Protein AF-0000000085122183 (afdb_homodimer)

pLDDT: mean 93.47, std 5.94, range [64.12, 98.75]

Organism: Arcobacter nitrofigilis (strain ATCC 33309 / DSM 7299 / CCUG 15893 / LMG 7604 / NCTC 12251 / CI) (NCBI:txid572480)

Solvent-accessible surface area (backbone atoms only — not comparable to full-atom values): 36104 Å² total; per-residue (Å²): 130,66,34,35,35,34,42,25,71,49,52,66,21,37,55,36,48,58,55,50,47,66,77,45,63,92,46,50,72,45,42,36,32,40,65,88,56,84,77,90,62,87,74,56,42,70,40,89,50,67,67,61,52,51,61,52,41,57,75,72,29,48,30,39,38,32,33,47,30,46,41,57,51,54,64,67,45,42,85,69,68,80,42,65,85,71,36,39,10,28,31,36,28,33,58,85,55,44,34,36,31,34,43,26,22,40,65,87,31,35,14,45,59,53,37,49,53,50,29,71,70,35,87,82,22,44,65,50,74,35,47,61,52,72,70,70,69,49,76,52,69,66,57,54,26,58,78,62,63,25,50,73,41,51,66,85,44,45,61,61,55,48,50,34,49,73,61,70,34,77,34,42,31,38,51,51,69,55,58,57,67,66,50,85,70,52,91,48,52,39,83,47,58,84,90,66,65,57,90,66,24,35,35,44,40,67,75,67,82,72,91,36,30,30,34,27,51,45,30,14,29,2,38,34,64,48,89,85,45,50,39,69,58,51,51,51,44,49,54,50,50,28,58,75,62,70,50,58,76,85,41,50,61,36,38,17,20,42,42,93,49,74,76,39,61,22,61,53,50,45,28,57,74,72,66,33,61,71,44,62,40,47,72,67,62,48,58,67,52,82,80,88,66,64,91,38,73,41,30,79,78,69,68,32,62,32,39,16,49,48,24,3,22,70,70,18,86,46,56,37,77,75,37,71,67,40,76,38,91,87,42,34,31,42,12,30,7,38,131,69,32,34,35,36,42,24,72,49,54,65,22,36,54,35,46,58,55,50,47,65,77,43,63,93,46,52,72,45,43,36,33,40,66,88,55,83,77,89,63,87,74,58,42,69,41,89,52,70,67,60,51,51,60,52,42,58,77,73,28,47,30,39,38,31,34,48,29,44,40,56,51,54,64,68,43,41,86,68,67,80,43,63,85,72,37,40,10,28,33,37,28,34,57,84,56,45,33,37,33,35,44,26,21,40,66,88,32,36,15,45,60,52,39,48,53,50,28,70,70,34,88,82,22,43,63,50,77,34,47,60,52,73,70,70,70,48,76,52,68,66,59,52,26,58,77,62,64,25,48,74,42,51,67,84,45,46,61,62,54,49,50,34,48,74,61,70,33,78,34,40,31,37,52,52,68,54,58,57,66,65,50,85,71,52,93,48,53,40,83,46,56,82,90,66,64,56,91,66,25,36,35,44,39,66,75,66,83,72,90,36,31,30,33,28,49,42,32,14,29,2,39,37,64,49,90,85,43,51,39,67,58,52,51,52,44,50,54,50,50,28,58,73,62,70,48,59,75,85,41,50,62,36,37,18,21,42,43,94,49,74,77,38,60,22,59,54,52,46,27,58,74,74,66,34,61,71,46,63,41,48,70,66,62,47,58,66,51,83,80,88,64,64,90,40,72,42,30,79,76,69,67,32,64,33,39,15,48,48,24,3,23,69,72,17,87,45,55,38,76,77,36,72,68,40,78,37,92,88,40,34,30,42,12,31,6,38

Radius of gyration: 36.19 Å; Cα contacts (8 Å, |Δi|>4): 1408; chains: 2; bounding box: 58×122×67 Å

InterPro domains:
  IPR002750 CobE/GbiG C-terminal domain [PF01890] (219-335)
  IPR021744 Cobalamin synthesis G, N-terminal [PF11760] (53-134)
  IPR021745 Cobalamin biosynthesis central region [PF11761] (140-177)
  IPR036518 CobE/GbiG C-terminal domain superfamily [G3DSA:3.30.420.180] (210-338)
  IPR036518 CobE/GbiG C-terminal domain superfamily [SSF159664] (217-337)
  IPR038029 GbiG N-terminal domain superfamily [SSF159672] (2-226)
  IPR052553 Cobalt-precorrin-5A hydrolase [PTHR37477] (3-335)

Nearest PDB structures (foldseek):
  3eeq-assembly1_A  TM=4.127E-01  e=6.513E-22  Saccharolobus solfataricus
  2w6l-assembly1_A  TM=8.931E-01  e=6.558E-07  Pseudomonas aeruginosa
  2w6k-assembly1_A  TM=8.664E-01  e=3.615E-07  Pseudomonas aeruginosa
  4ldp-assembly1_B  TM=3.738E-01  e=9.211E-02  Saccharopolyspora spinosa
  3m2p-assembly2_C  TM=3.216E-01  e=1.671E-01  Bacillus cereus ATCC 14579

Secondary structure (DSSP, 8-state):
--EEEEE--SHHHHHHHHHHHHHTTTSEEEEEEETT-----TTEEEES-HHHHHHHHHHH-SEEEE-S-HHHHHHHHGGG---TTTSPEEEEE-TTSSEEEEEE--STT-HHHHHHHHHHHSTTPEE----HHHHHT---HHHHHHHTT-EEE-GGGHHHHHHHHHTT--EEEEE-HHHHHT-S--TTEEE--GGG--TT-EEE-SS---SSEEEE--EEEEEEE-TT--HHHHHHHHHHHHHHTT--GGGEEEEEEEGGGTT-HHHHHHHHHTT--EEEE-HHHHHH--S-----HHHHHH--S-SHHHHHHHHSSS--EEEEEEEETTTEEEEEE-/--EEEEE--SHHHHHHHHHHHHHTTTSEEEEEEETT-----TTEEEES-HHHHHHHHHHH-SEEEE-S-HHHHHHHHGGG---TTTSPEEEEE-TTSSEEEEEE--STT-HHHHHHHHHHHSTTPEE----HHHHHT---HHHHHHHTT-EEE-GGGHHHHHHHHHTT--EEEEE-HHHHHT-S--TTEEE--GGG--TTEEEE-SS---SSEEEE--EEEEEEE-TT--HHHHHHHHHHHHHHTT--GGGEEEEEEEGGGTT-HHHHHHHHHTTPPEEEE-HHHHHH--S-----HHHHHH--S-SHHHHHHHHSSS--EEEEEEEETTTEEEEEE-

Structure (mmCIF, N/CA/C/O backbone):
data_AF-0000000085122183-model_v1
#
loop_
_entity.id
_entity.type
_entity.pdbx_description
1 polymer 'Cobalamin (Vitamin B12) biosynthesis CbiG protein'
#
loop_
_atom_site.group_PDB
_atom_site.id
_atom_site.type_symbol
_atom_site.label_atom_id
_atom_site.label_alt_id
_atom_site.label_comp_id
_atom_site.label_asym_id
_atom_site.label_entity_id
_atom_site.label_seq_id
_atom_site.pdbx_PDB_ins_code
_atom_site.Cartn_x
_atom_site.Cartn_y
_atom_site.Cartn_z
_atom_site.occupancy
_atom_site.B_iso_or_equiv
_atom_site.auth_seq_id
_atom_site.auth_comp_id
_atom_site.auth_asym_id
_atom_site.auth_atom_id
_atom_site.pdbx_PDB_model_num
ATOM 1 N N . MET A 1 1 ? 16.391 21.219 2.115 1 71.62 1 MET A N 1
ATOM 2 C CA . MET A 1 1 ? 15.875 20.672 0.863 1 71.62 1 MET A CA 1
ATOM 3 C C . MET A 1 1 ? 15.422 19.234 1.046 1 71.62 1 MET A C 1
ATOM 5 O O . MET A 1 1 ? 15.969 18.5 1.875 1 71.62 1 MET A O 1
ATOM 9 N N . LEU A 1 2 ? 14.258 18.859 0.324 1 87.88 2 LEU A N 1
ATOM 10 C CA . LEU A 1 2 ? 13.711 17.516 0.415 1 87.88 2 LEU A CA 1
ATOM 11 C C . LEU A 1 2 ? 14.688 16.484 -0.142 1 87.88 2 LEU A C 1
ATOM 13 O O . LEU A 1 2 ? 15.227 16.672 -1.237 1 87.88 2 LEU A O 1
ATOM 17 N N . LYS A 1 3 ? 15.172 15.523 0.623 1 96.44 3 LYS A N 1
ATOM 18 C CA . LYS A 1 3 ? 16.031 14.43 0.182 1 96.44 3 LYS A CA 1
ATOM 19 C C . LYS A 1 3 ? 15.195 13.219 -0.233 1 96.44 3 LYS A C 1
ATOM 21 O O . LYS A 1 3 ? 14.391 12.711 0.551 1 96.44 3 LYS A O 1
ATOM 26 N N . ILE A 1 4 ? 15.438 12.773 -1.53 1 98.06 4 ILE A N 1
ATOM 27 C CA . ILE A 1 4 ? 14.594 11.734 -2.102 1 98.06 4 ILE A CA 1
ATOM 28 C C . ILE A 1 4 ? 15.445 10.516 -2.467 1 98.06 4 ILE A C 1
ATOM 30 O O . ILE A 1 4 ? 16.531 10.664 -3.027 1 98.06 4 ILE A O 1
ATOM 34 N N . ALA A 1 5 ? 15.062 9.328 -2.115 1 98.44 5 ALA A N 1
ATOM 35 C CA . ALA A 1 5 ? 15.641 8.078 -2.598 1 98.44 5 ALA A CA 1
ATOM 36 C C . ALA A 1 5 ? 14.734 7.426 -3.641 1 98.44 5 ALA A C 1
ATOM 38 O O . ALA A 1 5 ? 13.531 7.293 -3.432 1 98.44 5 ALA A O 1
ATOM 39 N N . ILE A 1 6 ? 15.281 7.047 -4.785 1 98.5 6 ILE A N 1
ATOM 40 C CA . ILE A 1 6 ? 14.586 6.238 -5.777 1 98.5 6 ILE A CA 1
ATOM 41 C C . ILE A 1 6 ? 15.125 4.812 -5.766 1 98.5 6 ILE A C 1
ATOM 43 O O . ILE A 1 6 ? 16.328 4.602 -5.938 1 98.5 6 ILE A O 1
ATOM 47 N N . ILE A 1 7 ? 14.266 3.822 -5.59 1 98.19 7 ILE A N 1
ATOM 48 C CA . ILE A 1 7 ? 14.703 2.441 -5.434 1 98.19 7 ILE A CA 1
ATOM 49 C C . ILE A 1 7 ? 14.227 1.609 -6.621 1 98.19 7 ILE A C 1
ATOM 51 O O . ILE A 1 7 ? 13.039 1.623 -6.961 1 98.19 7 ILE A O 1
ATOM 55 N N . SER A 1 8 ? 15.102 0.875 -7.266 1 96.5 8 SER A N 1
ATOM 56 C CA . SER A 1 8 ? 14.828 -0.036 -8.375 1 96.5 8 SER A CA 1
ATOM 57 C C . SER A 1 8 ? 15.32 -1.446 -8.062 1 96.5 8 SER A C 1
ATOM 59 O O . SER A 1 8 ? 16.109 -1.645 -7.137 1 96.5 8 SER A O 1
ATOM 61 N N . ILE A 1 9 ? 14.852 -2.51 -8.828 1 93.81 9 ILE A N 1
ATOM 62 C CA . ILE A 1 9 ? 15.203 -3.873 -8.445 1 93.81 9 ILE A CA 1
ATOM 63 C C . ILE A 1 9 ? 15.602 -4.676 -9.68 1 93.81 9 ILE A C 1
ATOM 65 O O . ILE A 1 9 ? 16.188 -5.754 -9.562 1 93.81 9 ILE A O 1
ATOM 69 N N . ASN A 1 10 ? 15.305 -4.242 -10.859 1 92.5 10 ASN A N 1
ATOM 70 C CA . ASN A 1 10 ? 15.656 -4.891 -12.117 1 92.5 10 ASN A CA 1
ATOM 71 C C . ASN A 1 10 ? 16.047 -3.873 -13.188 1 92.5 10 ASN A C 1
ATOM 73 O O . ASN A 1 10 ? 15.992 -2.664 -12.945 1 92.5 10 ASN A O 1
ATOM 77 N N . GLN A 1 11 ? 16.406 -4.316 -14.328 1 92.88 11 GLN A N 1
ATOM 78 C CA . GLN A 1 11 ? 16.953 -3.443 -15.359 1 92.88 11 GLN A CA 1
ATOM 79 C C . GLN A 1 11 ? 15.914 -2.426 -15.828 1 92.88 11 GLN A C 1
ATOM 81 O O . GLN A 1 11 ? 16.203 -1.226 -15.883 1 92.88 11 GLN A O 1
ATOM 86 N N . PRO A 1 12 ? 14.664 -2.848 -16.109 1 92.56 12 PRO A N 1
ATOM 87 C CA . PRO A 1 12 ? 13.672 -1.858 -16.547 1 92.56 12 PRO A CA 1
ATOM 88 C C . PRO A 1 12 ? 13.391 -0.801 -15.484 1 92.56 12 PRO A C 1
ATOM 90 O O . PRO A 1 12 ? 13.258 0.383 -15.805 1 92.56 12 PRO A O 1
ATOM 93 N N . SER A 1 13 ? 13.305 -1.197 -14.266 1 94.69 13 SER A N 1
ATOM 94 C CA . SER A 1 13 ? 13.023 -0.244 -13.195 1 94.69 13 SER A CA 1
ATOM 95 C C . SER A 1 13 ? 14.188 0.713 -12.984 1 94.69 13 SER A C 1
ATOM 97 O O . SER A 1 13 ? 13.992 1.881 -12.641 1 94.69 13 SER A O 1
ATOM 99 N N . LEU A 1 14 ? 15.43 0.228 -13.148 1 95.56 14 LEU A N 1
ATOM 100 C CA . LEU A 1 14 ? 16.594 1.102 -13.039 1 95.56 14 LEU A CA 1
ATOM 101 C C . LEU A 1 14 ? 16.594 2.146 -14.156 1 95.56 14 LEU A C 1
ATOM 103 O O . LEU A 1 14 ? 16.875 3.32 -13.906 1 95.56 14 LEU A O 1
ATOM 107 N N . ASN A 1 15 ? 16.297 1.7 -15.352 1 95.62 15 ASN A N 1
ATOM 108 C CA . ASN A 1 15 ? 16.172 2.643 -16.453 1 95.62 15 ASN A CA 1
ATOM 109 C C . ASN A 1 15 ? 15.156 3.74 -16.156 1 95.62 15 ASN A C 1
ATOM 111 O O . ASN A 1 15 ? 15.414 4.918 -16.406 1 95.62 15 ASN A O 1
ATOM 115 N N . SER A 1 16 ? 14.094 3.365 -15.602 1 96.5 16 SER A N 1
ATOM 116 C CA . SER A 1 16 ? 13.031 4.305 -15.25 1 96.5 16 SER A CA 1
ATOM 117 C C . SER A 1 16 ? 13.469 5.234 -14.125 1 96.5 16 SER A C 1
ATOM 119 O O . SER A 1 16 ? 13.125 6.418 -14.117 1 96.5 16 SER A O 1
ATOM 121 N N . ALA A 1 17 ? 14.203 4.695 -13.156 1 97.5 17 ALA A N 1
ATOM 122 C CA . ALA A 1 17 ? 14.695 5.492 -12.031 1 97.5 17 ALA A CA 1
ATOM 123 C C . ALA A 1 17 ? 15.602 6.621 -12.516 1 97.5 17 ALA A C 1
ATOM 125 O O . ALA A 1 17 ? 15.484 7.762 -12.055 1 97.5 17 ALA A O 1
ATOM 126 N N . ILE A 1 18 ? 16.438 6.309 -13.453 1 96.38 18 ILE A N 1
ATOM 127 C CA . ILE A 1 18 ? 17.359 7.289 -14.008 1 96.38 18 ILE A CA 1
ATOM 128 C C . ILE A 1 18 ? 16.594 8.359 -14.773 1 96.38 18 ILE A C 1
ATOM 130 O O . ILE A 1 18 ? 16.859 9.555 -14.633 1 96.38 18 ILE A O 1
ATOM 134 N N . LYS A 1 19 ? 15.617 7.918 -15.5 1 96.44 19 LYS A N 1
ATOM 135 C CA . LYS A 1 19 ? 14.766 8.852 -16.219 1 96.44 19 LYS A CA 1
ATOM 136 C C . LYS A 1 19 ? 14.008 9.766 -15.266 1 96.44 19 LYS A C 1
ATOM 138 O O . LYS A 1 19 ? 13.93 10.977 -15.484 1 96.44 19 LYS A O 1
ATOM 143 N N . LEU A 1 20 ? 13.43 9.219 -14.211 1 97.75 20 LEU A N 1
ATOM 144 C CA . LEU A 1 20 ? 12.68 9.977 -13.219 1 97.75 20 LEU A CA 1
ATOM 145 C C . LEU A 1 20 ? 13.562 11.047 -12.578 1 97.75 20 LEU A C 1
ATOM 147 O O . LEU A 1 20 ? 13.086 12.148 -12.273 1 97.75 20 LEU A O 1
ATOM 151 N N . ASN A 1 21 ? 14.773 10.727 -12.32 1 96.06 21 ASN A N 1
ATOM 152 C CA . ASN A 1 21 ? 15.727 11.656 -11.727 1 96.06 21 ASN A CA 1
ATOM 153 C C . ASN A 1 21 ? 15.844 12.938 -12.547 1 96.06 21 ASN A C 1
ATOM 155 O O . ASN A 1 21 ? 16.047 14.023 -11.984 1 96.06 21 ASN A O 1
ATOM 159 N N . GLU A 1 22 ? 15.711 12.859 -13.805 1 95.44 22 GLU A N 1
ATOM 160 C CA . GLU A 1 22 ? 15.773 14.031 -14.672 1 95.44 22 GLU A CA 1
ATOM 161 C C . GLU A 1 22 ? 14.609 14.984 -14.398 1 95.44 22 GLU A C 1
ATOM 163 O O . GLU A 1 22 ? 14.766 16.203 -14.461 1 95.44 22 GLU A O 1
ATOM 168 N N . TYR A 1 23 ? 13.492 14.453 -14.07 1 95.94 23 TYR A N 1
ATOM 169 C CA . TYR A 1 23 ? 12.305 15.25 -13.781 1 95.94 23 TYR A CA 1
ATOM 170 C C . TYR A 1 23 ? 12.391 15.883 -12.398 1 95.94 23 TYR A C 1
ATOM 172 O O . TYR A 1 23 ? 11.68 16.844 -12.094 1 95.94 23 TYR A O 1
ATOM 180 N N . LEU A 1 24 ? 13.266 15.32 -11.562 1 96.12 24 LEU A N 1
ATOM 181 C CA . LEU A 1 24 ? 13.359 15.773 -10.18 1 96.12 24 LEU A CA 1
ATOM 182 C C . LEU A 1 24 ? 14.688 16.469 -9.914 1 96.12 24 LEU A C 1
ATOM 184 O O . LEU A 1 24 ? 15.25 16.344 -8.828 1 96.12 24 LEU A O 1
ATOM 188 N N . SER A 1 25 ? 15.195 17.156 -10.82 1 92.44 25 SER A N 1
ATOM 189 C CA . SER A 1 25 ? 16.531 17.734 -10.781 1 92.44 25 SER A CA 1
ATOM 190 C C . SER A 1 25 ? 16.641 18.828 -9.727 1 92.44 25 SER A C 1
ATOM 192 O O . SER A 1 25 ? 17.734 19.156 -9.266 1 92.44 25 SER A O 1
ATOM 194 N N . GLU A 1 26 ? 15.578 19.406 -9.305 1 92.56 26 GLU A N 1
ATOM 195 C CA . GLU A 1 26 ? 15.594 20.484 -8.32 1 92.56 26 GLU A CA 1
ATOM 196 C C . GLU A 1 26 ? 15.711 19.938 -6.898 1 92.56 26 GLU A C 1
ATOM 198 O O . GLU A 1 26 ? 15.914 20.688 -5.949 1 92.56 26 GLU A O 1
ATOM 203 N N . TYR A 1 27 ? 15.625 18.609 -6.754 1 94.31 27 TYR A N 1
ATOM 204 C CA . TYR A 1 27 ? 15.719 17.969 -5.449 1 94.31 27 TYR A CA 1
ATOM 205 C C . TYR A 1 27 ? 17.047 17.234 -5.305 1 94.31 27 TYR A C 1
ATOM 207 O O . TYR A 1 27 ? 17.766 17.047 -6.285 1 94.31 27 TYR A O 1
ATOM 215 N N . GLU A 1 28 ? 17.406 16.938 -4.066 1 96 28 GLU A N 1
ATOM 216 C CA . GLU A 1 28 ? 18.484 15.984 -3.805 1 96 28 GLU A CA 1
ATOM 217 C C . GLU A 1 28 ? 18 14.547 -3.926 1 96 28 GLU A C 1
ATOM 219 O O . GLU A 1 28 ? 17.203 14.086 -3.107 1 96 28 GLU A O 1
ATOM 224 N N . VAL A 1 29 ? 18.562 13.852 -4.988 1 96.94 29 VAL A N 1
ATOM 225 C CA . VAL A 1 29 ? 18.031 12.531 -5.277 1 96.94 29 VAL A CA 1
ATOM 226 C C . VAL A 1 29 ? 19.156 11.5 -5.301 1 96.94 29 VAL A C 1
ATOM 228 O O . VAL A 1 29 ? 20.203 11.727 -5.93 1 96.94 29 VAL A O 1
ATOM 231 N N . ASP A 1 30 ? 19 10.414 -4.574 1 97.62 30 ASP A N 1
ATOM 232 C CA . ASP A 1 30 ? 19.859 9.234 -4.668 1 97.62 30 ASP A CA 1
ATOM 233 C C . ASP A 1 30 ? 19.125 8.078 -5.344 1 97.62 30 ASP A C 1
ATOM 235 O O . ASP A 1 30 ? 17.953 7.812 -5.035 1 97.62 30 ASP A O 1
ATOM 239 N N . ILE A 1 31 ? 19.828 7.406 -6.262 1 97.88 31 ILE A N 1
ATOM 240 C CA . ILE A 1 31 ? 19.234 6.281 -6.973 1 97.88 31 ILE A CA 1
ATOM 241 C C . ILE A 1 31 ? 19.875 4.977 -6.504 1 97.88 31 ILE A C 1
ATOM 243 O O . ILE A 1 31 ? 21.094 4.844 -6.512 1 97.88 31 ILE A O 1
ATOM 247 N N . TYR A 1 32 ? 19.047 4.066 -6.07 1 97.88 32 TYR A N 1
ATOM 248 C CA . TYR A 1 32 ? 19.5 2.744 -5.645 1 97.88 32 TYR A CA 1
ATOM 249 C C . TYR A 1 32 ? 19.188 1.693 -6.703 1 97.88 32 TYR A C 1
ATOM 251 O O . TYR A 1 32 ? 18.062 1.623 -7.207 1 97.88 32 TYR A O 1
ATOM 259 N N . GLY A 1 33 ? 20.125 0.877 -7.082 1 96.12 33 GLY A N 1
ATOM 260 C CA . GLY A 1 33 ? 19.984 -0.238 -8.008 1 96.12 33 GLY A CA 1
ATOM 261 C C . GLY A 1 33 ? 20.688 -1.498 -7.523 1 96.12 33 GLY A C 1
ATOM 262 O O . GLY A 1 33 ? 21.719 -1.427 -6.855 1 96.12 33 GLY A O 1
ATOM 263 N N . LYS A 1 34 ? 20.031 -2.643 -7.793 1 92.31 34 LYS A N 1
ATOM 264 C CA . LYS A 1 34 ? 20.625 -3.918 -7.414 1 92.31 34 LYS A CA 1
ATOM 265 C C . LYS A 1 34 ? 22 -4.098 -8.07 1 92.31 34 LYS A C 1
ATOM 267 O O . LYS A 1 34 ? 22.203 -3.645 -9.195 1 92.31 34 LYS A O 1
ATOM 272 N N . LYS A 1 35 ? 22.734 -4.918 -7.344 1 88.62 35 LYS A N 1
ATOM 273 C CA . LYS A 1 35 ? 24.062 -5.207 -7.871 1 88.62 35 LYS A CA 1
ATOM 274 C C . LYS A 1 35 ? 23.984 -5.957 -9.195 1 88.62 35 LYS A C 1
ATOM 276 O O . LYS A 1 35 ? 23.047 -6.727 -9.422 1 88.62 35 LYS A O 1
ATOM 281 N N . ASP A 1 36 ? 24.75 -5.715 -10.164 1 83.06 36 ASP A N 1
ATOM 282 C CA . ASP A 1 36 ? 24.953 -6.457 -11.398 1 83.06 36 ASP A CA 1
ATOM 283 C C . ASP A 1 36 ? 24.031 -5.93 -12.508 1 83.06 36 ASP A C 1
ATOM 285 O O . ASP A 1 36 ? 24.062 -6.438 -13.633 1 83.06 36 ASP A O 1
ATOM 289 N N . LEU A 1 37 ? 23.25 -4.98 -12.133 1 87.75 37 LEU A N 1
ATOM 290 C CA . LEU A 1 37 ? 22.469 -4.363 -13.195 1 87.75 37 LEU A CA 1
ATOM 291 C C . LEU A 1 37 ? 23.344 -3.461 -14.055 1 87.75 37 LEU A C 1
ATOM 293 O O . LEU A 1 37 ? 24.328 -2.879 -13.57 1 87.75 37 LEU A O 1
ATOM 297 N N . GLU A 1 38 ? 23 -3.41 -15.281 1 84.44 38 GLU A N 1
ATOM 298 C CA . GLU A 1 38 ? 23.766 -2.574 -16.203 1 84.44 38 GLU A CA 1
ATOM 299 C C . GLU A 1 38 ? 23.344 -1.109 -16.094 1 84.44 38 GLU A C 1
ATOM 301 O O . GLU A 1 38 ? 22.156 -0.796 -16.078 1 84.44 38 GLU A O 1
ATOM 306 N N . HIS A 1 39 ? 24.328 -0.294 -15.977 1 82.25 39 HIS A N 1
ATOM 307 C CA . HIS A 1 39 ? 24 1.125 -15.93 1 82.25 39 HIS A CA 1
ATOM 308 C C . HIS A 1 39 ? 25.203 1.986 -16.312 1 82.25 39 HIS A C 1
ATOM 310 O O . HIS A 1 39 ? 26.344 1.543 -16.188 1 82.25 39 HIS A O 1
ATOM 316 N N . ASP A 1 40 ? 24.875 3.254 -16.797 1 81.94 40 ASP A N 1
ATOM 317 C CA . ASP A 1 40 ? 25.906 4.258 -17.062 1 81.94 40 ASP A CA 1
ATOM 318 C C . ASP A 1 40 ? 25.781 5.449 -16.125 1 81.94 40 ASP A C 1
ATOM 320 O O . ASP A 1 40 ? 26.344 6.512 -16.375 1 81.94 40 ASP A O 1
ATOM 324 N N . PHE A 1 41 ? 25.047 5.176 -15.156 1 85.06 41 PHE A N 1
ATOM 325 C CA . PHE A 1 41 ? 24.812 6.262 -14.211 1 85.06 41 PHE A CA 1
ATOM 326 C C . PHE A 1 41 ? 25.875 6.27 -13.117 1 85.06 41 PHE A C 1
ATOM 328 O O . PHE A 1 41 ? 25.969 5.32 -12.336 1 85.06 41 PHE A O 1
ATOM 335 N N . ASP A 1 42 ? 26.672 7.332 -12.953 1 84.25 42 ASP A N 1
ATOM 336 C CA . ASP A 1 42 ? 27.859 7.414 -12.094 1 84.25 42 ASP A CA 1
ATOM 337 C C . ASP A 1 42 ? 27.453 7.465 -10.625 1 84.25 42 ASP A C 1
ATOM 339 O O . ASP A 1 42 ? 28.203 6.992 -9.758 1 84.25 42 ASP A O 1
ATOM 343 N N . LYS A 1 43 ? 26.359 7.965 -10.328 1 90.5 43 LYS A N 1
ATOM 344 C CA . LYS A 1 43 ? 26 8.195 -8.93 1 90.5 43 LYS A CA 1
ATOM 345 C C . LYS A 1 43 ? 25.047 7.121 -8.414 1 90.5 43 LYS A C 1
ATOM 347 O O . LYS A 1 43 ? 24.359 7.32 -7.414 1 90.5 43 LYS A O 1
ATOM 352 N N . LEU A 1 44 ? 25.078 6.023 -9.055 1 93.75 44 LEU A N 1
ATOM 353 C CA . LEU A 1 44 ? 24.203 4.934 -8.641 1 93.75 44 LEU A CA 1
ATOM 354 C C . LEU A 1 44 ? 24.719 4.297 -7.352 1 93.75 44 LEU A C 1
ATOM 356 O O . LEU A 1 44 ? 25.906 4.023 -7.211 1 93.75 44 LEU A O 1
ATOM 360 N N . ILE A 1 45 ? 23.891 4.164 -6.402 1 96.19 45 ILE A N 1
ATOM 361 C CA . ILE A 1 45 ? 24.203 3.432 -5.18 1 96.19 45 ILE A CA 1
ATOM 362 C C . ILE A 1 45 ? 23.766 1.976 -5.32 1 96.19 45 ILE A C 1
ATOM 364 O O . ILE A 1 45 ? 22.562 1.681 -5.34 1 96.19 45 ILE A O 1
ATOM 368 N N . CYS A 1 46 ? 24.656 1.075 -5.344 1 95.12 46 CYS A N 1
ATOM 369 C CA . CYS A 1 46 ? 24.375 -0.343 -5.527 1 95.12 46 CYS A CA 1
ATOM 370 C C . CYS A 1 46 ? 24.047 -1.011 -4.195 1 95.12 46 CYS A C 1
ATOM 372 O O . CYS A 1 46 ? 24.625 -0.669 -3.168 1 95.12 46 CYS A O 1
ATOM 374 N N . TYR A 1 47 ? 23.094 -1.931 -4.312 1 95 47 TYR A N 1
ATOM 375 C CA . TYR A 1 47 ? 22.75 -2.65 -3.094 1 95 47 TYR A CA 1
ATOM 376 C C . TYR A 1 47 ? 22.562 -4.137 -3.375 1 95 47 TYR A C 1
ATOM 378 O O . TYR A 1 47 ? 22.5 -4.555 -4.535 1 95 47 TYR A O 1
ATOM 386 N N . GLU A 1 48 ? 22.438 -4.957 -2.281 1 92.12 48 GLU A N 1
ATOM 387 C CA . GLU A 1 48 ? 22.25 -6.398 -2.398 1 92.12 48 GLU A CA 1
ATOM 388 C C . GLU A 1 48 ? 20.875 -6.812 -1.884 1 92.12 48 GLU A C 1
ATOM 390 O O . GLU A 1 48 ? 20.156 -7.562 -2.551 1 92.12 48 GLU A O 1
ATOM 395 N N . LYS A 1 49 ? 20.531 -6.258 -0.724 1 93.38 49 LYS A N 1
ATOM 396 C CA . LYS A 1 49 ? 19.266 -6.605 -0.101 1 93.38 49 LYS A CA 1
ATOM 397 C C . LYS A 1 49 ? 18.359 -5.383 0.035 1 93.38 49 LYS A C 1
ATOM 399 O O . LYS A 1 49 ? 18.766 -4.379 0.638 1 93.38 49 LYS A O 1
ATOM 404 N N . ILE A 1 50 ? 17.234 -5.496 -0.444 1 94.62 50 ILE A N 1
ATOM 405 C CA . ILE A 1 50 ? 16.297 -4.367 -0.462 1 94.62 50 ILE A CA 1
ATOM 406 C C . ILE A 1 50 ? 15.938 -3.979 0.969 1 94.62 50 ILE A C 1
ATOM 408 O O . ILE A 1 50 ? 15.734 -2.799 1.265 1 94.62 50 ILE A O 1
ATOM 412 N N . ASP A 1 51 ? 15.914 -4.957 1.86 1 96 51 ASP A N 1
ATOM 413 C CA . ASP A 1 51 ? 15.586 -4.695 3.26 1 96 51 ASP A CA 1
ATOM 414 C C . ASP A 1 51 ? 16.578 -3.709 3.877 1 96 51 ASP A C 1
ATOM 416 O O . ASP A 1 51 ? 16.172 -2.789 4.59 1 96 51 ASP A O 1
ATOM 420 N N . THR A 1 52 ? 17.812 -3.9 3.553 1 96.06 52 THR A N 1
ATOM 421 C CA . THR A 1 52 ? 18.859 -3.033 4.082 1 96.06 52 THR A CA 1
ATOM 422 C C . THR A 1 52 ? 18.703 -1.613 3.541 1 96.06 52 THR A C 1
ATOM 424 O O . THR A 1 52 ? 18.859 -0.641 4.285 1 96.06 52 THR A O 1
ATOM 427 N N . VAL A 1 53 ? 18.375 -1.498 2.342 1 97 53 VAL A N 1
ATOM 428 C CA . VAL A 1 53 ? 18.219 -0.2 1.692 1 97 53 VAL A CA 1
ATOM 429 C C . VAL A 1 53 ? 17.047 0.556 2.32 1 97 53 VAL A C 1
ATOM 431 O O . VAL A 1 53 ? 17.188 1.724 2.693 1 97 53 VAL A O 1
ATOM 434 N N . LEU A 1 54 ? 15.953 -0.088 2.48 1 97.5 54 LEU A N 1
ATOM 435 C CA . LEU A 1 54 ? 14.75 0.566 2.98 1 97.5 54 LEU A CA 1
ATOM 436 C C . LEU A 1 54 ? 14.906 0.951 4.449 1 97.5 54 LEU A C 1
ATOM 438 O O . LEU A 1 54 ? 14.445 2.014 4.871 1 97.5 54 LEU A O 1
ATOM 442 N N . THR A 1 55 ? 15.57 0.083 5.219 1 97.31 55 THR A N 1
ATOM 443 C CA . THR A 1 55 ? 15.82 0.391 6.625 1 97.31 55 THR A CA 1
ATOM 444 C C . THR A 1 55 ? 16.641 1.664 6.762 1 97.31 55 THR A C 1
ATOM 446 O O . THR A 1 55 ? 16.312 2.543 7.562 1 97.31 55 THR A O 1
ATOM 449 N N . ASN A 1 56 ? 17.656 1.754 5.957 1 97.25 56 ASN A N 1
ATOM 450 C CA . ASN A 1 56 ? 18.5 2.938 5.973 1 97.25 56 ASN A CA 1
ATOM 451 C C . ASN A 1 56 ? 17.781 4.16 5.418 1 97.25 56 ASN A C 1
ATOM 453 O O . ASN A 1 56 ? 17.891 5.254 5.973 1 97.25 56 ASN A O 1
ATOM 457 N N . ALA A 1 57 ? 17.109 3.984 4.395 1 97.19 57 ALA A N 1
ATOM 458 C CA . ALA A 1 57 ? 16.406 5.078 3.738 1 97.19 57 ALA A CA 1
ATOM 459 C C . ALA A 1 57 ? 15.32 5.656 4.652 1 97.19 57 ALA A C 1
ATOM 461 O O . ALA A 1 57 ? 15.055 6.859 4.621 1 97.19 57 ALA A O 1
ATOM 462 N N . TRP A 1 58 ? 14.727 4.793 5.457 1 97.38 58 TRP A N 1
ATOM 463 C CA . TRP A 1 58 ? 13.641 5.191 6.344 1 97.38 58 TRP A CA 1
ATOM 464 C C . TRP A 1 58 ? 14.086 6.305 7.285 1 97.38 58 TRP A C 1
ATOM 466 O O . TRP A 1 58 ? 13.281 7.168 7.66 1 97.38 58 TRP 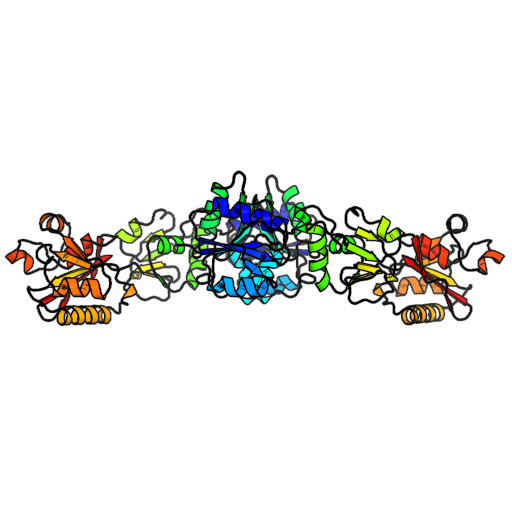A O 1
ATOM 476 N N . LYS A 1 59 ? 15.328 6.383 7.617 1 95.12 59 LYS A N 1
ATOM 477 C CA . LYS A 1 59 ? 15.883 7.336 8.578 1 95.12 59 LYS A CA 1
ATOM 478 C C . LYS A 1 59 ? 16.531 8.523 7.863 1 95.12 59 LYS A C 1
ATOM 480 O O . LYS A 1 59 ? 16.609 9.617 8.422 1 95.12 59 LYS A O 1
ATOM 485 N N . LYS A 1 60 ? 16.922 8.289 6.703 1 96.25 60 LYS A N 1
ATOM 486 C CA . LYS A 1 60 ? 17.812 9.234 6.035 1 96.25 60 LYS A CA 1
ATOM 487 C C . LYS A 1 60 ? 17.047 10.156 5.098 1 96.25 60 LYS A C 1
ATOM 489 O O . LYS A 1 60 ? 17.469 11.289 4.844 1 96.25 60 LYS A O 1
ATOM 494 N N . TYR A 1 61 ? 15.977 9.695 4.57 1 97.62 61 TYR A N 1
ATOM 495 C CA . TYR A 1 61 ? 15.336 10.438 3.492 1 97.62 61 TYR A CA 1
ATOM 496 C C . TYR A 1 61 ? 13.969 10.953 3.922 1 97.62 61 TYR A C 1
ATOM 498 O O . TYR A 1 61 ? 13.32 10.359 4.785 1 97.62 61 TYR A O 1
ATOM 506 N N . ASP A 1 62 ? 13.555 12.039 3.299 1 96.44 62 ASP A N 1
ATOM 507 C CA . ASP A 1 62 ? 12.227 12.594 3.504 1 96.44 62 ASP A CA 1
ATOM 508 C C . ASP A 1 62 ? 11.18 11.828 2.688 1 96.44 62 ASP A C 1
ATOM 510 O O . ASP A 1 62 ? 10.016 11.758 3.076 1 96.44 62 ASP A O 1
ATOM 514 N N . ALA A 1 63 ? 11.656 11.367 1.509 1 98.06 63 ALA A N 1
ATOM 515 C CA . ALA A 1 63 ? 10.758 10.641 0.614 1 98.06 63 ALA A CA 1
ATOM 516 C C . ALA A 1 63 ? 11.469 9.461 -0.037 1 98.06 63 ALA A C 1
ATOM 518 O O . ALA A 1 63 ? 12.664 9.539 -0.357 1 98.06 63 ALA A O 1
ATOM 519 N N . ILE A 1 64 ? 10.789 8.391 -0.194 1 98.69 64 ILE A N 1
ATOM 520 C CA . ILE A 1 64 ? 11.266 7.18 -0.858 1 98.69 64 ILE A CA 1
ATOM 521 C C . ILE A 1 64 ? 10.328 6.824 -2.014 1 98.69 64 ILE A C 1
ATOM 523 O O . ILE A 1 64 ? 9.133 6.598 -1.809 1 98.69 64 ILE A O 1
ATOM 527 N N . ILE A 1 65 ? 10.828 6.82 -3.211 1 98.69 65 ILE A N 1
ATOM 528 C CA . ILE A 1 65 ? 10.062 6.434 -4.395 1 98.69 65 ILE A CA 1
ATOM 529 C C . ILE A 1 65 ? 10.492 5.035 -4.844 1 98.69 65 ILE A C 1
ATOM 531 O O . ILE A 1 65 ? 11.656 4.812 -5.184 1 98.69 65 ILE A O 1
ATOM 535 N N . CYS A 1 66 ? 9.562 4.125 -4.867 1 98.5 66 CYS A N 1
ATOM 536 C CA . CYS A 1 66 ? 9.844 2.744 -5.246 1 98.5 66 CYS A CA 1
ATOM 537 C C . CYS A 1 66 ? 9.281 2.436 -6.633 1 98.5 66 CYS A C 1
ATOM 539 O O . CYS A 1 66 ? 8.086 2.58 -6.871 1 98.5 66 CYS A O 1
ATOM 541 N N . ILE A 1 67 ? 10.125 2.053 -7.516 1 97.5 67 ILE A N 1
ATOM 542 C CA . ILE A 1 67 ? 9.688 1.501 -8.797 1 97.5 67 ILE A CA 1
ATOM 543 C C . ILE A 1 67 ? 9.703 -0.025 -8.734 1 97.5 67 ILE A C 1
ATOM 545 O O . ILE A 1 67 ? 10.539 -0.669 -9.367 1 97.5 67 ILE A O 1
ATOM 549 N N . LEU A 1 68 ? 8.82 -0.572 -7.891 1 94.88 68 LEU A N 1
ATOM 550 C CA . LEU A 1 68 ? 8.641 -1.968 -7.508 1 94.88 68 LEU A CA 1
ATOM 551 C C . LEU A 1 68 ? 7.164 -2.334 -7.465 1 94.88 68 LEU A C 1
ATOM 553 O O . LEU A 1 68 ? 6.301 -1.454 -7.488 1 94.88 68 LEU A O 1
ATOM 557 N N . ALA A 1 69 ? 6.922 -3.605 -7.391 1 93.88 69 ALA A N 1
ATOM 558 C CA . ALA A 1 69 ? 5.555 -4.059 -7.141 1 93.88 69 ALA A CA 1
ATOM 559 C C . ALA A 1 69 ? 5.051 -3.568 -5.789 1 93.88 69 ALA A C 1
ATOM 561 O O . ALA A 1 69 ? 5.773 -3.637 -4.789 1 93.88 69 ALA A O 1
ATOM 562 N N . MET A 1 70 ? 3.805 -3.1 -5.727 1 94.56 70 MET A N 1
ATOM 563 C CA . MET A 1 70 ? 3.178 -2.553 -4.523 1 94.56 70 MET A CA 1
ATOM 564 C C . MET A 1 70 ? 3.258 -3.545 -3.369 1 94.56 70 MET A C 1
ATOM 566 O O . MET A 1 70 ? 3.627 -3.176 -2.252 1 94.56 70 MET A O 1
ATOM 570 N N . GLY A 1 71 ? 2.936 -4.809 -3.668 1 94.56 71 GLY A N 1
ATOM 571 C CA . GLY A 1 71 ? 2.941 -5.824 -2.625 1 94.56 71 GLY A CA 1
ATOM 572 C C . GLY A 1 71 ? 4.297 -5.992 -1.964 1 94.56 71 GLY A C 1
ATOM 573 O O . GLY A 1 71 ? 4.383 -6.203 -0.752 1 94.56 71 GLY A O 1
ATOM 574 N N . ILE A 1 72 ? 5.332 -5.895 -2.758 1 94 72 ILE A N 1
ATOM 575 C CA . ILE A 1 72 ? 6.691 -5.984 -2.232 1 94 72 ILE A CA 1
ATOM 576 C C . ILE A 1 72 ? 6.961 -4.809 -1.296 1 94 72 ILE A C 1
ATOM 578 O O . ILE A 1 72 ? 7.473 -4.996 -0.188 1 94 72 ILE A O 1
ATOM 582 N N . VAL A 1 73 ? 6.621 -3.637 -1.711 1 97.06 73 VAL A N 1
ATOM 583 C CA . VAL A 1 73 ? 6.871 -2.43 -0.928 1 97.06 73 VAL A CA 1
ATOM 584 C C . VAL A 1 73 ? 6.129 -2.516 0.403 1 97.06 73 VAL A C 1
ATOM 586 O O . VAL A 1 73 ? 6.723 -2.322 1.467 1 97.06 73 VAL A O 1
ATOM 589 N N . VAL A 1 74 ? 4.875 -2.859 0.373 1 97.56 74 VAL A N 1
ATOM 590 C CA . VAL A 1 74 ? 4.043 -2.936 1.568 1 97.56 74 VAL A CA 1
ATOM 591 C C . VAL A 1 74 ? 4.664 -3.906 2.57 1 97.56 74 VAL A C 1
ATOM 593 O O . VAL A 1 74 ? 4.809 -3.582 3.752 1 97.56 74 VAL A O 1
ATOM 596 N N . ARG A 1 75 ? 5.09 -5.078 2.104 1 96.44 75 ARG A N 1
ATOM 597 C CA . ARG A 1 75 ? 5.637 -6.098 2.994 1 96.44 75 ARG A CA 1
ATOM 598 C C . ARG A 1 75 ? 6.973 -5.656 3.578 1 96.44 75 ARG A C 1
ATOM 600 O O . ARG A 1 75 ? 7.273 -5.941 4.738 1 96.44 75 ARG A O 1
ATOM 607 N N . LYS A 1 76 ? 7.766 -4.984 2.764 1 96.62 76 LYS A N 1
ATOM 608 C CA . LYS A 1 76 ? 9.109 -4.605 3.199 1 96.62 76 LYS A CA 1
ATOM 609 C C . LYS A 1 76 ? 9.062 -3.434 4.176 1 96.62 76 LYS A C 1
ATOM 611 O O . LYS A 1 76 ? 9.898 -3.332 5.074 1 96.62 76 LYS A O 1
ATOM 616 N N . ILE A 1 77 ? 8.062 -2.566 4.047 1 97.56 77 ILE A N 1
ATOM 617 C CA . ILE A 1 77 ? 8.055 -1.389 4.906 1 97.56 77 ILE A CA 1
ATOM 618 C C . ILE A 1 77 ? 7.242 -1.673 6.164 1 97.56 77 ILE A C 1
ATOM 620 O O . ILE A 1 77 ? 7.293 -0.907 7.129 1 97.56 77 ILE A O 1
ATOM 624 N N . ALA A 1 78 ? 6.449 -2.738 6.191 1 97.38 78 ALA A N 1
ATOM 625 C CA . ALA A 1 78 ? 5.555 -3.066 7.301 1 97.38 78 ALA A CA 1
ATOM 626 C C . ALA A 1 78 ? 6.305 -3.055 8.633 1 97.38 78 ALA A C 1
ATOM 628 O O . ALA A 1 78 ? 5.852 -2.438 9.594 1 97.38 78 ALA A O 1
ATOM 629 N N . PRO A 1 79 ? 7.531 -3.646 8.719 1 96.94 79 PRO A N 1
ATOM 630 C CA . PRO A 1 79 ? 8.242 -3.656 10 1 96.94 79 PRO A CA 1
ATOM 631 C C . PRO A 1 79 ? 8.812 -2.289 10.367 1 96.94 79 PRO A C 1
ATOM 633 O O . PRO A 1 79 ? 9.25 -2.082 11.5 1 96.94 79 PRO A O 1
ATOM 636 N N . LEU A 1 80 ? 8.836 -1.33 9.438 1 97.75 80 LEU A N 1
ATOM 637 C CA . LEU A 1 80 ? 9.5 -0.047 9.641 1 97.75 80 LEU A CA 1
ATOM 638 C C . LEU A 1 80 ? 8.5 1.018 10.086 1 97.75 80 LEU A C 1
ATOM 640 O O . LEU A 1 80 ? 8.898 2.1 10.523 1 97.75 80 LEU A O 1
ATOM 644 N N . LEU A 1 81 ? 7.215 0.745 9.984 1 97.06 81 LEU A N 1
ATOM 645 C CA . LEU A 1 81 ? 6.168 1.726 10.25 1 97.06 81 LEU A CA 1
ATOM 646 C C . LEU A 1 81 ? 6.215 2.201 11.695 1 97.06 81 LEU A C 1
ATOM 648 O O . LEU A 1 81 ? 6.348 1.39 12.617 1 97.06 81 LEU A O 1
ATOM 652 N N . GLU A 1 82 ? 6.125 3.488 11.906 1 93.88 82 GLU A N 1
ATOM 653 C CA . GLU A 1 82 ? 6.078 4.078 13.242 1 93.88 82 GLU A CA 1
ATOM 654 C C . GLU A 1 82 ? 4.82 4.926 13.422 1 93.88 82 GLU A C 1
ATOM 656 O O . GLU A 1 82 ? 3.92 4.551 14.172 1 93.88 82 GLU A O 1
ATOM 661 N N . SER A 1 83 ? 4.773 6.09 12.719 1 89.06 83 SER A N 1
ATOM 662 C CA . SER A 1 83 ? 3.582 6.93 12.789 1 89.06 83 SER A CA 1
ATOM 663 C C . SER A 1 83 ? 3.406 7.746 11.516 1 89.06 83 SER A C 1
ATOM 665 O O . SER A 1 83 ? 4.375 8.016 10.805 1 89.06 83 SER A O 1
ATOM 667 N N . LYS A 1 84 ? 2.209 8.078 11.305 1 84.38 84 LYS A N 1
ATOM 668 C CA . LYS A 1 84 ? 1.914 8.883 10.117 1 84.38 84 LYS A CA 1
ATOM 669 C C . LYS A 1 84 ? 2.58 10.25 10.211 1 84.38 84 LYS A C 1
ATOM 671 O O . LYS A 1 84 ? 2.744 10.938 9.195 1 84.38 84 LYS A O 1
ATOM 676 N N . ALA A 1 85 ? 2.943 10.648 11.375 1 80.94 85 ALA A N 1
ATOM 677 C CA . ALA A 1 85 ? 3.525 11.977 11.586 1 80.94 85 ALA A CA 1
ATOM 678 C C . ALA A 1 85 ? 5.035 11.953 11.352 1 80.94 85 ALA A C 1
ATOM 680 O O . ALA A 1 85 ? 5.637 12.984 11.055 1 80.94 85 ALA A O 1
ATOM 681 N N . THR A 1 86 ? 5.652 10.797 11.484 1 88.75 86 THR A N 1
ATOM 682 C CA . THR A 1 86 ? 7.109 10.773 11.492 1 88.75 86 THR A CA 1
ATOM 683 C C . THR A 1 86 ? 7.645 9.953 10.32 1 88.75 86 THR A C 1
ATOM 685 O O . THR A 1 86 ? 8.781 10.148 9.891 1 88.75 86 THR A O 1
ATOM 688 N N . ASP A 1 87 ? 6.891 9.062 9.836 1 95.69 87 ASP A N 1
ATOM 689 C CA . ASP A 1 87 ? 7.352 8.203 8.75 1 95.69 87 ASP A CA 1
ATOM 690 C C . ASP A 1 87 ? 7.586 9.016 7.473 1 95.69 87 ASP A C 1
ATOM 692 O O . ASP A 1 87 ? 6.855 9.969 7.199 1 95.69 87 ASP A O 1
ATOM 696 N N . PRO A 1 88 ? 8.586 8.68 6.695 1 97.12 88 PRO A N 1
ATOM 697 C CA . PRO A 1 88 ? 8.805 9.375 5.422 1 97.12 88 PRO A CA 1
ATOM 698 C C . PRO A 1 88 ? 7.668 9.156 4.426 1 97.12 88 PRO A C 1
ATOM 700 O O . PRO A 1 88 ? 6.867 8.234 4.59 1 97.12 88 PRO A O 1
ATOM 703 N N . ALA A 1 89 ? 7.645 10.047 3.457 1 97.06 89 ALA A N 1
ATOM 704 C CA . ALA A 1 89 ? 6.75 9.828 2.324 1 97.06 89 ALA A CA 1
ATOM 705 C C . ALA A 1 89 ? 7.184 8.609 1.512 1 97.06 89 ALA A C 1
ATOM 707 O O . ALA A 1 89 ? 8.36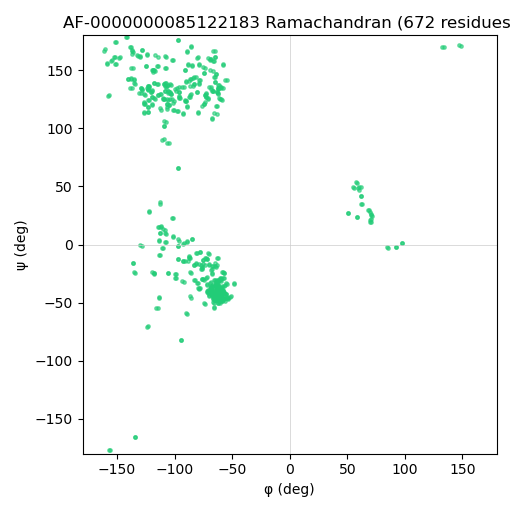7 8.438 1.227 1 97.06 89 ALA A O 1
ATOM 708 N N . VAL A 1 90 ? 6.305 7.773 1.197 1 98.38 90 VAL A N 1
ATOM 709 C CA . VAL A 1 90 ? 6.594 6.625 0.345 1 98.38 90 VAL A CA 1
ATOM 710 C C . VAL A 1 90 ? 5.68 6.645 -0.879 1 98.38 90 VAL A C 1
ATOM 712 O O . VAL A 1 90 ? 4.457 6.762 -0.75 1 98.38 90 VAL A O 1
ATOM 715 N N . LEU A 1 91 ? 6.242 6.613 -2.02 1 98.44 91 LEU A N 1
ATOM 716 C CA . LEU A 1 91 ? 5.527 6.555 -3.291 1 98.44 91 LEU A CA 1
ATOM 717 C C . LEU A 1 91 ? 5.898 5.293 -4.066 1 98.44 91 LEU A C 1
ATOM 719 O O . LEU A 1 91 ? 7.008 4.777 -3.924 1 98.44 91 LEU A O 1
ATOM 723 N N . VAL A 1 92 ? 4.984 4.797 -4.852 1 98.25 92 VAL A N 1
ATOM 724 C CA . VAL A 1 92 ? 5.238 3.705 -5.785 1 98.25 92 VAL A CA 1
ATOM 725 C C . VAL A 1 92 ? 4.875 4.141 -7.203 1 98.25 92 VAL A C 1
ATOM 727 O O . VAL A 1 92 ? 3.844 4.785 -7.418 1 98.25 92 VAL A O 1
ATOM 730 N N . MET A 1 93 ? 5.723 3.811 -8.109 1 97.69 93 MET A N 1
ATOM 731 C CA . MET A 1 93 ? 5.449 4.148 -9.508 1 97.69 93 MET A CA 1
ATOM 732 C C . MET A 1 93 ? 5.512 2.908 -10.391 1 97.69 93 MET A C 1
ATOM 734 O O . MET A 1 93 ? 6.188 1.934 -10.055 1 97.69 93 MET A O 1
ATOM 738 N N . SER A 1 94 ? 4.754 3.02 -11.492 1 95.69 94 SER A N 1
ATOM 739 C CA . SER A 1 94 ? 4.859 1.978 -12.508 1 95.69 94 SER A CA 1
ATOM 740 C C . SER A 1 94 ? 6.211 2.018 -13.211 1 95.69 94 SER A C 1
ATOM 742 O O . SER A 1 94 ? 6.887 3.049 -13.203 1 95.69 94 SER A O 1
ATOM 744 N N . MET A 1 95 ? 6.574 0.959 -13.789 1 93.31 95 MET A N 1
ATOM 745 C CA . MET A 1 95 ? 7.875 0.829 -14.438 1 93.31 95 MET A CA 1
ATOM 746 C C . MET A 1 95 ? 8.008 1.817 -15.594 1 93.31 95 MET A C 1
ATOM 748 O O . MET A 1 95 ? 9.102 2.318 -15.867 1 93.31 95 MET A O 1
ATOM 752 N N . ASP A 1 96 ? 6.973 2.15 -16.234 1 93.25 96 ASP A N 1
ATOM 753 C CA . ASP A 1 96 ? 7.012 3.07 -17.359 1 93.25 96 ASP A CA 1
ATOM 754 C C . ASP A 1 96 ? 6.777 4.508 -16.906 1 93.25 96 ASP A C 1
ATOM 756 O O . ASP A 1 96 ? 6.629 5.41 -17.734 1 93.25 96 ASP A O 1
ATOM 760 N N . LEU A 1 97 ? 6.602 4.75 -15.641 1 96.38 97 LEU A N 1
ATOM 761 C CA . LEU A 1 97 ? 6.449 6.047 -14.992 1 96.38 97 LEU A CA 1
ATOM 762 C C . LEU A 1 97 ? 5.109 6.684 -15.352 1 96.38 97 LEU A C 1
ATOM 764 O O . LEU A 1 97 ? 4.914 7.883 -15.148 1 96.38 97 LEU A O 1
ATOM 768 N N . SER A 1 98 ? 4.152 5.875 -15.828 1 95.69 98 SER A N 1
ATOM 769 C CA . SER A 1 98 ? 2.875 6.426 -16.266 1 95.69 98 SER A CA 1
ATOM 770 C C . SER A 1 98 ? 1.898 6.547 -15.102 1 95.69 98 SER A C 1
ATOM 772 O O . SER A 1 98 ? 0.849 7.184 -15.227 1 95.69 98 SER A O 1
ATOM 774 N N . LYS A 1 99 ? 2.209 5.969 -13.992 1 96.69 99 LYS A N 1
ATOM 775 C CA . LYS A 1 99 ? 1.337 6.008 -12.828 1 96.69 99 LYS A CA 1
ATOM 776 C C . LYS A 1 99 ? 2.139 6.23 -11.547 1 96.69 99 LYS A C 1
ATOM 778 O O . LYS A 1 99 ? 3.211 5.645 -11.367 1 96.69 99 LYS A O 1
ATOM 783 N N . VAL A 1 100 ? 1.715 7.066 -10.711 1 97.88 100 VAL A N 1
ATOM 784 C CA . VAL A 1 100 ? 2.35 7.336 -9.422 1 97.88 100 VAL A CA 1
ATOM 785 C C . VAL A 1 100 ? 1.316 7.23 -8.305 1 97.88 100 VAL A C 1
ATOM 787 O O . VAL A 1 100 ? 0.204 7.75 -8.422 1 97.88 100 VAL A O 1
ATOM 790 N N . ILE A 1 101 ? 1.661 6.527 -7.219 1 97.75 101 ILE A N 1
ATOM 791 C CA . ILE A 1 101 ? 0.756 6.281 -6.102 1 97.75 101 ILE A CA 1
ATOM 792 C C . ILE A 1 101 ? 1.414 6.727 -4.797 1 97.75 101 ILE A C 1
ATOM 794 O O . ILE A 1 101 ? 2.422 6.152 -4.375 1 97.75 101 ILE A O 1
ATOM 798 N N . PRO A 1 102 ? 0.879 7.75 -4.148 1 97.62 102 PRO A N 1
ATOM 799 C CA . PRO A 1 102 ? 1.295 7.977 -2.764 1 97.62 102 PRO A CA 1
ATOM 800 C C . PRO A 1 102 ? 0.819 6.879 -1.817 1 97.62 102 PRO A C 1
ATOM 802 O O . PRO A 1 102 ? -0.369 6.809 -1.491 1 97.62 102 PRO A O 1
ATOM 805 N N . LEU A 1 103 ? 1.732 6.074 -1.361 1 97.31 103 LEU A N 1
ATOM 806 C CA . LEU A 1 103 ? 1.424 4.883 -0.578 1 97.31 103 LEU A CA 1
ATOM 807 C C . LEU A 1 103 ? 1.298 5.223 0.903 1 97.31 103 LEU A C 1
ATOM 809 O O . LEU A 1 103 ? 0.374 4.758 1.575 1 97.31 103 LEU A O 1
ATOM 813 N N . LEU A 1 104 ? 2.248 6.039 1.427 1 96.38 104 LEU A N 1
ATOM 814 C CA . LEU A 1 104 ? 2.295 6.367 2.848 1 96.38 104 LEU A CA 1
ATOM 815 C C . LEU A 1 104 ? 2.592 7.848 3.055 1 96.38 104 LEU A C 1
ATOM 817 O O . LEU A 1 104 ? 3.291 8.461 2.246 1 96.38 104 LEU A O 1
ATOM 821 N N . SER A 1 105 ? 2.088 8.367 4.203 1 93.94 105 SER A N 1
ATOM 822 C CA . SER A 1 105 ? 2.357 9.734 4.633 1 93.94 105 SER A CA 1
ATOM 823 C C . SER A 1 105 ? 1.907 10.742 3.582 1 93.94 105 SER A C 1
ATOM 825 O O . SER A 1 105 ? 2.678 11.617 3.182 1 93.94 105 SER A O 1
ATOM 827 N N . GLY A 1 106 ? 0.707 10.633 3.191 1 91.38 106 GLY A N 1
ATOM 828 C CA . GLY A 1 106 ? 0.133 11.391 2.092 1 91.38 106 GLY A CA 1
ATOM 829 C C . GLY A 1 106 ? -0.023 12.867 2.404 1 91.38 106 GLY A C 1
ATOM 830 O O . GLY A 1 106 ? 0.31 13.719 1.579 1 91.38 106 GLY A O 1
ATOM 831 N N . HIS A 1 107 ? -0.436 13.172 3.609 1 88.69 107 HIS A N 1
ATOM 832 C CA . HIS A 1 107 ? -0.721 14.555 3.965 1 88.69 107 HIS A CA 1
ATOM 833 C C . HIS A 1 107 ? 0.487 15.219 4.621 1 88.69 107 HIS A C 1
ATOM 835 O O . HIS A 1 107 ? 1.397 15.68 3.93 1 88.69 107 HIS A O 1
ATOM 841 N N . ILE A 1 108 ? 0.637 14.984 5.906 1 84.25 108 ILE A N 1
ATOM 842 C CA . ILE A 1 108 ? 1.681 15.656 6.672 1 84.25 108 ILE A CA 1
ATOM 843 C C . ILE A 1 108 ? 3.053 15.273 6.125 1 84.25 108 ILE A C 1
ATOM 845 O O . ILE A 1 108 ? 3.953 16.109 6.043 1 84.25 108 ILE A O 1
ATOM 849 N N . GLY A 1 109 ? 3.182 14.125 5.633 1 88.44 109 GLY A N 1
ATOM 850 C CA . GLY A 1 109 ? 4.469 13.617 5.18 1 88.44 109 GLY A CA 1
ATOM 851 C C . GLY A 1 109 ? 4.816 14.062 3.771 1 88.44 109 GLY A C 1
ATOM 852 O O . GLY A 1 109 ? 5.969 13.938 3.344 1 88.44 109 GLY A O 1
ATOM 853 N N . GLY A 1 110 ? 3.82 14.516 2.996 1 92.25 110 GLY A N 1
ATOM 854 C CA . GLY A 1 110 ? 4.121 15.18 1.734 1 92.25 110 GLY A CA 1
ATOM 855 C C . GLY A 1 110 ? 4.016 14.25 0.537 1 92.25 110 GLY A C 1
ATOM 856 O O . GLY A 1 110 ? 4.277 14.656 -0.596 1 92.25 110 GLY A O 1
ATOM 857 N N . ALA A 1 111 ? 3.666 13.039 0.707 1 95.75 111 ALA A N 1
ATOM 858 C CA . ALA A 1 111 ? 3.602 12.094 -0.406 1 95.75 111 ALA A CA 1
ATOM 859 C C . ALA A 1 111 ? 2.629 12.578 -1.479 1 95.75 111 ALA A C 1
ATOM 861 O O . ALA A 1 111 ? 2.904 12.461 -2.676 1 95.75 111 ALA A O 1
ATOM 862 N N . ASN A 1 112 ? 1.464 13.125 -1.079 1 94.56 112 ASN A N 1
ATOM 863 C CA . ASN A 1 112 ? 0.488 13.617 -2.045 1 94.56 112 ASN A CA 1
ATOM 864 C C . ASN A 1 112 ? 1.035 14.797 -2.844 1 94.56 112 ASN A C 1
ATOM 866 O O . ASN A 1 112 ? 0.889 14.844 -4.066 1 94.56 112 ASN A O 1
ATOM 870 N N . GLU A 1 113 ? 1.695 15.711 -2.199 1 93.81 113 GLU A N 1
ATOM 871 C CA . GLU A 1 113 ? 2.285 16.859 -2.875 1 93.81 113 GLU A CA 1
ATOM 872 C C . GLU A 1 113 ? 3.357 16.438 -3.869 1 93.81 113 GLU A C 1
ATOM 874 O O . GLU A 1 113 ? 3.383 16.906 -5.008 1 93.81 113 GLU A O 1
ATOM 879 N N . LEU A 1 114 ? 4.242 15.562 -3.432 1 96.19 114 LEU A N 1
ATOM 880 C CA . LEU A 1 114 ? 5.316 15.086 -4.297 1 96.19 114 LEU A CA 1
ATOM 881 C C . LEU A 1 114 ? 4.75 14.336 -5.5 1 96.19 114 LEU A C 1
ATOM 883 O O . LEU A 1 114 ? 5.242 14.492 -6.621 1 96.19 114 LEU A O 1
ATOM 887 N N . SER A 1 115 ? 3.742 13.516 -5.285 1 97.5 115 SER A N 1
ATOM 888 C CA . SER A 1 115 ? 3.137 12.773 -6.391 1 97.5 115 SER A CA 1
ATOM 889 C C . SER A 1 115 ? 2.506 13.719 -7.406 1 97.5 115 SER A C 1
ATOM 891 O O . SER A 1 115 ? 2.537 13.461 -8.609 1 97.5 115 SER A O 1
ATOM 893 N N . ASP A 1 116 ? 1.922 14.789 -6.949 1 95.69 116 ASP A N 1
ATOM 894 C CA . ASP A 1 116 ? 1.368 15.805 -7.84 1 95.69 116 ASP A CA 1
ATOM 895 C C . ASP A 1 116 ? 2.459 16.438 -8.703 1 95.69 116 ASP A C 1
ATOM 897 O O . ASP A 1 116 ? 2.271 16.641 -9.898 1 95.69 116 ASP A O 1
ATOM 901 N N . VAL A 1 117 ? 3.535 16.781 -8.055 1 96.12 117 VAL A N 1
ATOM 902 C CA . VAL A 1 117 ? 4.672 17.359 -8.766 1 96.12 117 VAL A CA 1
ATOM 903 C C . VAL A 1 117 ? 5.133 16.406 -9.859 1 96.12 117 VAL A C 1
ATOM 905 O O . VAL A 1 117 ? 5.32 16.812 -11.008 1 96.12 117 VAL A O 1
ATOM 908 N N . ILE A 1 118 ? 5.27 15.18 -9.562 1 97.69 118 ILE A N 1
ATOM 909 C CA . ILE A 1 118 ? 5.742 14.164 -10.5 1 97.69 118 ILE A CA 1
ATOM 910 C C . ILE A 1 118 ? 4.758 14.039 -11.664 1 97.69 118 ILE A C 1
ATOM 912 O O . ILE A 1 118 ? 5.156 14.055 -12.828 1 97.69 118 ILE A O 1
ATOM 916 N N . ALA A 1 119 ? 3.488 13.945 -11.359 1 97.25 119 ALA A N 1
ATOM 917 C CA . ALA A 1 119 ? 2.455 13.773 -12.383 1 97.25 119 ALA A CA 1
ATOM 918 C C . ALA A 1 119 ? 2.418 14.969 -13.328 1 97.25 119 ALA A C 1
ATOM 920 O O . ALA A 1 119 ? 2.121 14.82 -14.516 1 97.25 119 ALA A O 1
ATOM 921 N N . LYS A 1 120 ? 2.68 16.125 -12.836 1 96.5 120 LYS A N 1
ATOM 922 C CA . LYS A 1 120 ? 2.686 17.344 -13.656 1 96.5 120 LYS A CA 1
ATOM 923 C C . LYS A 1 120 ? 3.9 17.375 -14.578 1 96.5 120 LYS A C 1
ATOM 925 O O . LYS A 1 120 ? 3.826 17.891 -15.695 1 96.5 120 LYS A O 1
ATOM 930 N N . LYS A 1 121 ? 4.969 16.875 -14.133 1 96.81 121 LYS A N 1
ATOM 931 C CA . LYS A 1 121 ? 6.223 16.938 -14.875 1 96.81 121 LYS A CA 1
ATOM 932 C C . LYS A 1 121 ? 6.301 15.844 -15.93 1 96.81 121 LYS A C 1
ATOM 934 O O . LYS A 1 121 ? 7.023 15.977 -16.922 1 96.81 121 LYS A O 1
ATOM 939 N N . ILE A 1 122 ? 5.676 14.758 -15.664 1 97.44 122 ILE A N 1
ATOM 940 C CA . ILE A 1 122 ? 5.715 13.633 -16.594 1 97.44 122 ILE A CA 1
ATOM 941 C C . ILE A 1 122 ? 4.414 13.578 -17.391 1 97.44 122 ILE A C 1
ATOM 943 O O . ILE A 1 122 ? 3.357 13.258 -16.828 1 97.44 122 ILE A O 1
ATOM 947 N N . ASP A 1 123 ? 4.512 13.773 -18.641 1 95.5 123 ASP A N 1
ATOM 948 C CA . ASP A 1 123 ? 3.334 13.797 -19.516 1 95.5 123 ASP A CA 1
ATOM 949 C C . ASP A 1 123 ? 2.596 12.461 -19.469 1 95.5 123 ASP A C 1
ATOM 951 O O . ASP A 1 123 ? 3.205 11.398 -19.656 1 95.5 123 ASP A O 1
ATOM 955 N N . GLY A 1 124 ? 1.311 12.57 -19.156 1 94.56 124 GLY A N 1
ATOM 956 C CA . GLY A 1 124 ? 0.46 11.391 -19.172 1 94.56 124 GLY A CA 1
ATOM 957 C C . GLY A 1 124 ? 0.508 10.594 -17.891 1 94.56 124 GLY A C 1
ATOM 958 O O . GLY A 1 124 ? -0.181 9.578 -17.75 1 94.56 124 GLY A O 1
ATOM 959 N N . CYS A 1 125 ? 1.299 10.984 -16.953 1 96.75 125 CYS A N 1
ATOM 960 C CA . CYS A 1 125 ? 1.407 10.266 -15.688 1 96.75 125 CYS A CA 1
ATOM 961 C C . CYS A 1 125 ? 0.144 10.445 -14.852 1 96.75 125 CYS A C 1
ATOM 963 O O . CYS A 1 125 ? -0.271 11.57 -14.578 1 96.75 125 CYS A O 1
ATOM 965 N N . ILE A 1 126 ? -0.438 9.352 -14.445 1 95.88 126 ILE A N 1
ATOM 966 C CA . ILE A 1 126 ? -1.674 9.375 -13.672 1 95.88 126 ILE A CA 1
ATOM 967 C C . ILE A 1 126 ? -1.351 9.273 -12.18 1 95.88 126 ILE A C 1
ATOM 969 O O . ILE A 1 126 ? -0.617 8.375 -11.758 1 95.88 126 ILE A O 1
ATOM 973 N N . ASN A 1 127 ? -1.872 10.188 -11.406 1 96.19 127 ASN A N 1
ATOM 974 C CA . ASN A 1 127 ? -1.689 10.242 -9.961 1 96.19 127 ASN A CA 1
ATOM 975 C C . ASN A 1 127 ? -2.859 9.594 -9.219 1 96.19 127 ASN A C 1
ATOM 977 O O . ASN A 1 127 ? -4.016 9.969 -9.43 1 96.19 127 ASN A O 1
ATOM 981 N N . PHE A 1 128 ? -2.57 8.648 -8.352 1 94.5 128 PHE A N 1
ATOM 982 C CA . PHE A 1 128 ? -3.609 7.996 -7.566 1 94.5 128 PHE A CA 1
ATOM 983 C C . PHE A 1 128 ? -3.588 8.492 -6.125 1 94.5 128 PHE A C 1
ATOM 985 O O . PHE A 1 128 ? -3.006 7.844 -5.25 1 94.5 128 PHE A O 1
ATOM 992 N N . ILE A 1 129 ? -4.266 9.547 -5.879 1 93 129 ILE A N 1
ATOM 993 C CA . ILE A 1 129 ? -4.441 10.047 -4.52 1 93 129 ILE A CA 1
ATOM 994 C C . ILE A 1 129 ? -5.648 9.367 -3.871 1 93 129 ILE A C 1
ATOM 996 O O . ILE A 1 129 ? -6.75 9.383 -4.422 1 93 129 ILE A O 1
ATOM 1000 N N . SER A 1 130 ? -5.418 8.773 -2.674 1 90.69 130 SER A N 1
ATOM 1001 C CA . SER A 1 130 ? -6.492 7.992 -2.072 1 90.69 130 SER A CA 1
ATOM 1002 C C . SER A 1 130 ? -7.004 8.641 -0.794 1 90.69 130 SER A C 1
ATOM 1004 O O . SER A 1 130 ? -7.992 8.188 -0.21 1 90.69 130 SER A O 1
ATOM 1006 N N . THR A 1 131 ? -6.379 9.664 -0.264 1 88.12 131 THR A N 1
ATOM 1007 C CA . THR A 1 131 ? -6.871 10.336 0.934 1 88.12 131 THR A CA 1
ATOM 1008 C C . THR A 1 131 ? -8.234 10.961 0.679 1 88.12 131 THR A C 1
ATOM 1010 O O . THR A 1 131 ? -8.445 11.625 -0.339 1 88.12 131 THR A O 1
ATOM 1013 N N . ALA A 1 132 ? -9.109 10.711 1.556 1 83.44 132 ALA A N 1
ATOM 1014 C CA . ALA A 1 132 ? -10.492 11.133 1.384 1 83.44 132 ALA A CA 1
ATOM 1015 C C . ALA A 1 132 ? -10.602 12.656 1.311 1 83.44 132 ALA A C 1
ATOM 1017 O O . ALA A 1 132 ? -11.32 13.195 0.467 1 83.44 132 ALA A O 1
ATOM 1018 N N . THR A 1 133 ? -9.891 13.359 2.189 1 82.25 133 THR A N 1
ATOM 1019 C CA . THR A 1 133 ? -9.953 14.812 2.223 1 82.25 133 THR A CA 1
ATOM 1020 C C . THR A 1 133 ? -9.531 15.406 0.881 1 82.25 133 THR A C 1
ATOM 1022 O O . THR A 1 133 ? -10.133 16.375 0.402 1 82.25 133 THR A O 1
ATOM 1025 N N . ASP A 1 134 ? -8.594 14.812 0.251 1 82.44 134 ASP A N 1
ATOM 1026 C CA . ASP A 1 134 ? -8.117 15.281 -1.045 1 82.44 134 ASP A CA 1
ATOM 1027 C C . ASP A 1 134 ? -9.109 14.945 -2.154 1 82.44 134 ASP A C 1
ATOM 1029 O O . ASP A 1 134 ? -9.273 15.711 -3.104 1 82.44 134 ASP A O 1
ATOM 1033 N N . GLN A 1 135 ? -9.773 13.906 -1.97 1 85.44 135 GLN A N 1
ATOM 1034 C CA . GLN A 1 135 ? -10.688 13.461 -3.016 1 85.44 135 GLN A CA 1
ATOM 1035 C C . GLN A 1 135 ? -11.984 14.273 -3 1 85.44 135 GLN A C 1
ATOM 1037 O O . GLN A 1 135 ? -12.555 14.555 -4.055 1 85.44 135 GLN A O 1
ATOM 1042 N N . VAL A 1 136 ? -12.414 14.578 -1.795 1 83.56 136 VAL A N 1
ATOM 1043 C CA . VAL A 1 136 ? -13.68 15.305 -1.702 1 83.56 136 VAL A CA 1
ATOM 1044 C C . VAL A 1 136 ? -13.406 16.797 -1.562 1 83.56 136 VAL A C 1
ATOM 1046 O O . VAL A 1 136 ? -14.336 17.609 -1.46 1 83.56 136 VAL A O 1
ATOM 1049 N N . LYS A 1 137 ? -12.195 17.328 -1.515 1 84.19 137 LYS A N 1
ATOM 1050 C CA . LYS A 1 137 ? -11.781 18.719 -1.46 1 84.19 137 LYS A CA 1
ATOM 1051 C C . LYS A 1 137 ? -12.344 19.422 -0.222 1 84.19 137 LYS A C 1
ATOM 1053 O O . LYS A 1 137 ? -12.953 20.484 -0.325 1 84.19 137 LYS A O 1
ATOM 1058 N N . VAL A 1 138 ? -12.203 18.812 0.893 1 87.5 138 VAL A N 1
ATOM 1059 C CA . VAL A 1 138 ? -12.625 19.406 2.16 1 87.5 138 VAL A CA 1
ATOM 1060 C C . VAL A 1 138 ? -11.414 19.953 2.912 1 87.5 138 VAL A C 1
ATOM 1062 O O . VAL A 1 138 ? -10.281 19.531 2.66 1 87.5 138 VAL A O 1
ATOM 1065 N N . PHE A 1 139 ? -11.719 20.859 3.809 1 92.06 139 PHE A N 1
ATOM 1066 C CA . PHE A 1 139 ? -10.68 21.484 4.617 1 92.06 139 PHE A CA 1
ATOM 1067 C C . PHE A 1 139 ? -9.961 20.453 5.477 1 92.06 139 PHE A C 1
ATOM 1069 O O . PHE A 1 139 ? -10.602 19.547 6.031 1 92.06 139 PHE A O 1
ATOM 1076 N N . ALA A 1 140 ? -8.633 20.531 5.508 1 91.75 140 ALA A N 1
ATOM 1077 C CA . ALA A 1 140 ? -7.801 19.656 6.32 1 91.75 140 ALA A CA 1
ATOM 1078 C C . ALA A 1 140 ? -6.984 20.453 7.336 1 91.75 140 ALA A C 1
ATOM 1080 O O . ALA A 1 140 ? -6.086 21.203 6.965 1 91.75 140 ALA A O 1
ATOM 1081 N N . PHE A 1 141 ? -7.172 20.172 8.609 1 94.62 141 PHE A N 1
ATOM 1082 C CA . PHE A 1 141 ? -6.516 20.922 9.672 1 94.62 141 PHE A CA 1
ATOM 1083 C C . PHE A 1 141 ? -5.012 20.672 9.664 1 94.62 141 PHE A C 1
ATOM 1085 O O . PHE A 1 141 ? -4.227 21.578 9.945 1 94.62 141 PHE A O 1
ATOM 1092 N N . ASP A 1 142 ? -4.652 19.438 9.359 1 92.38 142 ASP A N 1
ATOM 1093 C CA . ASP A 1 142 ? -3.23 19.109 9.367 1 92.38 142 ASP A CA 1
ATOM 1094 C C . ASP A 1 142 ? -2.488 19.844 8.258 1 92.38 142 ASP A C 1
ATOM 1096 O O . ASP A 1 142 ? -1.373 20.328 8.469 1 92.38 142 ASP A O 1
ATOM 1100 N N . MET A 1 143 ? -3.088 20.031 7.168 1 90.44 143 MET A N 1
ATOM 1101 C CA . MET A 1 143 ? -2.477 20.781 6.074 1 90.44 143 MET A CA 1
ATOM 1102 C C . MET A 1 143 ? -2.416 22.266 6.395 1 90.44 143 MET A C 1
ATOM 1104 O O . MET A 1 143 ? -1.435 22.938 6.066 1 90.44 143 MET A O 1
ATOM 1108 N N . PHE A 1 144 ? -3.467 22.797 7.012 1 94.5 144 PHE A N 1
ATOM 1109 C CA . PHE A 1 144 ? -3.486 24.172 7.461 1 94.5 144 PHE A CA 1
ATOM 1110 C C . PHE A 1 144 ? -2.355 24.438 8.445 1 94.5 144 PHE A C 1
ATOM 1112 O O . PHE A 1 144 ? -1.652 25.453 8.336 1 94.5 144 PHE A O 1
ATOM 1119 N N . ALA A 1 145 ? -2.213 23.562 9.375 1 94.5 145 ALA A N 1
ATOM 1120 C CA . ALA A 1 145 ? -1.155 23.688 10.375 1 94.5 145 ALA A CA 1
ATOM 1121 C C . ALA A 1 145 ? 0.222 23.672 9.719 1 94.5 145 ALA A C 1
ATOM 1123 O O . ALA A 1 145 ? 1.064 24.531 10.031 1 94.5 145 ALA A O 1
ATOM 1124 N N . LYS A 1 146 ? 0.413 22.75 8.852 1 91.19 146 LYS A N 1
ATOM 1125 C CA . LYS A 1 146 ? 1.692 22.641 8.156 1 91.19 146 LYS A CA 1
ATOM 1126 C C . LYS A 1 146 ? 2.002 23.906 7.355 1 91.19 146 LYS A C 1
ATOM 1128 O O . LYS A 1 146 ? 3.096 24.453 7.469 1 91.19 146 LYS A O 1
ATOM 1133 N N . LYS A 1 147 ? 1.105 24.375 6.609 1 91.62 147 LYS A N 1
ATOM 1134 C CA . LYS A 1 147 ? 1.263 25.562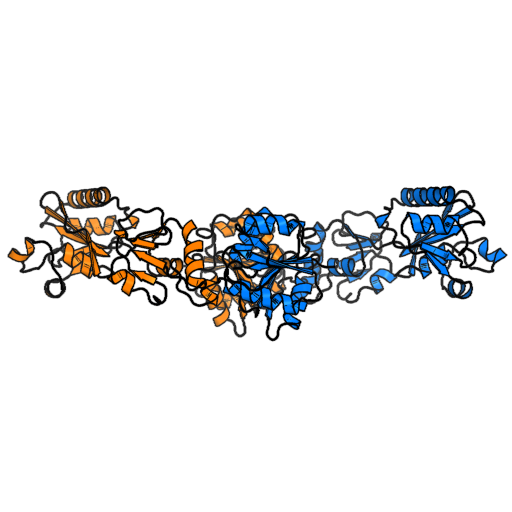 5.773 1 91.62 147 LYS A CA 1
ATOM 1135 C C . LYS A 1 147 ? 1.587 26.781 6.617 1 91.62 147 LYS A C 1
ATOM 1137 O O . LYS A 1 147 ? 2.33 27.672 6.18 1 91.62 147 LYS A O 1
ATOM 1142 N N . ASN A 1 148 ? 1.054 26.766 7.812 1 94.44 148 ASN A N 1
ATOM 1143 C CA . ASN A 1 148 ? 1.174 27.953 8.641 1 94.44 148 ASN A CA 1
ATOM 1144 C C . ASN A 1 148 ? 2.17 27.75 9.781 1 94.44 148 ASN A C 1
ATOM 1146 O O . ASN A 1 148 ? 2.232 28.562 10.711 1 94.44 148 ASN A O 1
ATOM 1150 N N . GLY A 1 149 ? 2.877 26.672 9.734 1 92.94 149 GLY A N 1
ATOM 1151 C CA . GLY A 1 149 ? 3.932 26.422 10.695 1 92.94 149 GLY A CA 1
ATOM 1152 C C . GLY A 1 149 ? 3.408 26.172 12.102 1 92.94 149 GLY A C 1
ATOM 1153 O O . GLY A 1 149 ? 4.051 26.547 13.086 1 92.94 149 GLY A O 1
ATOM 1154 N N . MET A 1 150 ? 2.262 25.641 12.219 1 95.31 150 MET A N 1
ATOM 1155 C CA . MET A 1 150 ? 1.674 25.359 13.523 1 95.31 150 MET A CA 1
ATOM 1156 C C . MET A 1 150 ? 2.049 23.969 14.008 1 95.31 150 MET A C 1
ATOM 1158 O O . MET A 1 150 ? 2.094 23.016 13.219 1 95.31 150 MET A O 1
ATOM 1162 N N . LYS A 1 151 ? 2.324 23.891 15.273 1 94.19 151 LYS A N 1
ATOM 1163 C CA . LYS A 1 151 ? 2.508 22.578 15.883 1 94.19 151 LYS A CA 1
ATOM 1164 C C . LYS A 1 151 ? 1.166 21.906 16.156 1 94.19 151 LYS A C 1
ATOM 1166 O O . LYS A 1 151 ? 0.21 22.562 16.578 1 94.19 151 LYS A O 1
ATOM 1171 N N . ILE A 1 152 ? 1.109 20.625 15.883 1 94 152 ILE A N 1
ATOM 1172 C CA . ILE A 1 152 ? -0.117 19.875 16.141 1 94 152 ILE A CA 1
ATOM 1173 C C . ILE A 1 152 ? 0.054 19 17.375 1 94 152 ILE A C 1
ATOM 1175 O O . ILE A 1 152 ? 1.069 18.312 17.531 1 94 152 ILE A O 1
ATOM 1179 N N . GLU A 1 153 ? -0.879 19.078 18.266 1 94.06 153 GLU A N 1
ATOM 1180 C CA . GLU A 1 153 ? -0.936 18.188 19.422 1 94.06 153 GLU A CA 1
ATOM 1181 C C . GLU A 1 153 ? -2.203 17.328 19.406 1 94.06 153 GLU A C 1
ATOM 1183 O O . GLU A 1 153 ? -3.232 17.75 18.875 1 94.06 153 GLU A O 1
ATOM 1188 N N . ASN A 1 154 ? -2.129 16.109 19.969 1 93.81 154 ASN A N 1
ATOM 1189 C CA . ASN A 1 154 ? -3.227 15.141 20 1 93.81 154 ASN A CA 1
ATOM 1190 C C . ASN A 1 154 ? -3.674 14.75 18.594 1 93.81 154 ASN A C 1
ATOM 1192 O O . ASN A 1 154 ? -4.863 14.812 18.281 1 93.81 154 ASN A O 1
ATOM 1196 N N . LEU A 1 155 ? -2.691 14.414 17.828 1 90.69 155 LEU A N 1
ATOM 1197 C CA . LEU A 1 155 ? -2.875 14.078 16.422 1 90.69 155 LEU A CA 1
ATOM 1198 C C . LEU A 1 155 ? -3.859 12.922 16.266 1 90.69 155 LEU A C 1
ATOM 1200 O O . LEU A 1 155 ? -4.539 12.812 15.234 1 90.69 155 LEU A O 1
ATOM 1204 N N . ASN A 1 156 ? -4.02 12.109 17.234 1 88.19 156 ASN A N 1
ATOM 1205 C CA . ASN A 1 156 ? -4.902 10.945 17.203 1 88.19 156 ASN A CA 1
ATOM 1206 C C . ASN A 1 156 ? -6.363 11.359 17.031 1 88.19 156 ASN A C 1
ATOM 1208 O O . ASN A 1 156 ? -7.199 10.539 16.641 1 88.19 156 ASN A O 1
ATOM 1212 N N . LYS A 1 157 ? -6.656 12.648 17.297 1 93 157 LYS A N 1
ATOM 1213 C CA . LYS A 1 157 ? -8.023 13.148 17.188 1 93 157 LYS A CA 1
ATOM 1214 C C . LYS A 1 157 ? -8.32 13.609 15.758 1 93 157 LYS A C 1
ATOM 1216 O O . LYS A 1 157 ? -9.477 13.82 15.391 1 93 157 LYS A O 1
ATOM 1221 N N . LEU A 1 158 ? -7.316 13.688 14.977 1 92 158 LEU A N 1
ATOM 1222 C CA . LEU A 1 158 ? -7.445 14.266 13.648 1 92 158 LEU A CA 1
ATOM 1223 C C . LEU A 1 158 ? -8.391 13.438 12.781 1 92 158 LEU A C 1
ATOM 1225 O O . LEU A 1 158 ? -9.195 13.984 12.031 1 92 158 LEU A O 1
ATOM 1229 N N . ALA A 1 159 ? -8.258 12.164 12.898 1 87.06 159 ALA A N 1
ATOM 1230 C CA . ALA A 1 159 ? -9.047 11.281 12.047 1 87.06 159 ALA A CA 1
ATOM 1231 C C . ALA A 1 159 ? -10.539 11.523 12.234 1 87.06 159 ALA A C 1
ATOM 1233 O O . ALA A 1 159 ? -11.289 11.641 11.266 1 87.06 159 ALA A O 1
ATOM 1234 N N . ASN A 1 160 ? -10.961 11.562 13.438 1 89.69 160 ASN A N 1
ATOM 1235 C CA . ASN A 1 160 ? -12.367 11.789 13.75 1 89.69 160 ASN A CA 1
ATOM 1236 C C . ASN A 1 160 ? -12.844 13.141 13.227 1 89.69 160 ASN A C 1
ATOM 1238 O O . ASN A 1 160 ? -13.93 13.242 12.656 1 89.69 160 ASN A O 1
ATOM 1242 N N . ILE A 1 161 ? -12.055 14.133 13.43 1 93.88 161 ILE A N 1
ATOM 1243 C CA . ILE A 1 161 ? -12.383 15.484 12.984 1 93.88 161 ILE A CA 1
ATOM 1244 C C . ILE A 1 161 ? -12.5 15.508 11.461 1 93.88 161 ILE A C 1
ATOM 1246 O O . ILE A 1 161 ? -13.461 16.062 10.914 1 93.88 161 ILE A O 1
ATOM 1250 N N . SER A 1 162 ? -11.562 14.891 10.773 1 91.25 162 SER A N 1
ATOM 1251 C CA . SER A 1 162 ? -11.562 14.836 9.32 1 91.25 162 SER A CA 1
ATOM 1252 C C . SER A 1 162 ? -12.797 14.109 8.797 1 91.25 162 SER A C 1
ATOM 1254 O O . SER A 1 162 ? -13.398 14.531 7.805 1 91.25 162 SER A O 1
ATOM 1256 N N . ASN A 1 163 ? -13.148 13.039 9.43 1 89.44 163 ASN A N 1
ATOM 1257 C CA . ASN A 1 163 ? -14.32 12.273 9.008 1 89.44 163 ASN A CA 1
ATOM 1258 C C . ASN A 1 163 ? -15.602 13.086 9.141 1 89.44 163 ASN A C 1
ATOM 1260 O O . ASN A 1 163 ? -16.516 12.961 8.32 1 89.44 163 ASN A O 1
ATOM 1264 N N . ARG A 1 164 ? -15.664 13.859 10.18 1 91.44 164 ARG A N 1
ATOM 1265 C CA . ARG A 1 164 ? -16.828 14.727 10.344 1 91.44 164 ARG A CA 1
ATOM 1266 C C . ARG A 1 164 ? -16.953 15.703 9.188 1 91.44 164 ARG A C 1
ATOM 1268 O O . ARG A 1 164 ? -18.031 15.883 8.633 1 91.44 164 ARG A O 1
ATOM 1275 N N . LEU A 1 165 ? -15.898 16.25 8.836 1 92 165 LEU A N 1
ATOM 1276 C CA . LEU A 1 165 ? -15.906 17.188 7.73 1 92 165 LEU A CA 1
ATOM 1277 C C . LEU A 1 165 ? -16.266 16.5 6.422 1 92 165 LEU A C 1
ATOM 1279 O O . LEU A 1 165 ? -17.031 17.031 5.617 1 92 165 LEU A O 1
ATOM 1283 N N . ILE A 1 166 ? -15.719 15.305 6.215 1 89.94 166 ILE A N 1
ATOM 1284 C CA . ILE A 1 166 ? -15.984 14.523 5.012 1 89.94 166 ILE A CA 1
ATOM 1285 C C . ILE A 1 166 ? -17.469 14.188 4.941 1 89.94 166 ILE A C 1
ATOM 1287 O O . ILE A 1 166 ? -18.062 14.18 3.857 1 89.94 166 ILE A O 1
ATOM 1291 N N . ASN A 1 167 ? -18.125 13.93 6.117 1 90.44 167 ASN A N 1
ATOM 1292 C CA . ASN A 1 167 ? -19.531 13.609 6.211 1 90.44 167 ASN A CA 1
ATOM 1293 C C . ASN A 1 167 ? -20.391 14.875 6.246 1 90.44 167 ASN A C 1
ATOM 1295 O O . ASN A 1 167 ? -21.578 14.82 6.586 1 90.44 167 ASN A O 1
ATOM 1299 N N . LYS A 1 168 ? -19.75 16.031 6.09 1 90.19 168 LYS A N 1
ATOM 1300 C CA . LYS A 1 168 ? -20.422 17.328 5.996 1 90.19 168 LYS A CA 1
ATOM 1301 C C . LYS A 1 168 ? -21.031 17.719 7.34 1 90.19 168 LYS A C 1
ATOM 1303 O O . LYS A 1 168 ? -22.062 18.375 7.391 1 90.19 168 LYS A O 1
ATOM 1308 N N . GLN A 1 169 ? -20.422 17.219 8.352 1 91.81 169 GLN A N 1
ATOM 1309 C CA . GLN A 1 169 ? -20.828 17.625 9.695 1 91.81 169 GLN A CA 1
ATOM 1310 C C . GLN A 1 169 ? -20.047 18.875 10.141 1 91.81 169 GLN A C 1
ATOM 1312 O O . GLN A 1 169 ? -18.922 19.094 9.703 1 91.81 169 GLN A O 1
ATOM 1317 N N . LYS A 1 170 ? -20.641 19.594 11.023 1 94.25 170 LYS A N 1
ATOM 1318 C CA . LYS A 1 170 ? -20.016 20.812 11.523 1 94.25 170 LYS A CA 1
ATOM 1319 C C . LYS A 1 170 ? -18.922 20.484 12.555 1 94.25 170 LYS A C 1
ATOM 1321 O O . LYS A 1 170 ? -19.094 19.578 13.367 1 94.25 170 LYS A O 1
ATOM 1326 N N . VAL A 1 171 ? -17.891 21.234 12.477 1 96.69 171 VAL A N 1
ATOM 1327 C CA . VAL A 1 171 ? -16.812 21.156 13.453 1 96.69 171 VAL A CA 1
ATOM 1328 C C . VAL A 1 171 ? -16.641 22.5 14.148 1 96.69 171 VAL A C 1
ATOM 1330 O O . VAL A 1 171 ? -16.562 23.531 13.492 1 96.69 171 VAL A O 1
ATOM 1333 N N . LYS A 1 172 ? -16.578 22.438 15.438 1 97.44 172 LYS A N 1
ATOM 1334 C CA . LYS A 1 172 ? -16.359 23.625 16.234 1 97.44 172 LYS A CA 1
ATOM 1335 C C . LYS A 1 172 ? -14.867 23.969 16.328 1 97.44 172 LYS A C 1
ATOM 1337 O O . LYS A 1 172 ? -14.031 23.062 16.469 1 97.44 172 LYS A O 1
ATOM 1342 N N . VAL A 1 173 ? -14.602 25.25 16.219 1 97.81 173 VAL A N 1
ATOM 1343 C CA . VAL A 1 173 ? -13.227 25.719 16.312 1 97.81 173 VAL A CA 1
ATOM 1344 C C . VAL A 1 173 ? -13.117 26.812 17.375 1 97.81 173 VAL A C 1
ATOM 1346 O O . VAL A 1 173 ? -13.852 27.797 17.344 1 97.81 173 VAL A O 1
ATOM 1349 N N . PHE A 1 174 ? -12.32 26.562 18.312 1 97.19 174 PHE A N 1
ATOM 1350 C CA . PHE A 1 174 ? -11.961 27.609 19.25 1 97.19 174 PHE A CA 1
ATOM 1351 C C . PHE A 1 174 ? -10.641 28.266 18.859 1 97.19 174 PHE A C 1
ATOM 1353 O O . PHE A 1 174 ? -9.586 27.625 18.906 1 97.19 174 PHE A O 1
ATOM 1360 N N . SER A 1 175 ? -10.711 29.5 18.516 1 96.5 175 SER A N 1
ATOM 1361 C CA . SER A 1 175 ? -9.531 30.203 18.016 1 96.5 175 SER A CA 1
ATOM 1362 C C . SER A 1 175 ? -9.711 31.719 18.109 1 96.5 175 SER A C 1
ATOM 1364 O O . SER A 1 175 ? -10.805 32.188 18.422 1 96.5 175 SER A O 1
ATOM 1366 N N . TYR A 1 176 ? -8.617 32.375 17.953 1 94.5 176 TYR A N 1
ATOM 1367 C CA . TYR A 1 176 ? -8.719 33.812 17.75 1 94.5 176 TYR A CA 1
ATOM 1368 C C . TYR A 1 176 ? -9.391 34.156 16.422 1 94.5 176 TYR A C 1
ATOM 1370 O O . TYR A 1 176 ? -9.273 33.406 15.461 1 94.5 176 TYR A O 1
ATOM 1378 N N . LYS A 1 177 ? -10.039 35.219 16.422 1 93.81 177 LYS A N 1
ATOM 1379 C CA . LYS A 1 177 ? -10.859 35.625 15.273 1 93.81 177 LYS A CA 1
ATOM 1380 C C . LYS A 1 177 ? -10.023 35.688 14 1 93.81 177 LYS A C 1
ATOM 1382 O O . LYS A 1 177 ? -10.406 35.156 12.969 1 93.81 177 LYS A O 1
ATOM 1387 N N . ASN A 1 178 ? -8.875 36.344 14.062 1 94.94 178 ASN A N 1
ATOM 1388 C CA . ASN A 1 178 ? -8.07 36.562 12.859 1 94.94 178 ASN A CA 1
ATOM 1389 C C . ASN A 1 178 ? -7.484 35.25 12.336 1 94.94 178 ASN A C 1
ATOM 1391 O O . ASN A 1 178 ? -7.293 35.094 11.125 1 94.94 178 ASN A O 1
ATOM 1395 N N . ILE A 1 179 ? -7.191 34.344 13.227 1 95.5 179 ILE A N 1
ATOM 1396 C CA . ILE A 1 179 ? -6.699 33.031 12.797 1 95.5 179 ILE A CA 1
ATOM 1397 C C . ILE A 1 179 ? -7.805 32.312 12.055 1 95.5 179 ILE A C 1
ATOM 1399 O O . ILE A 1 179 ? -7.566 31.734 10.984 1 95.5 179 ILE A O 1
ATOM 1403 N N . PHE A 1 180 ? -8.961 32.312 12.594 1 96.12 180 PHE A N 1
ATOM 1404 C CA . PHE A 1 180 ? -10.102 31.641 11.969 1 96.12 180 PHE A CA 1
ATOM 1405 C C . PHE A 1 180 ? -10.391 32.25 10.594 1 96.12 180 PHE A C 1
ATOM 1407 O O . PHE A 1 180 ? -10.703 31.516 9.648 1 96.12 180 PHE A O 1
ATOM 1414 N N . GLU A 1 181 ? -10.242 33.562 10.469 1 95.06 181 GLU A N 1
ATOM 1415 C CA . GLU A 1 181 ? -10.508 34.25 9.211 1 95.06 181 GLU A CA 1
ATOM 1416 C C . GLU A 1 181 ? -9.484 33.844 8.148 1 95.06 181 GLU A C 1
ATOM 1418 O O . GLU A 1 181 ? -9.773 33.906 6.949 1 95.06 181 GLU A O 1
ATOM 1423 N N . ALA A 1 182 ? -8.359 33.438 8.602 1 94.75 182 ALA A N 1
ATOM 1424 C CA . ALA A 1 182 ? -7.297 33.062 7.676 1 94.75 182 ALA A CA 1
ATOM 1425 C C . ALA A 1 182 ? -7.586 31.688 7.051 1 94.75 182 ALA A C 1
ATOM 1427 O O . ALA A 1 182 ? -6.957 31.312 6.059 1 94.75 182 ALA A O 1
ATOM 1428 N N . ILE A 1 183 ? -8.523 30.984 7.602 1 94.5 183 ILE A N 1
ATOM 1429 C CA . ILE A 1 183 ? -8.914 29.703 7.031 1 94.5 183 ILE A CA 1
ATOM 1430 C C . ILE A 1 183 ? -9.695 29.922 5.738 1 94.5 183 ILE A C 1
ATOM 1432 O O . ILE A 1 183 ? -10.641 30.703 5.703 1 94.5 183 ILE A O 1
ATOM 1436 N N . ASP A 1 184 ? -9.242 29.266 4.684 1 88.56 184 ASP A N 1
ATOM 1437 C CA . ASP A 1 184 ? -9.797 29.516 3.355 1 88.56 184 ASP A CA 1
ATOM 1438 C C . ASP A 1 184 ? -11.188 28.891 3.215 1 88.56 184 ASP A C 1
ATOM 1440 O O . ASP A 1 184 ? -12.109 29.531 2.725 1 88.56 184 ASP A O 1
ATOM 1444 N N . ASP A 1 185 ? -11.391 27.672 3.533 1 88.81 185 ASP A N 1
ATOM 1445 C CA . ASP A 1 185 ? -12.664 26.969 3.416 1 88.81 185 ASP A CA 1
ATOM 1446 C C . ASP A 1 185 ? -13.273 26.703 4.793 1 88.81 185 ASP A C 1
ATOM 1448 O O . ASP A 1 185 ? -12.898 25.734 5.469 1 88.81 185 ASP A O 1
ATOM 1452 N N . LYS A 1 186 ? -14.398 27.531 5.121 1 90.38 186 LYS A N 1
ATOM 1453 C CA . LYS A 1 186 ? -14.992 27.453 6.453 1 90.38 186 LYS A CA 1
ATOM 1454 C C . LYS A 1 186 ? -16.406 26.859 6.395 1 90.38 186 LYS A C 1
ATOM 1456 O O . LYS A 1 186 ? -17.172 27 7.344 1 90.38 186 LYS A O 1
ATOM 1461 N N . ASN A 1 187 ? -16.812 26.344 5.293 1 88.12 187 ASN A N 1
ATOM 1462 C CA . ASN A 1 187 ? -18.188 25.906 5.066 1 88.12 187 ASN A CA 1
ATOM 1463 C C . ASN A 1 187 ? -18.688 25.031 6.211 1 88.12 187 ASN A C 1
ATOM 1465 O O . ASN A 1 187 ? -19.844 25.141 6.625 1 88.12 187 ASN A O 1
ATOM 1469 N N . ASN A 1 188 ? -17.953 24.203 6.918 1 92.81 188 ASN A N 1
ATOM 1470 C CA . ASN A 1 188 ? -18.375 23.328 7.996 1 92.81 188 ASN A CA 1
ATOM 1471 C C . ASN A 1 188 ? -17.609 23.594 9.289 1 92.81 188 ASN A C 1
ATOM 1473 O O . ASN A 1 188 ? -17.5 22.719 10.148 1 92.81 188 ASN A O 1
ATOM 1477 N N . LEU A 1 189 ? -17.203 24.828 9.359 1 96.19 189 LEU A N 1
ATOM 1478 C CA . LEU A 1 189 ? -16.5 25.219 10.57 1 96.19 189 LEU A CA 1
ATOM 1479 C C . LEU A 1 189 ? -17.266 26.328 11.305 1 96.19 189 LEU A C 1
ATOM 1481 O O . LEU A 1 189 ? -17.828 27.219 10.672 1 96.19 189 LEU A O 1
ATOM 1485 N N . GLN A 1 190 ? -17.297 26.203 12.609 1 96.31 190 GLN A N 1
ATOM 1486 C CA . GLN A 1 190 ? -17.953 27.219 13.43 1 96.31 190 GLN A CA 1
ATOM 1487 C C . GLN A 1 190 ? -17.016 27.734 14.523 1 96.31 190 GLN A C 1
ATOM 1489 O O . GLN A 1 190 ? -16.531 26.953 15.344 1 96.31 190 GLN A O 1
ATOM 1494 N N . LEU A 1 191 ? -16.812 29.016 14.484 1 96.69 191 LEU A N 1
ATOM 1495 C CA . LEU A 1 191 ? -16.047 29.641 15.57 1 96.69 191 LEU A CA 1
ATOM 1496 C C . LEU A 1 191 ? -16.875 29.688 16.844 1 96.69 191 LEU A C 1
ATOM 1498 O O . LEU A 1 191 ? -18.031 30.125 16.828 1 96.69 191 LEU A O 1
ATOM 1502 N N . ILE A 1 192 ? -16.281 29.234 17.875 1 96.19 192 ILE A N 1
ATOM 1503 C CA . ILE A 1 192 ? -17.078 29.156 19.094 1 96.19 192 ILE A CA 1
ATOM 1504 C C . ILE A 1 192 ? -16.328 29.844 20.234 1 96.19 192 ILE A C 1
ATOM 1506 O O . ILE A 1 192 ? -15.141 30.156 20.109 1 96.19 192 ILE A O 1
ATOM 1510 N N . SER A 1 193 ? -17.094 30.078 21.359 1 94 193 SER A N 1
ATOM 1511 C CA . SER A 1 193 ? -16.5 30.578 22.594 1 94 193 SER A CA 1
ATOM 1512 C C . SER A 1 193 ? -16.031 29.438 23.484 1 94 193 SER A C 1
ATOM 1514 O O . SER A 1 193 ? -16.344 28.266 23.234 1 94 193 SER A O 1
ATOM 1516 N N . VAL A 1 194 ? -15.258 29.797 24.422 1 92.12 194 VAL A N 1
ATOM 1517 C CA . VAL A 1 194 ? -14.586 28.812 25.281 1 92.12 194 VAL A CA 1
ATOM 1518 C C . VAL A 1 194 ? -15.625 27.953 25.984 1 92.12 194 VAL A C 1
ATOM 1520 O O . VAL A 1 194 ? -15.383 26.766 26.25 1 92.12 194 VAL A O 1
ATOM 1523 N N . ASP A 1 195 ? -16.781 28.469 26.25 1 92.62 195 ASP A N 1
ATOM 1524 C CA . ASP A 1 195 ? -17.812 27.781 27.016 1 92.62 195 ASP A CA 1
ATOM 1525 C C . ASP A 1 195 ? -18.531 26.75 26.156 1 92.62 195 ASP A C 1
ATOM 1527 O O . ASP A 1 195 ? -19.25 25.891 26.688 1 92.62 195 ASP A O 1
ATOM 1531 N N . GLU A 1 196 ? -18.234 26.719 24.906 1 94.75 196 GLU A N 1
ATOM 1532 C CA . GLU A 1 196 ? -18.953 25.844 23.969 1 94.75 196 GLU A CA 1
ATOM 1533 C C . GLU A 1 196 ? -18.062 24.672 23.531 1 94.75 196 GLU A C 1
ATOM 1535 O O . GLU A 1 196 ? -18.484 23.844 22.719 1 94.75 196 GLU A O 1
ATOM 1540 N N . ILE A 1 197 ? -16.891 24.625 24.062 1 94.31 197 ILE A N 1
ATOM 1541 C CA . ILE A 1 197 ? -15.938 23.594 23.688 1 94.31 197 ILE A CA 1
ATOM 1542 C C . ILE A 1 197 ? -16.5 22.219 24.062 1 94.31 197 ILE A C 1
ATOM 1544 O O . ILE A 1 197 ? -16.969 22.016 25.172 1 94.31 197 ILE A O 1
ATOM 1548 N N . ASP A 1 198 ? -16.453 21.297 23.094 1 94.06 198 ASP A N 1
ATOM 1549 C CA . ASP A 1 198 ? -16.875 19.922 23.344 1 94.06 198 ASP A CA 1
ATOM 1550 C C . ASP A 1 198 ? -15.875 18.922 22.766 1 94.06 198 ASP A C 1
ATOM 1552 O O . ASP A 1 198 ? -14.734 19.281 22.484 1 94.06 198 ASP A O 1
ATOM 1556 N N . GLU A 1 199 ? -16.219 17.672 22.641 1 90.94 199 GLU A N 1
ATOM 1557 C CA . GLU A 1 199 ? -15.305 16.594 22.281 1 90.94 199 GLU A CA 1
ATOM 1558 C C . GLU A 1 199 ? -14.852 16.703 20.828 1 90.94 199 GLU A C 1
ATOM 1560 O O . GLU A 1 199 ? -13.789 16.219 20.469 1 90.94 199 GLU A O 1
ATOM 1565 N N . ASN A 1 200 ? -15.547 17.453 20.031 1 91.19 200 ASN A N 1
ATOM 1566 C CA . ASN A 1 200 ? -15.234 17.531 18.609 1 91.19 200 ASN A CA 1
ATOM 1567 C C . ASN A 1 200 ? -14.703 18.906 18.219 1 91.19 200 ASN A C 1
ATOM 1569 O O . ASN A 1 200 ? -14.672 19.25 17.047 1 91.19 200 ASN A O 1
ATOM 1573 N N . THR A 1 201 ? -14.328 19.656 19.234 1 96.5 201 THR A N 1
ATOM 1574 C CA . THR A 1 201 ? -13.805 21 18.984 1 96.5 201 THR A CA 1
ATOM 1575 C C . THR A 1 201 ? -12.312 20.938 18.656 1 96.5 201 THR A C 1
ATOM 1577 O O . THR A 1 201 ? -11.562 20.188 19.297 1 96.5 201 THR A O 1
ATOM 1580 N N . VAL A 1 202 ? -11.914 21.672 17.672 1 97.94 202 VAL A N 1
ATOM 1581 C CA . VAL A 1 202 ? -10.5 21.891 17.391 1 97.94 202 VAL A CA 1
ATOM 1582 C C . VAL A 1 202 ? -10.055 23.203 18.031 1 97.94 202 VAL A C 1
ATOM 1584 O O . VAL A 1 202 ? -10.727 24.234 17.891 1 97.94 202 VAL A O 1
ATOM 1587 N N . ILE A 1 203 ? -8.969 23.141 18.719 1 97.69 203 ILE A N 1
ATOM 1588 C CA . ILE A 1 203 ? -8.461 24.312 19.422 1 97.69 203 ILE A CA 1
ATOM 1589 C C . ILE A 1 203 ? -7.238 24.859 18.688 1 97.69 203 ILE A C 1
ATOM 1591 O O . ILE A 1 203 ? -6.219 24.188 18.578 1 97.69 203 ILE A O 1
ATOM 1595 N N . ILE A 1 204 ? -7.348 26.062 18.188 1 97.19 204 ILE A N 1
ATOM 1596 C CA . ILE A 1 204 ? -6.211 26.766 17.594 1 97.19 204 ILE A CA 1
ATOM 1597 C C . ILE A 1 204 ? -5.785 27.922 18.5 1 97.19 204 ILE A C 1
ATOM 1599 O O . ILE A 1 204 ? -6.305 29.031 18.375 1 97.19 204 ILE A O 1
ATOM 1603 N N . ASN A 1 205 ? -4.93 27.594 19.328 1 95.5 205 ASN A N 1
ATOM 1604 C CA . ASN A 1 205 ? -4.5 28.5 20.391 1 95.5 205 ASN A CA 1
ATOM 1605 C C . ASN A 1 205 ? -3.115 28.125 20.922 1 95.5 205 ASN A C 1
ATOM 1607 O O . ASN A 1 205 ? -2.867 26.969 21.281 1 95.5 205 ASN A O 1
ATOM 1611 N N . PRO A 1 206 ? -2.244 29.047 20.969 1 95.31 206 PRO A N 1
ATOM 1612 C CA . PRO A 1 206 ? -0.884 28.719 21.391 1 95.31 206 PRO A CA 1
ATOM 1613 C C . PRO A 1 206 ? -0.765 28.547 22.906 1 95.31 206 PRO A C 1
ATOM 1615 O O . PRO A 1 206 ? 0.206 27.953 23.391 1 95.31 206 PRO A O 1
ATOM 1618 N N . LEU A 1 207 ? -1.687 29.016 23.688 1 93.81 207 LEU A N 1
ATOM 1619 C CA . LEU A 1 207 ? -1.533 29.062 25.141 1 93.81 207 LEU A CA 1
ATOM 1620 C C . LEU A 1 207 ? -2.375 27.984 25.828 1 93.81 207 LEU A C 1
ATOM 1622 O O . LEU A 1 207 ? -2.072 27.578 26.938 1 93.81 207 LEU A O 1
ATOM 1626 N N . LYS A 1 208 ? -3.385 27.594 25.141 1 88.62 208 LYS A N 1
ATOM 1627 C CA . LYS A 1 208 ? -4.336 26.688 25.766 1 88.62 208 LYS A CA 1
ATOM 1628 C C . LYS A 1 208 ? -3.887 25.234 25.625 1 88.62 208 LYS A C 1
ATOM 1630 O O . LYS A 1 208 ? -3.482 24.812 24.531 1 88.62 208 LYS A O 1
ATOM 1635 N N . SER A 1 209 ? -3.885 24.578 26.719 1 90.06 209 SER A N 1
ATOM 1636 C CA . SER A 1 209 ? -3.678 23.141 26.703 1 90.06 209 SER A CA 1
ATOM 1637 C C . SER A 1 209 ? -5.004 22.391 26.766 1 90.06 209 SER A C 1
ATOM 1639 O O . SER A 1 209 ? -5.93 22.797 27.469 1 90.06 209 SER A O 1
ATOM 1641 N N . SER A 1 210 ? -5.109 21.422 25.938 1 92.06 210 SER A N 1
ATOM 1642 C CA . SER A 1 210 ? -6.352 20.656 25.859 1 92.06 210 SER A CA 1
ATOM 1643 C C . SER A 1 210 ? -6.09 19.234 25.391 1 92.06 210 SER A C 1
ATOM 1645 O O . SER A 1 210 ? -4.992 18.906 24.938 1 92.06 210 SER A O 1
ATOM 1647 N N . ASP A 1 211 ? -7.082 18.375 25.656 1 94.19 211 ASP A N 1
ATOM 1648 C CA . ASP A 1 211 ? -7.004 17.016 25.172 1 94.19 211 ASP A CA 1
ATOM 1649 C C . ASP A 1 211 ? -7.625 16.891 23.766 1 94.19 211 ASP A C 1
ATOM 1651 O O . ASP A 1 211 ? -7.652 15.812 23.188 1 94.19 211 ASP A O 1
ATOM 1655 N N . LYS A 1 212 ? -8.055 17.984 23.234 1 96 212 LYS A N 1
ATOM 1656 C CA . LYS A 1 212 ? -8.617 18.031 21.891 1 96 212 LYS A CA 1
ATOM 1657 C C . LYS A 1 212 ? -7.523 18.188 20.844 1 96 212 LYS A C 1
ATOM 1659 O O . LYS A 1 212 ? -6.352 18.375 21.172 1 96 212 LYS A O 1
ATOM 1664 N N . LEU A 1 213 ? -7.934 18.047 19.625 1 96.56 213 LEU A N 1
ATOM 1665 C CA . LEU A 1 213 ? -6.98 18.391 18.578 1 96.56 213 LEU A CA 1
ATOM 1666 C C . LEU A 1 213 ? -6.551 19.844 18.703 1 96.56 213 LEU A C 1
ATOM 1668 O O . LEU A 1 213 ? -7.391 20.75 18.734 1 96.56 213 LEU A O 1
ATOM 1672 N N . GLN A 1 214 ? -5.262 20 18.781 1 97.25 214 GLN A N 1
ATOM 1673 C CA . GLN A 1 214 ? -4.762 21.359 19 1 97.25 214 GLN A CA 1
ATOM 1674 C C . GLN A 1 214 ? -3.785 21.766 17.891 1 97.25 214 GLN A C 1
ATOM 1676 O O . GLN A 1 214 ? -2.918 20.969 17.5 1 97.25 214 GLN A O 1
ATOM 1681 N N . LEU A 1 215 ? -3.982 22.922 17.375 1 97.06 215 LEU A N 1
ATOM 1682 C CA . LEU A 1 215 ? -3.002 23.594 16.547 1 97.06 215 LEU A CA 1
ATOM 1683 C C . LEU A 1 215 ? -2.41 24.797 17.281 1 97.06 215 LEU A C 1
ATOM 1685 O O . LEU A 1 215 ? -3.146 25.656 17.781 1 97.06 215 LEU A O 1
ATOM 1689 N N . LYS A 1 216 ? -1.109 24.812 17.359 1 97 216 LYS A N 1
ATOM 1690 C CA . LYS A 1 216 ? -0.43 25.875 18.109 1 97 216 LYS A CA 1
ATOM 1691 C C . LYS A 1 216 ? 0.304 26.828 17.172 1 97 216 LYS A C 1
ATOM 1693 O O . LYS A 1 216 ? 1.432 26.562 16.766 1 97 216 LYS A O 1
ATOM 1698 N N . PRO A 1 217 ? -0.274 27.969 16.922 1 97.38 217 PRO A N 1
ATOM 1699 C CA . PRO A 1 217 ? 0.434 28.953 16.109 1 97.38 217 PRO A CA 1
ATOM 1700 C C . PRO A 1 217 ? 1.692 29.5 16.781 1 97.38 217 PRO A C 1
ATOM 1702 O O . PRO A 1 217 ? 1.8 29.453 18.016 1 97.38 217 PRO A O 1
ATOM 1705 N N . LYS A 1 218 ? 2.568 30 16.047 1 97.81 218 LYS A N 1
ATOM 1706 C CA . LYS A 1 218 ? 3.783 30.609 16.578 1 97.81 218 LYS A CA 1
ATOM 1707 C C . LYS A 1 218 ? 3.482 31.984 17.172 1 97.81 218 LYS A C 1
ATOM 1709 O O . LYS A 1 218 ? 2.557 32.656 16.734 1 97.81 218 LYS A O 1
ATOM 1714 N N . ILE A 1 219 ? 4.293 32.281 18.078 1 98.19 219 ILE A N 1
ATOM 1715 C CA . ILE A 1 219 ? 4.125 33.562 18.781 1 98.19 219 ILE A CA 1
ATOM 1716 C C . ILE A 1 219 ? 5.242 34.531 18.375 1 98.19 219 ILE A C 1
ATOM 1718 O O . ILE A 1 219 ? 6.402 34.125 18.266 1 98.19 219 ILE A O 1
ATOM 1722 N N . TYR A 1 220 ? 4.863 35.719 18.172 1 98.56 220 TYR A N 1
ATOM 1723 C CA . TYR A 1 220 ? 5.785 36.844 17.891 1 98.56 220 TYR A CA 1
ATOM 1724 C C . TYR A 1 220 ? 5.863 37.781 19.078 1 98.56 220 TYR A C 1
ATOM 1726 O O . TYR A 1 220 ? 4.836 38.219 19.609 1 98.56 220 TYR A O 1
ATOM 1734 N N . LEU A 1 221 ? 7.062 38.125 19.453 1 98.69 221 LEU A N 1
ATOM 1735 C CA . LEU A 1 221 ? 7.219 38.938 20.656 1 98.69 221 LEU A CA 1
ATOM 1736 C C . LEU A 1 221 ? 7.59 40.344 20.297 1 98.69 221 LEU A C 1
ATOM 1738 O O . LEU A 1 221 ? 8.367 40.594 19.375 1 98.69 221 LEU A O 1
ATOM 1742 N N . GLY A 1 222 ? 6.973 41.219 20.953 1 98.12 222 GLY A N 1
ATOM 1743 C CA . GLY A 1 222 ? 7.441 42.594 21.031 1 98.12 222 GLY A CA 1
ATOM 1744 C C . GLY A 1 222 ? 8.219 42.906 22.312 1 98.12 222 GLY A C 1
ATOM 1745 O O . GLY A 1 222 ? 7.762 42.562 23.406 1 98.12 222 GLY A O 1
ATOM 1746 N N . MET A 1 223 ? 9.344 43.531 22.156 1 97.06 223 MET A N 1
ATOM 1747 C CA . MET A 1 223 ? 10.211 43.781 23.297 1 97.06 223 MET A CA 1
ATOM 1748 C C . MET A 1 223 ? 10.633 45.25 23.375 1 97.06 223 MET A C 1
ATOM 1750 O O . MET A 1 223 ? 11 45.844 22.359 1 97.06 223 MET A O 1
ATOM 1754 N N . GLY A 1 224 ? 10.469 45.781 24.5 1 94.19 224 GLY A N 1
ATOM 1755 C CA . GLY A 1 224 ? 11.023 47.062 24.844 1 94.19 224 GLY A CA 1
ATOM 1756 C C . GLY A 1 224 ? 12.008 47 26 1 94.19 224 GLY A C 1
ATOM 1757 O O . GLY A 1 224 ? 11.867 46.188 26.891 1 94.19 224 GLY A O 1
ATOM 1758 N N . CYS A 1 225 ? 12.977 47.938 25.953 1 94.19 225 CYS A N 1
ATOM 1759 C CA . CYS A 1 225 ? 13.914 48 27.078 1 94.19 225 CYS A CA 1
ATOM 1760 C C . CYS A 1 225 ? 14.508 49.406 27.203 1 94.19 225 CYS A C 1
ATOM 1762 O O . CYS A 1 225 ? 14.453 50.188 26.25 1 94.19 225 CYS A O 1
ATOM 1764 N N . ASN A 1 226 ? 14.969 49.656 28.391 1 93 226 ASN A N 1
ATOM 1765 C CA . ASN A 1 226 ? 15.688 50.906 28.594 1 93 226 ASN A CA 1
ATOM 1766 C C . ASN A 1 226 ? 17.031 50.906 27.875 1 93 226 ASN A C 1
ATOM 1768 O O . ASN A 1 226 ? 17.562 49.844 27.531 1 93 226 ASN A O 1
ATOM 1772 N N . ARG A 1 227 ? 17.547 52.094 27.656 1 92.75 227 ARG A N 1
ATOM 1773 C CA . ARG A 1 227 ? 18.875 52.219 27.047 1 92.75 227 ARG A CA 1
ATOM 1774 C C . ARG A 1 227 ? 19.938 51.531 27.906 1 92.75 227 ARG A C 1
ATOM 1776 O O . ARG A 1 227 ? 19.906 51.656 29.125 1 92.75 227 ARG A O 1
ATOM 1783 N N . ASN A 1 228 ? 20.781 50.812 27.312 1 94.31 228 ASN A N 1
ATOM 1784 C CA . ASN A 1 228 ? 21.938 50.156 27.922 1 94.31 228 ASN A CA 1
ATOM 1785 C C . ASN A 1 228 ? 21.5 49 28.812 1 94.31 228 ASN A C 1
ATOM 1787 O O . ASN A 1 228 ? 22.141 48.719 29.844 1 94.31 228 ASN A O 1
ATOM 1791 N N . THR A 1 229 ? 20.406 48.469 28.562 1 95.75 229 THR A N 1
ATOM 1792 C CA . THR A 1 229 ? 20.016 47.25 29.25 1 95.75 229 THR A CA 1
ATOM 1793 C C . THR A 1 229 ? 20.906 46.062 28.812 1 95.75 229 THR A C 1
ATOM 1795 O O . THR A 1 229 ? 21.125 45.875 27.625 1 95.75 229 THR A O 1
ATOM 1798 N N . SER A 1 230 ? 21.375 45.25 29.734 1 96.5 230 SER A N 1
ATOM 1799 C CA . SER A 1 230 ? 22.328 44.188 29.422 1 96.5 230 SER A CA 1
ATOM 1800 C C . SER A 1 230 ? 21.625 42.969 28.797 1 96.5 230 SER A C 1
ATOM 1802 O O . SER A 1 230 ? 20.422 42.781 29 1 96.5 230 SER A O 1
ATOM 1804 N N . PHE A 1 231 ? 22.391 42.25 28.047 1 97.12 231 PHE A N 1
ATOM 1805 C CA . PHE A 1 231 ? 21.922 40.969 27.484 1 97.12 231 PHE A CA 1
ATOM 1806 C C . PHE A 1 231 ? 21.391 40.062 28.578 1 97.12 231 PHE A C 1
ATOM 1808 O O . PHE A 1 231 ? 20.328 39.438 28.422 1 97.12 231 PHE A O 1
ATOM 1815 N N . GLU A 1 232 ? 22.141 39.969 29.672 1 97.5 232 GLU A N 1
ATOM 1816 C CA . GLU A 1 232 ? 21.781 39.062 30.766 1 97.5 232 GLU A CA 1
ATOM 1817 C C . GLU A 1 232 ? 20.406 39.406 31.328 1 97.5 232 GLU A C 1
ATOM 1819 O O . GLU A 1 232 ? 19.609 38.531 31.625 1 97.5 232 GLU A O 1
ATOM 1824 N N . ASP A 1 233 ? 20.141 40.688 31.422 1 97.38 233 ASP A N 1
ATOM 1825 C CA . ASP A 1 233 ? 18.844 41.125 31.938 1 97.38 233 ASP A CA 1
ATOM 1826 C C . ASP A 1 233 ? 17.719 40.75 30.969 1 97.38 233 ASP A C 1
ATOM 1828 O O . ASP A 1 233 ? 16.656 40.312 31.391 1 97.38 233 ASP A O 1
ATOM 1832 N N . ILE A 1 234 ? 18 40.969 29.75 1 97.81 234 ILE A N 1
ATOM 1833 C CA . ILE A 1 234 ? 17 40.688 28.734 1 97.81 234 ILE A CA 1
ATOM 1834 C C . ILE A 1 234 ? 16.719 39.188 28.688 1 97.81 234 ILE A C 1
ATOM 1836 O O . ILE A 1 234 ? 15.555 38.781 28.625 1 97.81 234 ILE A O 1
ATOM 1840 N N . GLU A 1 235 ? 17.75 38.375 28.703 1 98.06 235 GLU A N 1
ATOM 1841 C CA . GLU A 1 235 ? 17.594 36.906 28.656 1 98.06 235 GLU A CA 1
ATOM 1842 C C . GLU A 1 235 ? 16.828 36.406 29.875 1 98.06 235 GLU A C 1
ATOM 1844 O O . GLU A 1 235 ? 15.953 35.531 29.75 1 98.06 235 GLU A O 1
ATOM 1849 N N . LYS A 1 236 ? 17.188 36.938 30.984 1 97.81 236 LYS A N 1
ATOM 1850 C CA . LYS A 1 236 ? 16.469 36.562 32.219 1 97.81 236 LYS A CA 1
ATOM 1851 C C . LYS A 1 236 ? 14.984 36.875 32.094 1 97.81 236 LYS A C 1
ATOM 1853 O O . LYS A 1 236 ? 14.141 36.062 32.469 1 97.81 236 LYS A O 1
ATOM 1858 N N . ALA A 1 237 ? 14.664 38.031 31.609 1 97.81 237 ALA A N 1
ATOM 1859 C CA . ALA A 1 237 ? 13.273 38.438 31.422 1 97.81 237 ALA A CA 1
ATOM 1860 C C . ALA A 1 237 ? 12.562 37.5 30.453 1 97.81 237 ALA A C 1
ATOM 1862 O O . ALA A 1 237 ? 11.43 37.062 30.703 1 97.81 237 ALA A O 1
ATOM 1863 N N . PHE A 1 238 ? 13.227 37.188 29.391 1 97.81 238 PHE A N 1
ATOM 1864 C CA . PHE A 1 238 ? 12.688 36.312 28.375 1 97.81 238 PHE A CA 1
ATOM 1865 C C . PHE A 1 238 ? 12.391 34.938 28.938 1 97.81 238 PHE A C 1
ATOM 1867 O O . PHE A 1 238 ? 11.305 34.375 28.734 1 97.81 238 PHE A O 1
ATOM 1874 N N . LEU A 1 239 ? 13.312 34.375 29.625 1 98.19 239 LEU A N 1
ATOM 1875 C CA . LEU A 1 239 ? 13.148 33.031 30.219 1 98.19 239 LEU A CA 1
ATOM 1876 C C . LEU A 1 239 ? 12.016 33.031 31.25 1 98.19 239 LEU A C 1
ATOM 1878 O O . LEU A 1 239 ? 11.25 32.094 31.344 1 98.19 239 LEU A O 1
ATOM 1882 N N . CYS A 1 240 ? 11.922 34.094 32 1 97.75 240 CYS A N 1
ATOM 1883 C CA . CYS A 1 240 ? 10.828 34.25 32.938 1 97.75 240 CYS A CA 1
ATOM 1884 C C . CYS A 1 240 ? 9.484 34.312 32.219 1 97.75 240 CYS A C 1
ATOM 1886 O O . CYS A 1 240 ? 8.5 33.719 32.688 1 97.75 240 CYS A O 1
ATOM 1888 N N . PHE A 1 241 ? 9.492 35.031 31.156 1 97.31 241 PHE A N 1
ATOM 1889 C CA . PHE A 1 241 ? 8.289 35.156 30.328 1 97.31 241 PHE A CA 1
ATOM 1890 C C . PHE A 1 241 ? 7.84 33.812 29.812 1 97.31 241 PHE A C 1
ATOM 1892 O O . PHE A 1 241 ? 6.66 33.438 29.922 1 97.31 241 PHE A O 1
ATOM 1899 N N . LEU A 1 242 ? 8.766 33.031 29.266 1 97.69 242 LEU A N 1
ATOM 1900 C CA . LEU A 1 242 ? 8.453 31.703 28.766 1 97.69 242 LEU A CA 1
ATOM 1901 C C . LEU A 1 242 ? 7.898 30.828 29.875 1 97.69 242 LEU A C 1
ATOM 1903 O O . LEU A 1 242 ? 6.918 30.094 29.672 1 97.69 242 LEU A O 1
ATOM 1907 N N . ASP A 1 243 ? 8.461 30.875 30.984 1 97.06 243 ASP A N 1
ATOM 1908 C CA . ASP A 1 243 ? 8.055 30.062 32.125 1 97.06 243 ASP A CA 1
ATOM 1909 C C . ASP A 1 243 ? 6.648 30.453 32.594 1 97.06 243 ASP A C 1
ATOM 1911 O O . ASP A 1 243 ? 5.816 29.578 32.844 1 97.06 243 ASP A O 1
ATOM 1915 N N . LYS A 1 244 ? 6.43 31.703 32.688 1 96.56 244 LYS A N 1
ATOM 1916 C CA . LYS A 1 244 ? 5.152 32.188 33.188 1 96.56 244 LYS A CA 1
ATOM 1917 C C . LYS A 1 244 ? 3.994 31.719 32.312 1 96.56 244 LYS A C 1
ATOM 1919 O O . LYS A 1 244 ? 2.93 31.359 32.844 1 96.56 244 LYS A O 1
ATOM 1924 N N . TYR A 1 245 ? 4.246 31.75 31.094 1 96.25 245 TYR A N 1
ATOM 1925 C CA . TYR A 1 245 ? 3.16 31.406 30.188 1 96.25 245 TYR A CA 1
ATOM 1926 C C . TYR A 1 245 ? 3.305 29.984 29.672 1 96.25 245 TYR A C 1
ATOM 1928 O O . TYR A 1 245 ? 2.6 29.578 28.734 1 96.25 245 TYR A O 1
ATOM 1936 N N . ASN A 1 246 ? 4.293 29.25 30.234 1 95.19 246 ASN A N 1
ATOM 1937 C CA . ASN A 1 246 ? 4.531 27.859 29.891 1 95.19 246 ASN A CA 1
ATOM 1938 C C . ASN A 1 246 ? 4.754 27.688 28.391 1 95.19 246 ASN A C 1
ATOM 1940 O O . ASN A 1 246 ? 4.09 26.859 27.75 1 95.19 246 ASN A O 1
ATOM 1944 N N . LEU A 1 247 ? 5.621 28.516 27.875 1 96.5 247 LEU A N 1
ATOM 1945 C CA . LEU A 1 247 ? 5.957 28.5 26.469 1 96.5 247 LEU A CA 1
ATOM 1946 C C . LEU A 1 247 ? 7.316 27.844 26.234 1 96.5 247 LEU A C 1
ATOM 1948 O O . LEU A 1 247 ? 8.242 28.047 27.031 1 96.5 247 LEU A O 1
ATOM 1952 N N . ALA A 1 248 ? 7.348 27.062 25.234 1 94.88 248 ALA A N 1
ATOM 1953 C CA . ALA A 1 248 ? 8.641 26.562 24.781 1 94.88 248 ALA A CA 1
ATOM 1954 C C . ALA A 1 248 ? 9.312 27.562 23.828 1 94.88 248 ALA A C 1
ATOM 1956 O O . ALA A 1 248 ? 8.633 28.344 23.156 1 94.88 248 ALA A O 1
ATOM 1957 N N . LEU A 1 249 ? 10.633 27.469 23.812 1 96.62 249 LEU A N 1
ATOM 1958 C CA . LEU A 1 249 ? 11.406 28.359 22.953 1 96.62 249 LEU A CA 1
ATOM 1959 C C . LEU A 1 249 ? 10.969 28.234 21.5 1 96.62 249 LEU A C 1
ATOM 1961 O O . LEU A 1 249 ? 10.875 29.234 20.781 1 96.62 249 LEU A O 1
ATOM 1965 N N . GLU A 1 250 ? 10.602 27.016 21.094 1 94.81 250 GLU A N 1
ATOM 1966 C CA . GLU A 1 250 ? 10.289 26.734 19.688 1 94.81 250 GLU A CA 1
ATOM 1967 C C . GLU A 1 250 ? 8.961 27.375 19.281 1 94.81 250 GLU A C 1
ATOM 1969 O O . GLU A 1 250 ? 8.656 27.469 18.094 1 94.81 250 GLU A O 1
ATOM 1974 N N . GLN A 1 251 ? 8.234 27.812 20.234 1 96.25 251 GLN A N 1
ATOM 1975 C CA . GLN A 1 251 ? 6.945 28.438 19.938 1 96.25 251 GLN A CA 1
ATOM 1976 C C . GLN A 1 251 ? 7.125 29.891 19.531 1 96.25 251 GLN A C 1
ATOM 1978 O O . GLN A 1 251 ? 6.207 30.516 18.984 1 96.25 251 GLN A O 1
ATOM 1983 N N . ILE A 1 252 ? 8.25 30.422 19.812 1 98 252 ILE A N 1
ATOM 1984 C CA . ILE A 1 252 ? 8.516 31.828 19.484 1 98 252 ILE A CA 1
ATOM 1985 C C . ILE A 1 252 ? 9.125 31.922 18.094 1 98 252 ILE A C 1
ATOM 1987 O O . ILE A 1 252 ? 10.133 31.266 17.797 1 98 252 ILE A O 1
ATOM 1991 N N . GLU A 1 253 ? 8.516 32.656 17.25 1 97.19 253 GLU A N 1
ATOM 1992 C CA . GLU A 1 253 ? 8.977 32.719 15.867 1 97.19 253 GLU A CA 1
ATOM 1993 C C . GLU A 1 253 ? 10.008 33.844 15.695 1 97.19 253 GLU A C 1
ATOM 1995 O O . GLU A 1 253 ? 11.125 33.594 15.234 1 97.19 253 GLU A O 1
ATOM 2000 N N . ASN A 1 254 ? 9.648 35.094 15.992 1 97.06 254 ASN A N 1
ATOM 2001 C CA . ASN A 1 254 ? 10.531 36.25 15.859 1 97.06 254 ASN A CA 1
ATOM 2002 C C . ASN A 1 254 ? 10.164 37.344 16.844 1 97.06 254 ASN A C 1
ATOM 2004 O O . ASN A 1 254 ? 9.211 37.219 17.609 1 97.06 254 ASN A O 1
ATOM 2008 N N . ILE A 1 255 ? 11.039 38.438 16.875 1 98.44 255 ILE A N 1
ATOM 2009 C CA . ILE A 1 255 ? 10.828 39.5 17.844 1 98.44 255 ILE A CA 1
ATOM 2010 C C . ILE A 1 255 ? 10.867 40.844 17.109 1 98.44 255 ILE A C 1
ATOM 2012 O O . ILE A 1 255 ? 11.336 40.938 15.977 1 98.44 255 ILE A O 1
ATOM 2016 N N . ALA A 1 256 ? 10.328 41.781 17.812 1 98.44 256 ALA A N 1
ATOM 2017 C CA . ALA A 1 256 ? 10.32 43.125 17.25 1 98.44 256 ALA A CA 1
ATOM 2018 C C . ALA A 1 256 ? 10.414 44.188 18.344 1 98.44 256 ALA A C 1
ATOM 2020 O O . ALA A 1 256 ? 10.172 43.875 19.516 1 98.44 256 ALA A O 1
ATOM 2021 N N . SER A 1 257 ? 10.797 45.375 17.984 1 97.25 257 SER A N 1
ATOM 2022 C CA . SER A 1 257 ? 10.914 46.531 18.875 1 97.25 257 SER A CA 1
ATOM 2023 C C . SER A 1 257 ? 10.82 47.844 18.094 1 97.25 257 SER A C 1
ATOM 2025 O O . SER A 1 257 ? 10.438 47.844 16.922 1 97.25 257 SER A O 1
ATOM 2027 N N . PHE A 1 258 ? 10.984 48.875 18.875 1 94.88 258 PHE A N 1
ATOM 2028 C CA . PHE A 1 258 ? 10.93 50.219 18.328 1 94.88 258 PHE A CA 1
ATOM 2029 C C . PHE A 1 258 ? 12.266 50.625 17.719 1 94.88 258 PHE A C 1
ATOM 2031 O O . PHE A 1 258 ? 13.32 50.281 18.234 1 94.88 258 PHE A O 1
ATOM 2038 N N . GLU A 1 259 ? 12.227 51.375 16.625 1 95.25 259 GLU A N 1
ATOM 2039 C CA . GLU A 1 259 ? 13.406 51.688 15.828 1 95.25 259 GLU A CA 1
ATOM 2040 C C . GLU A 1 259 ? 14.438 52.438 16.672 1 95.25 259 GLU A C 1
ATOM 2042 O O . GLU A 1 259 ? 15.641 52.344 16.422 1 95.25 259 GLU A O 1
ATOM 2047 N N . ALA A 1 260 ? 14.008 53.188 17.656 1 91.25 260 ALA A N 1
ATOM 2048 C CA . ALA A 1 260 ? 14.93 53.938 18.5 1 91.25 260 ALA A CA 1
ATOM 2049 C C . ALA A 1 260 ? 15.867 53 19.266 1 91.25 260 ALA A C 1
ATOM 2051 O O . ALA A 1 260 ? 16.891 53.438 19.812 1 91.25 260 ALA A O 1
ATOM 2052 N N . LYS A 1 261 ? 15.539 51.75 19.219 1 91.5 261 LYS A N 1
ATOM 2053 C CA . LYS A 1 261 ? 16.328 50.75 19.953 1 91.5 261 LYS A CA 1
ATOM 2054 C C . LYS A 1 261 ? 17.141 49.875 19 1 91.5 261 LYS A C 1
ATOM 2056 O O . LYS A 1 261 ? 17.656 48.844 19.406 1 91.5 261 LYS A O 1
ATOM 2061 N N . ASN A 1 262 ? 17.25 50.219 17.781 1 94.88 262 ASN A N 1
ATOM 2062 C CA . ASN A 1 262 ? 17.891 49.375 16.766 1 94.88 262 ASN A CA 1
ATOM 2063 C C . ASN A 1 262 ? 19.391 49.281 16.984 1 94.88 262 ASN A C 1
ATOM 2065 O O . ASN A 1 262 ? 20.078 48.5 16.328 1 94.88 262 ASN A O 1
ATOM 2069 N N . ASP A 1 263 ? 19.922 50.094 17.922 1 94.81 263 ASP A N 1
ATOM 2070 C CA . ASP A 1 263 ? 21.344 50.031 18.25 1 94.81 263 ASP A CA 1
ATOM 2071 C C . ASP A 1 263 ? 21.562 49.531 19.672 1 94.81 263 ASP A C 1
ATOM 2073 O O . ASP A 1 263 ? 22.688 49.594 20.188 1 94.81 263 ASP A O 1
ATOM 2077 N N . GLU A 1 264 ? 20.5 49.188 20.312 1 95.38 264 GLU A N 1
ATOM 2078 C CA . GLU A 1 264 ? 20.641 48.625 21.656 1 95.38 264 GLU A CA 1
ATOM 2079 C C . GLU A 1 264 ? 21.406 47.312 21.641 1 95.38 264 GLU A C 1
ATOM 2081 O O . GLU A 1 264 ? 20.859 46.281 21.266 1 95.38 264 GLU A O 1
ATOM 2086 N N . VAL A 1 265 ? 22.594 47.188 22.172 1 96.56 265 VAL A N 1
ATOM 2087 C CA . VAL A 1 265 ? 23.516 46.062 22.078 1 96.56 265 VAL A CA 1
ATOM 2088 C C . VAL A 1 265 ? 22.938 44.844 22.781 1 96.56 265 VAL A C 1
ATOM 2090 O O . VAL A 1 265 ? 23.031 43.719 22.297 1 96.56 265 VAL A O 1
ATOM 2093 N N . GLY A 1 266 ? 22.375 45.062 23.953 1 96.56 266 GLY A N 1
ATOM 2094 C CA . GLY A 1 266 ? 21.797 43.969 24.703 1 96.56 266 GLY A CA 1
ATOM 2095 C C . GLY A 1 266 ? 20.703 43.25 23.938 1 96.56 266 GLY A C 1
ATOM 2096 O O . GLY A 1 266 ? 20.656 42 23.922 1 96.56 266 GLY A O 1
ATOM 2097 N N . LEU A 1 267 ? 19.891 43.969 23.281 1 96.94 267 LEU A N 1
ATOM 2098 C CA . LEU A 1 267 ? 18.766 43.438 22.531 1 96.94 267 LEU A CA 1
ATOM 2099 C C . LEU A 1 267 ? 19.234 42.719 21.266 1 96.94 267 LEU A C 1
ATOM 2101 O O . LEU A 1 267 ? 18.75 41.625 20.938 1 96.94 267 LEU A O 1
ATOM 2105 N N . LEU A 1 268 ? 20.188 43.25 20.578 1 97.62 268 LEU A N 1
ATOM 2106 C CA . LEU A 1 268 ? 20.75 42.688 19.359 1 97.62 268 LEU A CA 1
ATOM 2107 C C . LEU A 1 268 ? 21.484 41.375 19.688 1 97.62 268 LEU A C 1
ATOM 2109 O O . LEU A 1 268 ? 21.391 40.406 18.938 1 97.62 268 LEU A O 1
ATOM 2113 N N . THR A 1 269 ? 22.234 41.375 20.734 1 97.81 269 THR A N 1
ATOM 2114 C CA . THR A 1 269 ? 22.938 40.188 21.172 1 97.81 269 THR A CA 1
ATOM 2115 C C . THR A 1 269 ? 21.953 39.062 21.516 1 97.81 269 THR A C 1
ATOM 2117 O O . THR A 1 269 ? 22.172 37.906 21.203 1 97.81 269 THR A O 1
ATOM 2120 N N . PHE A 1 270 ? 20.906 39.469 22.141 1 97.5 270 PHE A N 1
ATOM 2121 C CA . PHE A 1 270 ? 19.859 38.531 22.5 1 97.5 270 PHE A CA 1
ATOM 2122 C C . PHE A 1 270 ? 19.25 37.906 21.266 1 97.5 270 PHE A C 1
ATOM 2124 O O . PHE A 1 270 ? 19.109 36.688 21.172 1 97.5 270 PHE A O 1
ATOM 2131 N N . ALA A 1 271 ? 18.859 38.656 20.312 1 97.81 271 ALA A N 1
ATOM 2132 C CA . ALA A 1 271 ? 18.266 38.188 19.062 1 97.81 271 ALA A CA 1
ATOM 2133 C C . ALA A 1 271 ? 19.219 37.219 18.359 1 97.81 271 ALA A C 1
ATOM 2135 O O . ALA A 1 271 ? 18.781 36.156 17.859 1 97.81 271 ALA A O 1
ATOM 2136 N N . LYS A 1 272 ? 20.453 37.5 18.344 1 97.44 272 LYS A N 1
ATOM 2137 C CA . LYS A 1 272 ? 21.453 36.656 17.688 1 97.44 272 LYS A CA 1
ATOM 2138 C C . LYS A 1 272 ? 21.625 35.344 18.406 1 97.44 272 LYS A C 1
ATOM 2140 O O . LYS A 1 272 ? 21.688 34.281 17.766 1 97.44 272 LYS A O 1
ATOM 2145 N N . LYS A 1 273 ? 21.672 35.375 19.703 1 97.5 273 LYS A N 1
ATOM 2146 C CA . LYS A 1 273 ? 21.875 34.156 20.5 1 97.5 273 LYS A CA 1
ATOM 2147 C C . LYS A 1 273 ? 20.766 33.156 20.234 1 97.5 273 LYS A C 1
ATOM 2149 O O . LYS A 1 273 ? 21.031 31.953 20.141 1 97.5 273 LYS A O 1
ATOM 2154 N N . TYR A 1 274 ? 19.594 33.625 20.188 1 97.56 274 TYR A N 1
ATOM 2155 C CA . TYR A 1 274 ? 18.453 32.75 20.078 1 97.56 274 TYR A CA 1
ATOM 2156 C C . TYR A 1 274 ? 18 32.594 18.625 1 97.56 274 TYR A C 1
ATOM 2158 O O . TYR A 1 274 ? 16.969 31.984 18.344 1 97.56 274 TYR A O 1
ATOM 2166 N N . ASN A 1 275 ? 18.797 33.25 17.75 1 96.88 275 ASN A N 1
ATOM 2167 C CA . ASN A 1 275 ? 18.578 33.156 16.312 1 96.88 275 ASN A CA 1
ATOM 2168 C C . ASN A 1 275 ? 17.203 33.719 15.93 1 96.88 275 ASN A C 1
ATOM 2170 O O . ASN A 1 275 ? 16.484 33.125 15.141 1 96.88 275 ASN A O 1
ATOM 2174 N N . PHE A 1 276 ? 16.828 34.844 16.547 1 97.62 276 PHE A N 1
ATOM 2175 C CA . PHE A 1 276 ? 15.609 35.562 16.172 1 97.62 276 PHE A CA 1
ATOM 2176 C C . PHE A 1 276 ? 15.898 36.625 15.125 1 97.62 276 PHE A C 1
ATOM 2178 O O . PHE A 1 276 ? 16.938 37.312 15.188 1 97.62 276 PHE A O 1
ATOM 2185 N N . ASP A 1 277 ? 15.055 36.656 14.164 1 97.5 277 ASP A N 1
ATOM 2186 C CA . ASP A 1 277 ? 15.031 37.875 13.344 1 97.5 277 ASP A CA 1
ATOM 2187 C C . ASP A 1 277 ? 14.352 39.031 14.086 1 97.5 277 ASP A C 1
ATOM 2189 O O . ASP A 1 277 ? 13.195 38.906 14.484 1 97.5 277 ASP A O 1
ATOM 2193 N N . ILE A 1 278 ? 15.031 40.125 14.305 1 97.69 278 ILE A N 1
ATOM 2194 C CA . ILE A 1 278 ? 14.461 41.25 15.023 1 97.69 278 ILE A CA 1
ATOM 2195 C C . ILE A 1 278 ? 14.086 42.375 14.039 1 97.69 278 ILE A C 1
ATOM 2197 O O . ILE A 1 278 ? 14.891 42.75 13.188 1 97.69 278 ILE A O 1
ATOM 2201 N N . LYS A 1 279 ? 12.906 42.75 14.109 1 98.19 279 LYS A N 1
ATOM 2202 C CA . LYS A 1 279 ? 12.422 43.844 13.281 1 98.19 279 LYS A CA 1
ATOM 2203 C C . LYS A 1 279 ? 12.172 45.094 14.133 1 98.19 279 LYS A C 1
ATOM 2205 O O . LYS A 1 279 ? 11.672 45 15.25 1 98.19 279 LYS A O 1
ATOM 2210 N N . PHE A 1 280 ? 12.562 46.281 13.57 1 97.88 280 PHE A N 1
ATOM 2211 C CA . PHE A 1 280 ? 12.328 47.531 14.242 1 97.88 280 PHE A CA 1
ATOM 2212 C C . PHE A 1 280 ? 11.305 48.375 13.477 1 97.88 280 PHE A C 1
ATOM 2214 O O . PHE A 1 280 ? 11.438 48.562 12.266 1 97.88 280 PHE A O 1
ATOM 2221 N N . PHE A 1 281 ? 10.367 48.812 14.164 1 96.81 281 PHE A N 1
ATOM 2222 C CA . PHE A 1 281 ? 9.328 49.594 13.539 1 96.81 281 PHE A CA 1
ATOM 2223 C C . PHE A 1 281 ? 9.438 51.062 13.945 1 96.81 281 PHE A C 1
ATOM 2225 O O . PHE A 1 281 ? 9.852 51.375 15.07 1 96.81 281 PHE A O 1
ATOM 2232 N N . ASP A 1 282 ? 8.969 51.906 13.039 1 94.56 282 ASP A N 1
ATOM 2233 C CA . ASP A 1 282 ? 9.078 53.344 13.328 1 94.56 282 ASP A CA 1
ATOM 2234 C C . ASP A 1 282 ? 7.781 53.875 13.914 1 94.56 282 ASP A C 1
ATOM 2236 O O . ASP A 1 282 ? 6.82 53.156 14.109 1 94.56 282 ASP A O 1
ATOM 2240 N N . GLU A 1 283 ? 7.875 55.156 14.273 1 90.81 283 GLU A N 1
ATOM 2241 C CA . GLU A 1 283 ? 6.762 55.812 14.945 1 90.81 283 GLU A CA 1
ATOM 2242 C C . GLU A 1 283 ? 5.496 55.781 14.094 1 90.81 283 GLU A C 1
ATOM 2244 O O . GLU A 1 283 ? 4.402 55.562 14.609 1 90.81 283 GLU A O 1
ATOM 2249 N N . LYS A 1 284 ? 5.648 55.969 12.812 1 92.5 284 LYS A N 1
ATOM 2250 C CA . LYS A 1 284 ? 4.504 55.969 11.906 1 92.5 284 LYS A CA 1
ATOM 2251 C C . LYS A 1 284 ? 3.812 54.625 11.875 1 92.5 284 LYS A C 1
ATOM 2253 O O . LYS A 1 284 ? 2.584 54.531 11.945 1 92.5 284 LYS A O 1
ATOM 2258 N N . GLN A 1 285 ? 4.594 53.562 11.766 1 94.25 285 GLN A N 1
ATOM 2259 C CA . GLN A 1 285 ? 4.066 52.188 11.719 1 94.25 285 GLN A CA 1
ATOM 2260 C C . GLN A 1 285 ? 3.338 51.844 13.016 1 94.25 285 GLN A C 1
ATOM 2262 O O . GLN A 1 285 ? 2.242 51.281 12.984 1 94.25 285 GLN A O 1
ATOM 2267 N N . ILE A 1 286 ? 3.875 52.156 14.133 1 92.5 286 ILE A N 1
ATOM 2268 C CA . ILE A 1 286 ? 3.336 51.812 15.445 1 92.5 286 ILE A CA 1
ATOM 2269 C C . ILE A 1 286 ? 2.049 52.625 15.688 1 92.5 286 ILE A C 1
ATOM 2271 O O . ILE A 1 286 ? 1.043 52.062 16.125 1 92.5 286 ILE A O 1
ATOM 2275 N N . ASN A 1 287 ? 2.082 53.844 15.32 1 88.19 287 ASN A N 1
ATOM 2276 C CA . ASN A 1 287 ? 0.927 54.688 15.578 1 88.19 287 ASN A CA 1
ATOM 2277 C C . ASN A 1 287 ? -0.206 54.406 14.594 1 88.19 287 ASN A C 1
ATOM 2279 O O . ASN A 1 287 ? -1.358 54.781 14.852 1 88.19 287 ASN A O 1
ATOM 2283 N N . ALA A 1 288 ? 0.148 53.812 13.453 1 91 288 ALA A N 1
ATOM 2284 C CA . ALA A 1 288 ? -0.862 53.5 12.445 1 91 288 ALA A CA 1
ATOM 2285 C C . ALA A 1 288 ? -1.688 52.281 12.875 1 91 288 ALA A C 1
ATOM 2287 O O . ALA A 1 288 ? -2.768 52.031 12.336 1 91 288 ALA A O 1
ATOM 2288 N N . LEU A 1 289 ? -1.216 51.531 13.805 1 90.81 289 LEU A N 1
ATOM 2289 C CA . LEU A 1 289 ? -1.919 50.344 14.266 1 90.81 289 LEU A CA 1
ATOM 2290 C C . LEU A 1 289 ? -3.209 50.688 14.984 1 90.81 289 LEU A C 1
ATOM 2292 O O . LEU A 1 289 ? -3.227 51.625 15.797 1 90.81 289 LEU A O 1
ATOM 2296 N N . GLU A 1 290 ? -4.16 50.031 14.602 1 83.5 290 GLU A N 1
ATOM 2297 C CA . GLU A 1 290 ? -5.434 50.219 15.289 1 83.5 290 GLU A CA 1
ATOM 2298 C C . GLU A 1 290 ? -5.535 49.312 16.516 1 83.5 290 GLU A C 1
ATOM 2300 O O . GLU A 1 290 ? -4.969 48.219 16.547 1 83.5 290 GLU A O 1
ATOM 2305 N N . GLY A 1 291 ? -6.129 49.844 17.562 1 78.44 291 GLY A N 1
ATOM 2306 C CA . GLY A 1 291 ? -6.352 49.031 18.75 1 78.44 291 GLY A CA 1
ATOM 2307 C C . GLY A 1 291 ? -5.941 49.719 20.031 1 78.44 291 GLY A C 1
ATOM 2308 O O . GLY A 1 291 ? -5.316 50.781 20 1 78.44 291 GLY A O 1
ATOM 2309 N N . GLU A 1 292 ? -6.344 49.062 21.094 1 79.69 292 GLU A N 1
ATOM 2310 C CA . GLU A 1 292 ? -6.008 49.562 22.422 1 79.69 292 GLU A CA 1
ATOM 2311 C C . GLU A 1 292 ? -4.84 48.812 23.031 1 79.69 292 GLU A C 1
ATOM 2313 O O . GLU A 1 292 ? -4.789 47.562 22.953 1 79.69 292 GLU A O 1
ATOM 2318 N N . PHE A 1 293 ? -3.863 49.562 23.375 1 86.31 293 PHE A N 1
ATOM 2319 C CA . PHE A 1 293 ? -2.699 48.938 24.016 1 86.31 293 PHE A CA 1
ATOM 2320 C C . PHE A 1 293 ? -2.521 49.469 25.438 1 86.31 293 PHE A C 1
ATOM 2322 O O . PHE A 1 293 ? -3.127 50.469 25.812 1 86.31 293 PHE A O 1
ATOM 2329 N N . SER A 1 294 ? -1.738 48.688 26.156 1 83.56 294 SER A N 1
ATOM 2330 C CA . SER A 1 294 ? -1.453 49.062 27.531 1 83.56 294 SER A CA 1
ATOM 2331 C C . SER A 1 294 ? -0.668 50.375 27.578 1 83.56 294 SER A C 1
ATOM 2333 O O . SER A 1 294 ? 0.102 50.688 26.672 1 83.56 294 SER A O 1
ATOM 2335 N N . PRO A 1 295 ? -0.953 51.156 28.656 1 75.06 295 PRO A N 1
ATOM 2336 C CA . PRO A 1 295 ? -0.186 52.406 28.797 1 75.06 295 PRO A CA 1
ATOM 2337 C C . PRO A 1 295 ? 1.322 52.156 28.812 1 75.06 295 PRO A C 1
ATOM 2339 O O . PRO A 1 295 ? 1.788 51.125 29.297 1 75.06 295 PRO A O 1
ATOM 2342 N N . SER A 1 296 ? 2.014 53.062 28.172 1 72.56 296 SER A N 1
ATOM 2343 C CA . SER A 1 296 ? 3.457 52.938 28.016 1 72.56 296 SER A CA 1
ATOM 2344 C C . SER A 1 296 ? 4.18 54.25 28.234 1 72.56 296 SER A C 1
ATOM 2346 O O . SER A 1 296 ? 3.627 55.312 27.969 1 72.56 296 SER A O 1
ATOM 2348 N N . GLN A 1 297 ? 5.324 54.156 28.844 1 66.94 297 GLN A N 1
ATOM 2349 C CA . GLN A 1 297 ? 6.191 55.312 28.984 1 66.94 297 GLN A CA 1
ATOM 2350 C C . GLN A 1 297 ? 6.547 55.906 27.625 1 66.94 297 GLN A C 1
ATOM 2352 O O . GLN A 1 297 ? 6.848 57.094 27.5 1 66.94 297 GLN A O 1
ATOM 2357 N N . ALA A 1 298 ? 6.457 55.125 26.734 1 69.69 298 ALA A N 1
ATOM 2358 C CA . ALA A 1 298 ? 6.805 55.562 25.375 1 69.69 298 ALA A CA 1
ATOM 2359 C C . ALA A 1 298 ? 5.84 56.625 24.875 1 69.69 298 ALA A C 1
ATOM 2361 O O . ALA A 1 298 ? 6.195 57.406 24.016 1 69.69 298 ALA A O 1
ATOM 2362 N N . LYS A 1 299 ? 4.637 56.562 25.328 1 70.25 299 LYS A N 1
ATOM 2363 C CA . LYS A 1 299 ? 3.684 57.594 24.953 1 70.25 299 LYS A CA 1
ATOM 2364 C C . LYS A 1 299 ? 4.188 59 25.344 1 70.25 299 LYS A C 1
ATOM 2366 O O . LYS A 1 299 ? 4.102 59.938 24.562 1 70.25 299 LYS A O 1
ATOM 2371 N N . LYS A 1 300 ? 4.742 59.062 26.484 1 66.38 300 LYS A N 1
ATOM 2372 C CA . LYS A 1 300 ? 5.219 60.344 27.031 1 66.38 300 LYS A CA 1
ATOM 2373 C C . LYS A 1 300 ? 6.449 60.844 26.281 1 66.38 300 LYS A C 1
ATOM 2375 O O . LYS A 1 300 ? 6.555 62.031 25.969 1 66.38 300 LYS A O 1
ATOM 2380 N N . PHE A 1 301 ? 7.32 59.969 25.938 1 64.12 301 PHE A N 1
ATOM 2381 C CA . PHE A 1 301 ? 8.617 60.375 25.422 1 64.12 301 PHE A CA 1
ATOM 2382 C C . PHE A 1 301 ? 8.586 60.438 23.891 1 64.12 301 PHE A C 1
ATOM 2384 O O . PHE A 1 301 ? 9.273 61.25 23.281 1 64.12 301 PHE A O 1
ATOM 2391 N N . PHE A 1 302 ? 7.781 59.594 23.328 1 66 302 PHE A N 1
ATOM 2392 C CA . PHE A 1 302 ? 7.895 59.469 21.875 1 66 302 PHE A CA 1
ATOM 2393 C C . PHE A 1 302 ? 6.527 59.594 21.219 1 66 302 PHE A C 1
ATOM 2395 O O . PHE A 1 302 ? 6.422 59.562 19.984 1 66 302 PHE A O 1
ATOM 2402 N N . GLY A 1 303 ? 5.52 59.781 22.078 1 67.5 303 GLY A N 1
ATOM 2403 C CA . GLY A 1 303 ? 4.18 59.875 21.516 1 67.5 303 GLY A CA 1
ATOM 2404 C C . GLY A 1 303 ? 3.664 58.562 20.953 1 67.5 303 GLY A C 1
ATOM 2405 O O . GLY A 1 303 ? 2.814 58.562 20.062 1 67.5 303 GLY A O 1
ATOM 2406 N N . LEU A 1 304 ? 4.273 57.562 21.438 1 75.38 304 LEU A N 1
ATOM 2407 C CA . LEU A 1 304 ? 3.928 56.25 20.891 1 75.38 304 LEU A CA 1
ATOM 2408 C C . LEU A 1 304 ? 2.793 55.594 21.672 1 75.38 304 LEU A C 1
ATOM 2410 O O . LEU A 1 304 ? 2.682 55.812 22.891 1 75.38 304 LEU A O 1
ATOM 2414 N N . LYS A 1 305 ? 1.951 54.75 21.047 1 77.75 305 LYS A N 1
ATOM 2415 C CA . LYS A 1 305 ? 0.908 53.969 21.703 1 77.75 305 LYS A CA 1
ATOM 2416 C C . LYS A 1 305 ? 1.512 52.906 22.609 1 77.75 305 LYS A C 1
ATOM 2418 O O . LYS A 1 305 ? 0.855 52.438 23.547 1 77.75 305 LYS A O 1
ATOM 2423 N N . GLY A 1 306 ? 2.703 52.594 22.422 1 86.31 306 GLY A N 1
ATOM 2424 C CA . GLY A 1 306 ? 3.467 51.562 23.109 1 86.31 306 GLY A CA 1
ATOM 2425 C C . GLY A 1 306 ? 4.535 50.938 22.234 1 86.31 306 GLY A C 1
ATOM 2426 O O . GLY A 1 306 ? 4.598 51.219 21.031 1 86.31 306 GLY A O 1
ATOM 2427 N N . VAL A 1 307 ? 5.391 50.125 22.844 1 90.81 307 VAL A N 1
ATOM 2428 C CA . VAL A 1 307 ? 6.457 49.531 22.047 1 90.81 307 VAL A CA 1
ATOM 2429 C C . VAL A 1 307 ? 6.258 48 21.984 1 90.81 307 VAL A C 1
ATOM 2431 O O . VAL A 1 307 ? 6.031 47.438 20.906 1 90.81 307 VAL A O 1
ATOM 2434 N N . ALA A 1 308 ? 6.16 47.344 23.094 1 95.12 308 ALA A N 1
ATOM 2435 C CA . ALA A 1 308 ? 6.148 45.875 23.125 1 95.12 308 ALA A CA 1
ATOM 2436 C C . ALA A 1 308 ? 4.898 45.344 22.453 1 95.12 308 ALA A C 1
ATOM 2438 O O . ALA A 1 308 ? 4.988 44.562 21.5 1 95.12 308 ALA A O 1
ATOM 2439 N N . GLU A 1 309 ? 3.699 45.75 22.844 1 96 309 GLU A N 1
ATOM 2440 C CA . GLU A 1 309 ? 2.447 45.219 22.328 1 96 309 GLU A CA 1
ATOM 2441 C C . GLU A 1 309 ? 2.273 45.562 20.844 1 96 309 GLU A C 1
ATOM 2443 O O . GLU A 1 309 ? 2.086 44.656 20.016 1 96 309 GLU A O 1
ATOM 2448 N N . PRO A 1 310 ? 2.432 46.844 20.438 1 95.38 310 PRO A N 1
ATOM 2449 C CA . PRO A 1 310 ? 2.275 47.156 19.016 1 95.38 310 PRO A CA 1
ATOM 2450 C C . PRO A 1 310 ? 3.305 46.438 18.141 1 95.38 310 PRO A C 1
ATOM 2452 O O . PRO A 1 310 ? 2.975 46 17.047 1 95.38 310 PRO A O 1
ATOM 2455 N N . SER A 1 311 ? 4.547 46.375 18.578 1 96.69 311 SER A N 1
ATOM 2456 C CA . SER A 1 311 ? 5.594 45.719 17.797 1 96.69 311 SER A CA 1
ATOM 2457 C C . SER A 1 311 ? 5.301 44.219 17.625 1 96.69 311 SER A C 1
ATOM 2459 O O . SER A 1 311 ? 5.559 43.656 16.547 1 96.69 311 SER A O 1
ATOM 2461 N N . SER A 1 312 ? 4.828 43.594 18.688 1 97.56 312 SER A N 1
ATOM 2462 C CA . SER A 1 312 ? 4.465 42.188 18.562 1 97.56 312 SER A CA 1
ATOM 2463 C C . SER A 1 312 ? 3.363 42 17.531 1 97.56 312 SER A C 1
ATOM 2465 O O . SER A 1 312 ? 3.426 41.062 16.734 1 97.56 312 SER A O 1
ATOM 2467 N N . VAL A 1 313 ? 2.377 42.844 17.516 1 96.75 313 VAL A N 1
ATOM 2468 C CA . VAL A 1 313 ? 1.265 42.75 16.562 1 96.75 313 VAL A CA 1
ATOM 2469 C C . VAL A 1 313 ? 1.771 42.969 15.148 1 96.75 313 VAL A C 1
ATOM 2471 O O . VAL A 1 313 ? 1.422 42.25 14.227 1 96.75 313 VAL A O 1
ATOM 2474 N N . LEU A 1 314 ? 2.633 43.969 15 1 96.94 314 LEU A N 1
ATOM 2475 C CA . LEU A 1 314 ? 3.123 44.344 13.672 1 96.94 314 LEU A CA 1
ATOM 2476 C C . LEU A 1 314 ? 3.926 43.219 13.047 1 96.94 314 LEU A C 1
ATOM 2478 O O . LEU A 1 314 ? 3.816 42.938 11.852 1 96.94 314 LEU A O 1
ATOM 2482 N N . VAL A 1 315 ? 4.648 42.5 13.844 1 97.81 315 VAL A N 1
ATOM 2483 C CA . VAL A 1 315 ? 5.547 41.5 13.297 1 97.81 315 VAL A CA 1
ATOM 2484 C C . VAL A 1 315 ? 4.809 40.156 13.188 1 97.81 315 VAL A C 1
ATOM 2486 O O . VAL A 1 315 ? 5.254 39.281 12.469 1 97.81 315 VAL A O 1
ATOM 2489 N N . SER A 1 316 ? 3.693 40.031 13.82 1 97.25 316 SER A N 1
ATOM 2490 C CA . SER A 1 316 ? 2.998 38.75 13.898 1 97.25 316 SER A CA 1
ATOM 2491 C C . SER A 1 316 ? 2.223 38.469 12.617 1 97.25 316 SER A C 1
ATOM 2493 O O . SER A 1 316 ? 1.943 39.375 11.836 1 97.25 316 SER A O 1
ATOM 2495 N N . LYS A 1 317 ? 1.895 37.25 12.438 1 96.31 317 LYS A N 1
ATOM 2496 C CA . LYS A 1 317 ? 1.257 36.812 11.211 1 96.31 317 LYS A CA 1
ATOM 2497 C C . LYS A 1 317 ? -0.224 37.156 11.188 1 96.31 317 LYS A C 1
ATOM 2499 O O . LYS A 1 317 ? -0.744 37.625 10.164 1 96.31 317 LYS A O 1
ATOM 2504 N N . TYR A 1 318 ? -0.912 37.062 12.32 1 95.75 318 TYR A N 1
ATOM 2505 C CA . TYR A 1 318 ? -2.363 37.188 12.336 1 95.75 318 TYR A CA 1
ATOM 2506 C C . TYR A 1 318 ? -2.777 38.5 13.039 1 95.75 318 TYR A C 1
ATOM 2508 O O . TYR A 1 318 ? -3.969 38.75 13.219 1 95.75 318 TYR A O 1
ATOM 2516 N N . LYS A 1 319 ? -1.863 39.25 13.547 1 95.25 319 LYS A N 1
ATOM 2517 C CA . LYS A 1 319 ? -2.082 40.562 14.109 1 95.25 319 LYS A CA 1
ATOM 2518 C C . LYS A 1 319 ? -3.014 40.5 15.312 1 95.25 319 LYS A C 1
ATOM 2520 O O . LYS A 1 319 ? -3.867 41.375 15.492 1 95.25 319 LYS A O 1
ATOM 2525 N N . GLU A 1 320 ? -2.873 39.406 16.047 1 93.88 320 GLU A N 1
ATOM 2526 C CA . GLU A 1 320 ? -3.662 39.25 17.266 1 93.88 320 GLU A CA 1
ATOM 2527 C C . GLU A 1 320 ? -2.779 39.281 18.516 1 93.88 320 GLU A C 1
ATOM 2529 O O . GLU A 1 320 ? -1.909 38.438 18.688 1 93.88 320 GLU A O 1
ATOM 2534 N N . LEU A 1 321 ? -3.041 40.312 19.375 1 94.75 321 LEU A N 1
ATOM 2535 C CA . LEU A 1 321 ? -2.35 40.375 20.656 1 94.75 321 LEU A CA 1
ATOM 2536 C C . LEU A 1 321 ? -2.898 39.344 21.625 1 94.75 321 LEU A C 1
ATOM 2538 O O . LEU A 1 321 ? -4.098 39.312 21.922 1 94.75 321 LEU A O 1
ATOM 2542 N N . ILE A 1 322 ? -2.043 38.438 22.109 1 95.06 322 ILE A N 1
ATOM 2543 C CA . ILE A 1 322 ? -2.578 37.344 22.922 1 95.06 322 ILE A CA 1
ATOM 2544 C C . ILE A 1 322 ? -1.988 37.406 24.328 1 95.06 322 ILE A C 1
ATOM 2546 O O . ILE A 1 322 ? -2.541 36.844 25.266 1 95.06 322 ILE A O 1
ATOM 2550 N N . ILE A 1 323 ? -0.838 38 24.469 1 96.06 323 ILE A N 1
ATOM 2551 C CA . ILE A 1 323 ? -0.222 38.25 25.766 1 96.06 323 ILE A CA 1
ATOM 2552 C C . ILE A 1 323 ? 0.053 39.75 25.938 1 96.06 323 ILE A C 1
ATOM 2554 O O . ILE A 1 323 ? 0.898 40.312 25.234 1 96.06 323 ILE A O 1
ATOM 2558 N N . PRO A 1 324 ? -0.622 40.344 26.859 1 94.44 324 PRO A N 1
ATOM 2559 C CA . PRO A 1 324 ? -0.347 41.75 27.094 1 94.44 324 PRO A CA 1
ATOM 2560 C C . PRO A 1 324 ? 1.065 42 27.609 1 94.44 324 PRO A C 1
ATOM 2562 O O . PRO A 1 324 ? 1.738 41.062 28.047 1 94.44 324 PRO A O 1
ATOM 2565 N N . LYS A 1 325 ? 1.419 43.219 27.562 1 94.56 325 LYS A N 1
ATOM 2566 C CA . LYS A 1 325 ? 2.779 43.562 27.953 1 94.56 325 LYS A CA 1
ATOM 2567 C C . LYS A 1 325 ? 3.051 43.156 29.406 1 94.56 325 LYS A C 1
ATOM 2569 O O . LYS A 1 325 ? 2.191 43.344 30.266 1 94.56 325 LYS A O 1
ATOM 2574 N N . GLU A 1 326 ? 4.117 42.594 29.609 1 94.56 326 GLU A N 1
ATOM 2575 C CA . GLU A 1 326 ? 4.676 42.312 30.922 1 94.56 326 GLU A CA 1
ATOM 2576 C C . GLU A 1 326 ? 5.969 43.094 31.156 1 94.56 326 GLU A C 1
ATOM 2578 O O . GLU A 1 326 ? 6.797 43.219 30.25 1 94.56 326 GLU A O 1
ATOM 2583 N N . VAL A 1 327 ? 6.086 43.625 32.406 1 94.69 327 VAL A N 1
ATOM 2584 C CA . VAL A 1 327 ? 7.266 44.406 32.75 1 94.69 327 VAL A CA 1
ATOM 2585 C C . VAL A 1 327 ? 8.195 43.594 33.656 1 94.69 327 VAL A C 1
ATOM 2587 O O . VAL A 1 327 ? 7.758 42.969 34.625 1 94.69 327 VAL A O 1
ATOM 2590 N N . TYR A 1 328 ? 9.43 43.625 33.25 1 95.44 328 TYR A N 1
ATOM 2591 C CA . TYR A 1 328 ? 10.453 42.906 34.031 1 95.44 328 TYR A CA 1
ATOM 2592 C C . TYR A 1 328 ? 11.516 43.875 34.531 1 95.44 328 TYR A C 1
ATOM 2594 O O . TYR A 1 328 ? 12.102 44.625 33.719 1 95.44 328 TYR A O 1
ATOM 2602 N N . GLU A 1 329 ? 11.781 43.875 35.812 1 91.88 329 GLU A N 1
ATOM 2603 C CA . GLU A 1 329 ? 12.789 44.688 36.5 1 91.88 329 GLU A CA 1
ATOM 2604 C C . GLU A 1 329 ? 12.648 46.156 36.125 1 91.88 329 GLU A C 1
ATOM 2606 O O . GLU A 1 329 ? 13.648 46.875 36 1 91.88 329 GLU A O 1
ATOM 2611 N N . LYS A 1 330 ? 11.547 46.594 35.781 1 89.31 330 LYS A N 1
ATOM 2612 C CA . LYS A 1 330 ? 11.188 47.969 35.438 1 89.31 330 LYS A CA 1
ATOM 2613 C C . LYS A 1 330 ? 12.023 48.5 34.281 1 89.31 330 LYS A C 1
ATOM 2615 O O . LYS A 1 330 ? 12.281 49.688 34.156 1 89.31 330 LYS A O 1
ATOM 2620 N N . LYS A 1 331 ? 12.555 47.562 33.469 1 92.56 331 LYS A N 1
ATOM 2621 C CA . LYS A 1 331 ? 13.43 48.031 32.406 1 92.56 331 LYS A CA 1
ATOM 2622 C C . LYS A 1 331 ? 13.086 47.312 31.094 1 92.56 331 LYS A C 1
ATOM 2624 O O . LYS A 1 331 ? 13.484 47.781 30.016 1 92.56 331 LYS A O 1
ATOM 2629 N N . ILE A 1 332 ? 12.492 46.156 31.25 1 96 332 ILE A N 1
ATOM 2630 C CA . ILE A 1 332 ? 12.227 45.344 30.062 1 96 332 ILE A CA 1
ATOM 2631 C C . ILE A 1 332 ? 10.727 45.062 29.953 1 96 332 ILE A C 1
ATOM 2633 O O . ILE A 1 332 ? 10.078 44.75 30.953 1 96 332 ILE A O 1
ATOM 2637 N N . THR A 1 333 ? 10.133 45.188 28.797 1 96.25 333 THR A N 1
ATOM 2638 C CA . THR A 1 333 ? 8.742 44.844 28.547 1 96.25 333 THR A CA 1
ATOM 2639 C C . THR A 1 333 ? 8.648 43.812 27.422 1 96.25 333 THR A C 1
ATOM 2641 O O . THR A 1 333 ? 9.375 43.875 26.438 1 96.25 333 THR A O 1
ATOM 2644 N N . ILE A 1 334 ? 7.855 42.781 27.625 1 97.94 334 ILE A N 1
ATOM 2645 C CA . ILE A 1 334 ? 7.637 41.75 26.625 1 97.94 334 ILE A CA 1
ATOM 2646 C C . ILE A 1 334 ? 6.137 41.531 26.422 1 97.94 334 ILE A C 1
ATOM 2648 O O . ILE A 1 334 ? 5.367 41.5 27.391 1 97.94 334 ILE A O 1
ATOM 2652 N N . ALA A 1 335 ? 5.684 41.438 25.219 1 97.75 335 ALA A N 1
ATOM 2653 C CA . ALA A 1 335 ? 4.324 41.094 24.828 1 97.75 335 ALA A CA 1
ATOM 2654 C C . ALA A 1 335 ? 4.32 40.031 23.734 1 97.75 335 ALA A C 1
ATOM 2656 O O . ALA A 1 335 ? 5.355 39.781 23.109 1 97.75 335 ALA A O 1
ATOM 2657 N N . GLY A 1 336 ? 3.203 39.375 23.516 1 97.88 336 GLY A N 1
ATOM 2658 C CA . GLY A 1 336 ? 3.137 38.312 22.531 1 97.88 336 GLY A CA 1
ATOM 2659 C C . GLY A 1 336 ? 1.907 38.406 21.641 1 97.88 336 GLY A C 1
ATOM 2660 O O . GLY A 1 336 ? 0.815 38.719 22.125 1 97.88 336 GLY A O 1
ATOM 2661 N N . ALA A 1 337 ? 2.119 38.156 20.344 1 97.44 337 ALA A N 1
ATOM 2662 C CA . ALA A 1 337 ? 1.037 38.125 19.375 1 97.44 337 ALA A CA 1
ATOM 2663 C C . ALA A 1 337 ? 1.181 36.938 18.422 1 97.44 337 ALA A C 1
ATOM 2665 O O . ALA A 1 337 ? 2.234 36.281 18.375 1 97.44 337 ALA A O 1
ATOM 2666 N N . VAL A 1 338 ? 0.055 36.719 17.75 1 97.12 338 VAL A N 1
ATOM 2667 C CA . VAL A 1 338 ? 0.081 35.688 16.719 1 97.12 338 VAL A CA 1
ATOM 2668 C C . VAL A 1 338 ? -0.272 36.281 15.367 1 97.12 338 VAL A C 1
ATOM 2670 O O . VAL A 1 338 ? -0.907 37.344 15.305 1 97.12 338 VAL A O 1
ATOM 2673 N N . MET B 1 1 ? -16.75 -20.516 -4.5 1 72 1 MET B N 1
ATOM 2674 C CA . MET B 1 1 ? -16.906 -19.172 -5.027 1 72 1 MET B CA 1
ATOM 2675 C C . MET B 1 1 ? -16.078 -18.172 -4.219 1 72 1 MET B C 1
ATOM 2677 O O . MET B 1 1 ? -15.875 -18.359 -3.02 1 72 1 MET B O 1
ATOM 2681 N N . LEU B 1 2 ? -15.461 -17.141 -4.961 1 87.88 2 LEU B N 1
ATOM 2682 C CA . LEU B 1 2 ? -14.641 -16.125 -4.316 1 87.88 2 LEU B CA 1
ATOM 2683 C C . LEU B 1 2 ? -15.469 -15.289 -3.352 1 87.88 2 LEU B C 1
ATOM 2685 O O . LEU B 1 2 ? -16.547 -14.812 -3.711 1 87.88 2 LEU B O 1
ATOM 2689 N N . LYS B 1 3 ? -15.188 -15.25 -2.064 1 96.38 3 LYS B N 1
ATOM 2690 C CA . LYS B 1 3 ? -15.836 -14.406 -1.066 1 96.38 3 LYS B CA 1
ATOM 2691 C C . LYS B 1 3 ? -15.102 -13.078 -0.908 1 96.38 3 LYS B C 1
ATOM 2693 O O . LYS B 1 3 ? -13.906 -13.055 -0.629 1 96.38 3 LYS B O 1
ATOM 2698 N N . ILE B 1 4 ? -15.898 -11.953 -1.111 1 98.06 4 ILE B N 1
ATOM 2699 C CA . ILE B 1 4 ? -15.281 -10.633 -1.15 1 98.06 4 ILE B CA 1
ATOM 2700 C C . ILE B 1 4 ? -15.859 -9.766 -0.035 1 98.06 4 ILE B C 1
ATOM 2702 O O . ILE B 1 4 ? -17.062 -9.758 0.195 1 98.06 4 ILE B O 1
ATOM 2706 N N . ALA B 1 5 ? -15.062 -9.078 0.735 1 98.44 5 ALA B N 1
ATOM 2707 C CA . ALA B 1 5 ? -15.469 -8.031 1.666 1 98.44 5 ALA B CA 1
ATOM 2708 C C . ALA B 1 5 ? -15.172 -6.645 1.101 1 98.44 5 ALA B C 1
ATOM 2710 O O . ALA B 1 5 ? -14.062 -6.391 0.625 1 98.44 5 ALA B O 1
ATOM 2711 N N . ILE B 1 6 ? -16.141 -5.75 1.099 1 98.5 6 ILE B N 1
ATOM 2712 C CA . ILE B 1 6 ? -15.93 -4.344 0.772 1 98.5 6 ILE B CA 1
ATOM 2713 C C . ILE B 1 6 ? -16 -3.5 2.045 1 98.5 6 ILE B C 1
ATOM 2715 O O . ILE B 1 6 ? -17 -3.541 2.77 1 98.5 6 ILE B O 1
ATOM 2719 N N . ILE B 1 7 ? -14.969 -2.713 2.332 1 98.19 7 ILE B N 1
ATOM 2720 C CA . ILE B 1 7 ? -14.883 -1.973 3.586 1 98.19 7 ILE B CA 1
ATOM 2721 C C . ILE B 1 7 ? -14.953 -0.473 3.307 1 98.19 7 ILE B C 1
ATOM 2723 O O . ILE B 1 7 ? -14.203 0.046 2.48 1 98.19 7 ILE B O 1
ATOM 2727 N N . SER B 1 8 ? -15.828 0.25 3.971 1 96.44 8 SER B N 1
ATOM 2728 C CA . SER B 1 8 ? -15.992 1.698 3.893 1 96.44 8 SER B CA 1
ATOM 2729 C C . SER B 1 8 ? -15.859 2.344 5.27 1 96.44 8 SER B C 1
ATOM 2731 O O . SER B 1 8 ? -15.938 1.659 6.289 1 96.44 8 SER B O 1
ATOM 2733 N N . ILE B 1 9 ? -15.641 3.703 5.363 1 93.62 9 ILE B N 1
ATOM 2734 C CA . ILE B 1 9 ? -15.359 4.301 6.668 1 93.62 9 ILE B CA 1
ATOM 2735 C C . ILE B 1 9 ? -16.172 5.59 6.824 1 93.62 9 ILE B C 1
ATOM 2737 O O . ILE B 1 9 ? -16.297 6.109 7.934 1 93.62 9 ILE B O 1
ATOM 2741 N N . ASN B 1 10 ? -16.703 6.148 5.793 1 92.25 10 ASN B N 1
ATOM 2742 C CA . ASN B 1 10 ? -17.516 7.359 5.816 1 92.25 10 ASN B CA 1
ATOM 2743 C C . ASN B 1 10 ? -18.672 7.277 4.82 1 92.25 10 ASN B C 1
ATOM 2745 O O . ASN B 1 10 ? -18.797 6.289 4.094 1 92.25 10 ASN B O 1
ATOM 2749 N N . GLN B 1 11 ? -19.484 8.273 4.762 1 92.69 11 GLN B N 1
ATOM 2750 C CA . GLN B 1 11 ? -20.703 8.227 3.969 1 92.69 11 GLN B CA 1
ATOM 2751 C C . GLN B 1 11 ? -20.391 8.094 2.48 1 92.69 11 GLN B C 1
ATOM 2753 O O . GLN B 1 11 ? -20.953 7.23 1.799 1 92.69 11 GLN B O 1
ATOM 2758 N N . PRO B 1 12 ? -19.453 8.906 1.925 1 92.25 12 PRO B N 1
ATOM 2759 C CA . PRO B 1 12 ? -19.156 8.766 0.498 1 92.25 12 PRO B CA 1
ATOM 2760 C C . PRO B 1 12 ? -18.609 7.383 0.146 1 92.25 12 PRO B C 1
ATOM 2762 O O . PRO B 1 12 ? -18.984 6.809 -0.882 1 92.25 12 PRO B O 1
ATOM 2765 N N . SER B 1 13 ? -17.766 6.855 0.966 1 94.5 13 SER B N 1
ATOM 2766 C CA . SER B 1 13 ? -17.188 5.543 0.689 1 94.5 13 SER B CA 1
ATOM 2767 C C . SER B 1 13 ? -18.234 4.445 0.79 1 94.5 13 SER B C 1
ATOM 2769 O O . SER B 1 13 ? -18.172 3.455 0.057 1 94.5 13 SER B O 1
ATOM 2771 N N . LEU B 1 14 ? -19.188 4.578 1.718 1 95.5 14 LEU B N 1
ATOM 2772 C CA . LEU B 1 14 ? -20.266 3.604 1.823 1 95.5 14 LEU B CA 1
ATOM 2773 C C . LEU B 1 14 ? -21.141 3.629 0.577 1 95.5 14 LEU B C 1
ATOM 2775 O O . LEU B 1 14 ? -21.531 2.576 0.059 1 95.5 14 LEU B O 1
ATOM 2779 N N . ASN B 1 15 ? -21.469 4.828 0.131 1 95.56 15 ASN B N 1
ATOM 2780 C CA . ASN B 1 15 ? -22.219 4.953 -1.11 1 95.56 15 ASN B CA 1
ATOM 2781 C C . ASN B 1 15 ? -21.516 4.242 -2.266 1 95.56 15 ASN B C 1
ATOM 2783 O O . ASN B 1 15 ? -22.156 3.533 -3.045 1 95.56 15 ASN B O 1
ATOM 2787 N N . SER B 1 16 ? -20.266 4.398 -2.342 1 96.44 16 SER B N 1
ATOM 2788 C CA . SER B 1 16 ? -19.469 3.775 -3.391 1 96.44 16 SER B CA 1
ATOM 2789 C C . SER B 1 16 ? -19.422 2.26 -3.227 1 96.44 16 SER B C 1
ATOM 2791 O O . SER B 1 16 ? -19.453 1.523 -4.215 1 96.44 16 SER B O 1
ATOM 2793 N N . ALA B 1 17 ? -19.328 1.8 -1.978 1 97.44 17 ALA B N 1
ATOM 2794 C CA . ALA B 1 17 ? -19.297 0.367 -1.698 1 97.44 17 ALA B CA 1
ATOM 2795 C C . ALA B 1 17 ? -20.562 -0.318 -2.197 1 97.44 17 ALA B C 1
ATOM 2797 O O . ALA B 1 17 ? -20.5 -1.389 -2.807 1 97.44 17 ALA B O 1
ATOM 2798 N N . ILE B 1 18 ? -21.688 0.316 -1.981 1 96.31 18 ILE B N 1
ATOM 2799 C CA . ILE B 1 18 ? -22.969 -0.22 -2.398 1 96.31 18 ILE B CA 1
ATOM 2800 C C . ILE B 1 18 ? -23.047 -0.254 -3.924 1 96.31 18 ILE B C 1
ATOM 2802 O O . ILE B 1 18 ? -23.484 -1.248 -4.508 1 96.31 18 ILE B O 1
ATOM 2806 N N . LYS B 1 19 ? -22.578 0.79 -4.52 1 96.38 19 LYS B N 1
ATOM 2807 C CA . LYS B 1 19 ? -22.531 0.842 -5.977 1 96.38 19 LYS B CA 1
ATOM 2808 C C . LYS B 1 19 ? -21.625 -0.25 -6.543 1 96.38 19 LYS B C 1
ATOM 2810 O O . LYS B 1 19 ? -21.984 -0.918 -7.512 1 96.38 19 LYS B O 1
ATOM 2815 N N . LEU B 1 20 ? -20.438 -0.431 -5.988 1 97.75 20 LEU B N 1
ATOM 2816 C CA . LEU B 1 20 ? -19.484 -1.442 -6.43 1 97.75 20 LEU B CA 1
ATOM 2817 C C . LEU B 1 20 ? -20.109 -2.836 -6.355 1 97.75 20 LEU B C 1
ATOM 2819 O O . LEU B 1 20 ? -19.828 -3.684 -7.211 1 97.75 20 LEU B O 1
ATOM 2823 N N . ASN B 1 21 ? -20.844 -3.094 -5.332 1 96.06 21 ASN B N 1
ATOM 2824 C CA . ASN B 1 21 ? -21.5 -4.379 -5.148 1 96.06 21 ASN B CA 1
ATOM 2825 C C . ASN B 1 21 ? -22.359 -4.742 -6.352 1 96.06 21 ASN B C 1
ATOM 2827 O O . ASN B 1 21 ? -22.484 -5.918 -6.699 1 96.06 21 ASN B O 1
ATOM 2831 N N . GLU B 1 22 ? -22.938 -3.809 -6.984 1 95.44 22 GLU B N 1
ATOM 2832 C CA . GLU B 1 22 ? -23.766 -4.051 -8.164 1 95.44 22 GLU B CA 1
ATOM 2833 C C . GLU B 1 22 ? -22.922 -4.598 -9.32 1 95.44 22 GLU B C 1
ATOM 2835 O O . GLU B 1 22 ? -23.391 -5.438 -10.086 1 95.44 22 GLU B O 1
ATOM 2840 N N . TYR B 1 23 ? -21.734 -4.168 -9.422 1 95.94 23 TYR B N 1
ATOM 2841 C CA . TYR B 1 23 ? -20.828 -4.617 -10.484 1 95.94 23 TYR B CA 1
ATOM 2842 C C . TYR B 1 23 ? -20.297 -6.008 -10.188 1 95.94 23 TYR B C 1
ATOM 2844 O O . TYR B 1 23 ? -19.797 -6.695 -11.086 1 95.94 23 TYR B O 1
ATOM 2852 N N . LEU B 1 24 ? -20.375 -6.402 -8.914 1 96.12 24 LEU B N 1
ATOM 2853 C CA . LEU B 1 24 ? -19.797 -7.672 -8.5 1 96.12 24 LEU B CA 1
ATOM 2854 C C . LEU B 1 24 ? -20.875 -8.664 -8.094 1 96.12 24 LEU B C 1
ATOM 2856 O O . LEU B 1 24 ? -20.688 -9.461 -7.176 1 96.12 24 LEU B O 1
ATOM 2860 N N . SER B 1 25 ? -21.953 -8.672 -8.719 1 92.31 25 SER B N 1
ATOM 2861 C CA . SER B 1 25 ? -23.141 -9.438 -8.352 1 92.31 25 SER B CA 1
ATOM 2862 C C . SER B 1 25 ? -22.906 -10.93 -8.516 1 92.31 25 SER B C 1
ATOM 2864 O O . SER B 1 25 ? -23.609 -11.742 -7.906 1 92.31 25 SER B O 1
ATOM 2866 N N . GLU B 1 26 ? -21.984 -11.344 -9.305 1 92.5 26 GLU B N 1
ATOM 2867 C CA . GLU B 1 26 ? -21.719 -12.766 -9.539 1 92.5 26 GLU B CA 1
ATOM 2868 C C . GLU B 1 26 ? -20.891 -13.367 -8.414 1 92.5 26 GLU B C 1
ATOM 2870 O O . GLU B 1 26 ? -20.734 -14.586 -8.344 1 92.5 26 GLU B O 1
ATOM 2875 N N . TYR B 1 27 ? -20.406 -12.539 -7.492 1 94.31 27 TYR B N 1
ATOM 2876 C CA . TYR B 1 27 ? -19.609 -12.992 -6.367 1 94.31 27 TYR B CA 1
ATOM 2877 C C . TYR B 1 27 ? -20.391 -12.914 -5.062 1 94.31 27 TYR B C 1
ATOM 2879 O O . TYR B 1 27 ? -21.453 -12.305 -5.016 1 94.31 27 TYR B O 1
ATOM 2887 N N . GLU B 1 28 ? -19.922 -13.633 -4.062 1 96 28 GLU B N 1
ATOM 2888 C CA . GLU B 1 28 ? -20.391 -13.422 -2.699 1 96 28 GLU B CA 1
ATOM 2889 C C . GLU B 1 28 ? -19.703 -12.219 -2.057 1 96 28 GLU B C 1
ATOM 2891 O O . GLU B 1 28 ? -18.5 -12.25 -1.793 1 96 28 GLU B O 1
ATOM 2896 N N . VAL B 1 29 ? -20.578 -11.172 -1.786 1 96.88 29 VAL B N 1
ATOM 2897 C CA . VAL B 1 29 ? -19.969 -9.922 -1.33 1 96.88 29 VAL B CA 1
ATOM 2898 C C . VAL B 1 29 ? -20.625 -9.484 -0.022 1 96.88 29 VAL B C 1
ATOM 2900 O O . VAL B 1 29 ? -21.859 -9.477 0.093 1 96.88 29 VAL B O 1
ATOM 2903 N N . ASP B 1 30 ? -19.828 -9.172 0.986 1 97.56 30 ASP B N 1
ATOM 2904 C CA . ASP B 1 30 ? -20.266 -8.508 2.211 1 97.56 30 ASP B CA 1
ATOM 2905 C C . ASP B 1 30 ? -19.766 -7.066 2.258 1 97.56 30 ASP B C 1
ATOM 2907 O O . ASP B 1 30 ? -18.609 -6.793 1.942 1 97.56 30 ASP B O 1
ATOM 2911 N N . ILE B 1 31 ? -20.656 -6.156 2.656 1 97.81 31 ILE B N 1
ATOM 2912 C CA . ILE B 1 31 ? -20.297 -4.746 2.738 1 97.81 31 ILE B CA 1
ATOM 2913 C C . ILE B 1 31 ? -20.219 -4.316 4.203 1 97.81 31 ILE B C 1
ATOM 2915 O O . ILE B 1 31 ? -21.156 -4.527 4.969 1 97.81 31 ILE B O 1
ATOM 2919 N N . TYR B 1 32 ? -19.094 -3.77 4.582 1 97.88 32 TYR B N 1
ATOM 2920 C CA . TYR B 1 32 ? -18.891 -3.258 5.934 1 97.88 32 TYR B CA 1
ATOM 2921 C C . TYR B 1 32 ? -18.969 -1.735 5.957 1 97.88 32 TYR B C 1
ATOM 2923 O O . TYR B 1 32 ? -18.328 -1.063 5.137 1 97.88 32 TYR B O 1
ATOM 2931 N N . GLY B 1 33 ? -19.719 -1.152 6.84 1 96.06 33 GLY B N 1
ATOM 2932 C CA . GLY B 1 33 ? -19.844 0.278 7.07 1 96.06 33 GLY B CA 1
ATOM 2933 C C . GLY B 1 33 ? -19.812 0.652 8.539 1 96.06 33 GLY B C 1
ATOM 2934 O O . GLY B 1 33 ? -20.266 -0.112 9.391 1 96.06 33 GLY B O 1
ATOM 2935 N N . LYS B 1 34 ? -19.141 1.79 8.812 1 92.19 34 LYS B N 1
ATOM 2936 C CA . LYS B 1 34 ? -19.094 2.266 10.195 1 92.19 34 LYS B CA 1
ATOM 2937 C C . LYS B 1 34 ? -20.5 2.486 10.75 1 92.19 34 LYS B C 1
ATOM 2939 O O . LYS B 1 34 ? -21.406 2.877 10.016 1 92.19 34 LYS B O 1
ATOM 2944 N N . LYS B 1 35 ? -20.469 2.385 12.07 1 88.25 35 LYS B N 1
ATOM 2945 C CA . LYS B 1 35 ? -21.734 2.602 12.75 1 88.25 35 LYS B CA 1
ATOM 2946 C C . LYS B 1 35 ? -22.219 4.035 12.562 1 88.25 35 LYS B C 1
ATOM 2948 O O . LYS B 1 35 ? -21.406 4.961 12.469 1 88.25 35 LYS B O 1
ATOM 2953 N N . ASP B 1 36 ? -23.438 4.324 12.352 1 82.81 36 ASP B N 1
ATOM 2954 C CA . ASP B 1 36 ? -24.094 5.629 12.359 1 82.81 36 ASP B CA 1
ATOM 2955 C C . ASP B 1 36 ? -24.125 6.238 10.961 1 82.81 36 ASP B C 1
ATOM 2957 O O . ASP B 1 36 ? -24.641 7.34 10.773 1 82.81 36 ASP B O 1
ATOM 2961 N N . LEU B 1 37 ? -23.531 5.516 10.062 1 87.56 37 LEU B N 1
ATOM 2962 C CA . LEU B 1 37 ? -23.656 6.008 8.695 1 87.56 37 LEU B CA 1
ATOM 2963 C C . LEU B 1 37 ? -25.062 5.742 8.156 1 87.56 37 LEU B C 1
ATOM 2965 O O . LEU B 1 37 ? -25.703 4.762 8.539 1 87.56 37 LEU B O 1
ATOM 2969 N N . GLU B 1 38 ? -25.469 6.633 7.34 1 84.31 38 GLU B N 1
ATOM 2970 C CA . GLU B 1 38 ? -26.797 6.477 6.754 1 84.31 38 GLU B CA 1
ATOM 2971 C C . GLU B 1 38 ? -26.766 5.492 5.586 1 84.31 38 GLU B C 1
ATOM 2973 O O . GLU B 1 38 ? -25.906 5.574 4.715 1 84.31 38 GLU B O 1
ATOM 2978 N N . HIS B 1 39 ? -27.688 4.598 5.641 1 82.12 39 HIS B N 1
ATOM 2979 C CA . HIS B 1 39 ? -27.75 3.668 4.52 1 82.12 39 HIS B CA 1
ATOM 2980 C C . HIS B 1 39 ? -29.125 3.018 4.422 1 82.12 39 HIS B C 1
ATOM 2982 O O . HIS B 1 39 ? -29.859 2.957 5.414 1 82.12 39 HIS B O 1
ATOM 2988 N N . ASP B 1 40 ? -29.469 2.557 3.15 1 81.94 40 ASP B N 1
ATOM 2989 C CA . ASP B 1 40 ? -30.688 1.786 2.904 1 81.94 40 ASP B CA 1
ATOM 2990 C C . ASP B 1 40 ? -30.359 0.356 2.484 1 81.94 40 ASP B C 1
ATOM 2992 O O . ASP B 1 40 ? -31.219 -0.359 1.967 1 81.94 40 ASP B O 1
ATOM 2996 N N . PHE B 1 41 ? -29.188 0.08 2.729 1 85 41 PHE B N 1
ATOM 2997 C CA . PHE B 1 41 ? -28.734 -1.246 2.316 1 85 41 PHE B CA 1
ATOM 2998 C C . PHE B 1 41 ? -28.969 -2.266 3.424 1 85 41 PHE B C 1
ATOM 3000 O O . PHE B 1 41 ? -28.391 -2.16 4.504 1 85 41 PHE B O 1
ATOM 3007 N N . ASP B 1 42 ? -29.781 -3.303 3.234 1 84 42 ASP B N 1
ATOM 3008 C CA . ASP B 1 42 ? -30.266 -4.242 4.242 1 84 42 ASP B CA 1
ATOM 3009 C C . ASP B 1 42 ? -29.156 -5.172 4.703 1 84 42 ASP B C 1
ATOM 3011 O O . ASP B 1 42 ? -29.141 -5.621 5.855 1 84 42 ASP B O 1
ATOM 3015 N N . LYS B 1 43 ? -28.234 -5.43 3.902 1 90.31 43 LYS B N 1
ATOM 3016 C CA . LYS B 1 43 ? -27.234 -6.445 4.23 1 90.31 43 LYS B CA 1
ATOM 3017 C C . LYS B 1 43 ? -25.922 -5.809 4.68 1 90.31 43 LYS B C 1
ATOM 3019 O O . LYS B 1 43 ? -24.875 -6.449 4.645 1 90.31 43 LYS B O 1
ATOM 3024 N N . LEU B 1 44 ? -26.031 -4.625 5.133 1 93.81 44 LEU B N 1
ATOM 3025 C CA . LEU B 1 44 ? -24.844 -3.928 5.59 1 93.81 44 LEU B CA 1
ATOM 3026 C C . LEU B 1 44 ? -24.359 -4.488 6.926 1 93.81 44 LEU B C 1
ATOM 3028 O O . LEU B 1 44 ? -25.172 -4.691 7.84 1 93.81 44 LEU B O 1
ATOM 3032 N N . ILE B 1 45 ? -23.141 -4.832 7.035 1 96.12 45 ILE B N 1
ATOM 3033 C CA . ILE B 1 45 ? -22.531 -5.234 8.297 1 96.12 45 ILE B CA 1
ATOM 3034 C C . ILE B 1 45 ? -21.891 -4.02 8.969 1 96.12 45 ILE B C 1
ATOM 3036 O O . ILE B 1 45 ? -20.891 -3.498 8.5 1 96.12 45 ILE B O 1
ATOM 3040 N N . CYS B 1 46 ? -22.406 -3.592 10.055 1 95 46 CYS B N 1
ATOM 3041 C CA . CYS B 1 46 ? -21.922 -2.416 10.766 1 95 46 CYS B CA 1
ATOM 3042 C C . CYS B 1 46 ? -20.75 -2.773 11.68 1 95 46 CYS B C 1
ATOM 3044 O O . CYS B 1 46 ? -20.734 -3.857 12.266 1 95 46 CYS B O 1
ATOM 3046 N N . TYR B 1 47 ? -19.844 -1.827 11.727 1 94.94 47 TYR B N 1
ATOM 3047 C CA . TYR B 1 47 ? -18.703 -2.066 12.617 1 94.94 47 TYR B CA 1
ATOM 3048 C C . TYR B 1 47 ? -18.328 -0.799 13.375 1 94.94 47 TYR B C 1
ATOM 3050 O O . TYR B 1 47 ? -18.828 0.286 13.07 1 94.94 47 TYR B O 1
ATOM 3058 N N . GLU B 1 48 ? -17.422 -0.926 14.398 1 91.88 48 GLU B N 1
ATOM 3059 C CA . GLU B 1 48 ? -16.969 0.2 15.211 1 91.88 48 GLU B CA 1
ATOM 3060 C C . GLU B 1 48 ? -15.492 0.485 14.977 1 91.88 48 GLU B C 1
ATOM 3062 O O . GLU B 1 48 ? -15.102 1.633 14.75 1 91.88 48 GLU B O 1
ATOM 3067 N N . LYS B 1 49 ? -14.711 -0.611 14.992 1 93.25 49 LYS B N 1
ATOM 3068 C CA . LYS B 1 49 ? -13.266 -0.473 14.828 1 93.25 49 LYS B CA 1
ATOM 3069 C C . LYS B 1 49 ? -12.789 -1.186 13.562 1 93.25 49 LYS B C 1
ATOM 3071 O O . LYS B 1 49 ? -13.008 -2.387 13.398 1 93.25 49 LYS B O 1
ATOM 3076 N N . ILE B 1 50 ? -12.141 -0.489 12.773 1 94.56 50 ILE B N 1
ATOM 3077 C CA . ILE B 1 50 ? -11.695 -1.024 11.492 1 94.56 50 ILE B CA 1
ATOM 3078 C C . ILE B 1 50 ? -10.711 -2.166 11.719 1 94.56 50 ILE B C 1
ATOM 3080 O O . ILE B 1 50 ? -10.68 -3.131 10.953 1 94.56 50 ILE B O 1
ATOM 3084 N N . ASP B 1 51 ? -9.953 -2.082 12.805 1 96 51 ASP B N 1
ATOM 3085 C CA . ASP B 1 51 ? -8.977 -3.125 13.125 1 96 51 ASP B CA 1
ATOM 3086 C C . ASP B 1 51 ? -9.664 -4.477 13.305 1 96 51 ASP B C 1
ATOM 3088 O O . ASP B 1 51 ? -9.18 -5.496 12.812 1 96 51 ASP B O 1
ATOM 3092 N N . THR B 1 52 ? -10.766 -4.43 13.961 1 96.06 52 THR B N 1
ATOM 3093 C CA . THR B 1 52 ? -11.523 -5.656 14.203 1 96.06 52 THR B CA 1
ATOM 3094 C C . THR B 1 52 ? -12.055 -6.234 12.898 1 96.06 52 THR B C 1
ATOM 3096 O O . THR B 1 52 ? -12.016 -7.449 12.695 1 96.06 52 THR B O 1
ATOM 3099 N N . VAL B 1 53 ? -12.492 -5.418 12.055 1 96.94 53 VAL B N 1
ATOM 3100 C CA . VAL B 1 53 ? -13.055 -5.84 10.781 1 96.94 53 VAL B CA 1
ATOM 3101 C C . VAL B 1 53 ? -11.969 -6.492 9.93 1 96.94 53 VAL B C 1
ATOM 3103 O O . VAL B 1 53 ? -12.164 -7.586 9.391 1 96.94 53 VAL B O 1
ATOM 3106 N N . LEU B 1 54 ? -10.852 -5.883 9.828 1 97.5 54 LEU B N 1
ATOM 3107 C CA . LEU B 1 54 ? -9.789 -6.371 8.969 1 97.5 54 LEU B CA 1
ATOM 3108 C C . LEU B 1 54 ? -9.203 -7.672 9.508 1 97.5 54 LEU B C 1
ATOM 3110 O O . LEU B 1 54 ? -8.875 -8.578 8.734 1 97.5 54 LEU B O 1
ATOM 3114 N N . THR B 1 55 ? -9.078 -7.758 10.836 1 97.31 55 THR B N 1
ATOM 3115 C CA . THR B 1 55 ? -8.578 -8.984 11.445 1 97.31 55 THR B CA 1
ATOM 3116 C C . THR B 1 55 ? -9.484 -10.164 11.109 1 97.31 55 THR B C 1
ATOM 3118 O O . THR B 1 55 ? -9 -11.234 10.727 1 97.31 55 THR B O 1
ATOM 3121 N N . ASN B 1 56 ? -10.75 -9.938 11.219 1 97.25 56 ASN B N 1
ATOM 3122 C CA . ASN B 1 56 ? -11.711 -10.977 10.906 1 97.25 56 ASN B CA 1
ATOM 3123 C C . ASN B 1 56 ? -11.75 -11.266 9.406 1 97.25 56 ASN B C 1
ATOM 3125 O O . ASN B 1 56 ? -11.805 -12.43 8.992 1 97.25 56 ASN B O 1
ATOM 3129 N N . ALA B 1 57 ? -11.75 -10.297 8.656 1 97.12 57 ALA B N 1
ATOM 3130 C CA . ALA B 1 57 ? -11.828 -10.438 7.203 1 97.12 57 ALA B CA 1
ATOM 3131 C C . ALA B 1 57 ? -10.609 -11.18 6.66 1 97.12 57 ALA B C 1
ATOM 3133 O O . ALA B 1 57 ? -10.719 -11.93 5.684 1 97.12 57 ALA B O 1
ATOM 3134 N N . TRP B 1 58 ? -9.469 -10.969 7.305 1 97.38 58 TRP B N 1
ATOM 3135 C CA . TRP B 1 58 ? -8.211 -11.57 6.863 1 97.38 58 TRP B CA 1
ATOM 3136 C C . TRP B 1 58 ? -8.328 -13.094 6.812 1 97.38 58 TRP B C 1
ATOM 3138 O O . TRP B 1 58 ? -7.703 -13.734 5.965 1 97.38 58 TRP B O 1
ATOM 3148 N N . LYS B 1 59 ? -9.148 -13.68 7.613 1 95.12 59 LYS B N 1
ATOM 3149 C CA . LYS B 1 59 ? -9.297 -15.125 7.746 1 95.12 59 LYS B CA 1
ATOM 3150 C C . LYS B 1 59 ? -10.5 -15.633 6.953 1 95.12 59 LYS B C 1
ATOM 3152 O O . LYS B 1 59 ? -10.531 -16.781 6.527 1 95.12 59 LYS B O 1
ATOM 3157 N N . LYS B 1 60 ? -11.398 -14.789 6.754 1 96.25 60 LYS B N 1
ATOM 3158 C CA . LYS B 1 60 ? -12.711 -15.219 6.289 1 96.25 60 LYS B CA 1
ATOM 3159 C C . LYS B 1 60 ? -12.852 -15.023 4.781 1 96.25 60 LYS B C 1
ATOM 3161 O O . LYS B 1 60 ? -13.617 -15.742 4.129 1 96.25 60 LYS B O 1
ATOM 3166 N N . TYR B 1 61 ? -12.18 -14.094 4.25 1 97.56 61 TYR B N 1
ATOM 3167 C CA . TYR B 1 61 ? -12.461 -13.719 2.867 1 97.56 61 TYR B CA 1
ATOM 3168 C C . TYR B 1 61 ? -11.266 -14.023 1.97 1 97.56 61 TYR B C 1
ATOM 3170 O O . TYR B 1 61 ? -10.117 -14.031 2.432 1 97.56 61 TYR B O 1
ATOM 3178 N N . ASP B 1 62 ? -11.555 -14.242 0.707 1 96.5 62 ASP B N 1
ATOM 3179 C CA . ASP B 1 62 ? -10.523 -14.43 -0.306 1 96.5 62 ASP B CA 1
ATOM 3180 C C . ASP B 1 62 ? -9.953 -13.086 -0.766 1 96.5 62 ASP B C 1
ATOM 3182 O O . ASP B 1 62 ? -8.789 -13.008 -1.171 1 96.5 62 ASP B O 1
ATOM 3186 N N . ALA B 1 63 ? -10.867 -12.086 -0.766 1 98.06 63 ALA B N 1
ATOM 3187 C CA . ALA B 1 63 ? -10.461 -10.75 -1.208 1 98.06 63 ALA B CA 1
ATOM 3188 C C . ALA B 1 63 ? -11.094 -9.672 -0.331 1 98.06 63 ALA B C 1
ATOM 3190 O O . ALA B 1 63 ? -12.234 -9.812 0.117 1 98.06 63 ALA B O 1
ATOM 3191 N N . ILE B 1 64 ? -10.359 -8.648 -0.064 1 98.69 64 ILE B N 1
ATOM 3192 C CA . ILE B 1 64 ? -10.805 -7.48 0.69 1 98.69 64 ILE B CA 1
ATOM 3193 C C . ILE B 1 64 ? -10.617 -6.223 -0.152 1 98.69 64 ILE B C 1
ATOM 3195 O O . ILE B 1 64 ? -9.5 -5.906 -0.565 1 98.69 64 ILE B O 1
ATOM 3199 N N . ILE B 1 65 ? -11.672 -5.539 -0.448 1 98.75 65 ILE B N 1
ATOM 3200 C CA . ILE B 1 65 ? -11.625 -4.277 -1.183 1 98.75 65 ILE B CA 1
ATOM 3201 C C . ILE B 1 65 ? -11.859 -3.113 -0.223 1 98.75 65 ILE B C 1
ATOM 3203 O O . ILE B 1 65 ? -12.914 -3.021 0.409 1 98.75 65 ILE B O 1
ATOM 3207 N N . CYS B 1 66 ? -10.906 -2.23 -0.131 1 98.5 66 CYS B N 1
ATOM 3208 C CA . CYS B 1 66 ? -10.992 -1.086 0.771 1 98.5 66 CYS B CA 1
ATOM 3209 C C . CYS B 1 66 ? -11.242 0.202 -0.004 1 98.5 66 CYS B C 1
ATOM 3211 O O . CYS B 1 66 ? -10.461 0.565 -0.883 1 98.5 66 CYS B O 1
ATOM 3213 N N . ILE B 1 67 ? -12.305 0.853 0.289 1 97.44 67 ILE B N 1
ATOM 3214 C CA . ILE B 1 67 ? -12.523 2.207 -0.204 1 97.44 67 ILE B CA 1
ATOM 3215 C C . ILE B 1 67 ? -12.117 3.219 0.865 1 97.44 67 ILE B C 1
ATOM 3217 O O . ILE B 1 67 ? -12.977 3.883 1.457 1 97.44 67 ILE B O 1
ATOM 3221 N N . LEU B 1 68 ? -10.82 3.25 1.164 1 94.81 68 LEU B N 1
ATOM 3222 C CA . LEU B 1 68 ? -10.109 4.004 2.193 1 94.81 68 LEU B CA 1
ATOM 3223 C C . LEU B 1 68 ? -8.82 4.605 1.639 1 94.81 68 LEU B C 1
ATOM 3225 O O . LEU B 1 68 ? -8.375 4.227 0.555 1 94.81 68 LEU B O 1
ATOM 3229 N N . ALA B 1 69 ? -8.273 5.516 2.393 1 93.88 69 ALA B N 1
ATOM 3230 C CA . ALA B 1 69 ? -6.941 6.012 2.055 1 93.88 69 ALA B CA 1
ATOM 3231 C C . ALA B 1 69 ? -5.91 4.887 2.105 1 93.88 69 ALA B C 1
ATOM 3233 O O . ALA B 1 69 ? -5.91 4.078 3.037 1 93.88 69 ALA B O 1
ATOM 3234 N N . MET B 1 70 ? -4.992 4.824 1.131 1 94.75 70 MET B N 1
ATOM 3235 C CA . MET B 1 70 ? -3.959 3.803 1.001 1 94.75 70 MET B CA 1
ATOM 3236 C C . MET B 1 70 ? -3.143 3.688 2.285 1 94.75 70 MET B C 1
ATOM 3238 O O . MET B 1 70 ? -2.918 2.584 2.785 1 94.75 70 MET B O 1
ATOM 3242 N N . GLY B 1 71 ? -2.738 4.855 2.811 1 94.56 71 GLY B N 1
ATOM 3243 C CA . GLY B 1 71 ? -1.912 4.852 4.008 1 94.56 71 GLY B CA 1
ATOM 3244 C C . GLY B 1 71 ? -2.58 4.176 5.191 1 94.56 71 GLY B C 1
ATOM 3245 O O . GLY B 1 71 ? -1.923 3.484 5.969 1 94.56 71 GLY B O 1
ATOM 3246 N N . ILE B 1 72 ? -3.869 4.379 5.312 1 93.94 72 ILE B N 1
ATOM 3247 C CA . ILE B 1 72 ? -4.633 3.742 6.383 1 93.94 72 ILE B CA 1
ATOM 3248 C C . ILE B 1 72 ? -4.625 2.227 6.191 1 93.94 72 ILE B C 1
ATOM 3250 O O . ILE B 1 72 ? -4.371 1.478 7.137 1 93.94 72 ILE B O 1
ATOM 3254 N N . VAL B 1 73 ? -4.875 1.778 5.012 1 97.12 73 VAL B N 1
ATOM 3255 C CA . VAL B 1 73 ? -4.938 0.351 4.715 1 97.12 73 VAL B CA 1
ATOM 3256 C C . VAL B 1 73 ? -3.588 -0.299 5.008 1 97.12 73 VAL B C 1
ATOM 3258 O O . VAL B 1 73 ? -3.518 -1.302 5.723 1 97.12 73 VAL B O 1
ATOM 3261 N N . VAL B 1 74 ? -2.523 0.287 4.531 1 97.56 74 VAL B N 1
ATOM 3262 C CA . VAL B 1 74 ? -1.182 -0.256 4.707 1 97.56 74 VAL B CA 1
ATOM 3263 C C . VAL B 1 74 ? -0.879 -0.419 6.195 1 97.56 74 VAL B C 1
ATOM 3265 O O . VAL B 1 74 ? -0.422 -1.479 6.629 1 97.56 74 VAL B O 1
ATOM 3268 N N . ARG B 1 75 ? -1.19 0.605 6.996 1 96.38 75 ARG B N 1
ATOM 3269 C CA . ARG B 1 75 ? -0.875 0.57 8.422 1 96.38 75 ARG B CA 1
ATOM 3270 C C . ARG B 1 75 ? -1.724 -0.47 9.141 1 96.38 75 ARG B C 1
ATOM 3272 O O . ARG B 1 75 ? -1.246 -1.137 10.062 1 96.38 75 ARG B O 1
ATOM 3279 N N . LYS B 1 76 ? -2.971 -0.597 8.727 1 96.62 76 LYS B N 1
ATOM 3280 C CA . LYS B 1 76 ? -3.889 -1.49 9.43 1 96.62 76 LYS B CA 1
ATOM 3281 C C . LYS B 1 76 ? -3.605 -2.949 9.086 1 96.62 76 LYS B C 1
ATOM 3283 O O . LYS B 1 76 ? -3.799 -3.838 9.914 1 96.62 76 LYS B O 1
ATOM 3288 N N . ILE B 1 77 ? -3.098 -3.217 7.883 1 97.62 77 ILE B N 1
ATOM 3289 C CA . ILE B 1 77 ? -2.912 -4.613 7.504 1 97.62 77 ILE B CA 1
ATOM 3290 C C . ILE B 1 77 ? -1.498 -5.062 7.859 1 97.62 77 ILE B C 1
ATOM 3292 O O . ILE B 1 77 ? -1.196 -6.258 7.844 1 97.62 77 ILE B O 1
ATOM 3296 N N . ALA B 1 78 ? -0.587 -4.141 8.156 1 97.38 78 ALA B N 1
ATOM 3297 C CA . ALA B 1 78 ? 0.817 -4.438 8.422 1 97.38 78 ALA B CA 1
ATOM 3298 C C . ALA B 1 78 ? 0.954 -5.535 9.477 1 97.38 78 ALA B C 1
ATOM 3300 O O . ALA B 1 78 ? 1.693 -6.5 9.281 1 97.38 78 ALA B O 1
ATOM 3301 N N . PRO B 1 79 ? 0.176 -5.484 10.609 1 97 79 PRO B N 1
ATOM 3302 C CA . PRO B 1 79 ? 0.319 -6.52 11.633 1 97 79 PRO B CA 1
ATOM 3303 C C . PRO B 1 79 ? -0.277 -7.859 11.203 1 97 79 PRO B C 1
ATOM 3305 O O . PRO B 1 79 ? -0.048 -8.875 11.867 1 97 79 PRO B O 1
ATOM 3308 N N . LEU B 1 80 ? -1.046 -7.91 10.117 1 97.75 80 LEU B N 1
ATOM 3309 C CA . LEU B 1 80 ? -1.784 -9.102 9.719 1 97.75 80 LEU B CA 1
ATOM 3310 C C . LEU B 1 80 ? -1.012 -9.891 8.664 1 97.75 80 LEU B C 1
ATOM 3312 O O . LEU B 1 80 ? -1.354 -11.039 8.367 1 97.75 80 LEU B O 1
ATOM 3316 N N . LEU B 1 81 ? 0.02 -9.32 8.094 1 97.12 81 LEU B N 1
ATOM 3317 C CA . LEU B 1 81 ? 0.75 -9.914 6.977 1 97.12 81 LEU B CA 1
ATOM 3318 C C . LEU B 1 81 ? 1.391 -11.234 7.391 1 97.12 81 LEU B C 1
ATOM 3320 O O . LEU B 1 81 ? 1.995 -11.328 8.461 1 97.12 81 LEU B O 1
ATOM 3324 N N . GLU B 1 82 ? 1.262 -12.242 6.562 1 93.94 82 GLU B N 1
ATOM 3325 C CA . GLU B 1 82 ? 1.892 -13.539 6.785 1 93.94 82 GLU B CA 1
ATOM 3326 C C . GLU B 1 82 ? 2.775 -13.93 5.602 1 93.94 82 GLU B C 1
ATOM 3328 O O . GLU B 1 82 ? 4.004 -13.945 5.719 1 93.94 82 GLU B O 1
ATOM 3333 N N . SER B 1 83 ? 2.131 -14.258 4.453 1 89.19 83 SER B N 1
ATOM 3334 C CA . SER B 1 83 ? 2.906 -14.578 3.258 1 89.19 83 SER B CA 1
ATOM 3335 C C . SER B 1 83 ? 2.133 -14.234 1.988 1 89.19 83 SER B C 1
ATOM 3337 O O . SER B 1 83 ? 0.901 -14.188 1.998 1 89.19 83 SER B O 1
ATOM 3339 N N . LYS B 1 84 ? 2.877 -14.023 0.994 1 84.56 84 LYS B N 1
ATOM 3340 C CA . LYS B 1 84 ? 2.252 -13.703 -0.287 1 84.56 84 LYS B CA 1
ATOM 3341 C C . LYS B 1 84 ? 1.431 -14.883 -0.805 1 84.56 84 LYS B C 1
ATOM 3343 O O . LYS B 1 84 ? 0.566 -14.711 -1.668 1 84.56 84 LYS B O 1
ATOM 3348 N N . ALA B 1 85 ? 1.691 -16.031 -0.304 1 81.25 85 ALA B N 1
ATOM 3349 C CA . ALA B 1 85 ? 1.021 -17.25 -0.77 1 81.25 85 ALA B CA 1
ATOM 3350 C C . ALA B 1 85 ? -0.302 -17.453 -0.038 1 81.25 85 ALA B C 1
ATOM 3352 O O . ALA B 1 85 ? -1.203 -18.125 -0.551 1 81.25 85 ALA B O 1
ATOM 3353 N N . THR B 1 86 ? -0.423 -16.906 1.144 1 88.94 86 THR B N 1
ATOM 3354 C CA . THR B 1 86 ? -1.57 -17.266 1.97 1 88.94 86 THR B CA 1
ATOM 3355 C C . THR B 1 86 ? -2.439 -16.047 2.25 1 88.94 86 THR B C 1
ATOM 3357 O O . THR B 1 86 ? -3.635 -16.172 2.525 1 88.94 86 THR B O 1
ATOM 3360 N N . ASP B 1 87 ? -1.889 -14.906 2.217 1 95.75 87 ASP B N 1
ATOM 3361 C CA . ASP B 1 87 ? -2.645 -13.695 2.523 1 95.75 87 ASP B CA 1
ATOM 3362 C C . ASP B 1 87 ? -3.738 -13.453 1.485 1 95.75 87 ASP B C 1
ATOM 3364 O O . ASP B 1 87 ? -3.553 -13.742 0.302 1 95.75 87 ASP B O 1
ATOM 3368 N N . PRO B 1 88 ? -4.879 -12.938 1.879 1 97.19 88 PRO B N 1
ATOM 3369 C CA . PRO B 1 88 ? -5.934 -12.617 0.915 1 97.19 88 PRO B CA 1
ATOM 3370 C C . PRO B 1 88 ? -5.527 -11.516 -0.058 1 97.19 88 PRO B C 1
ATOM 3372 O O . PRO B 1 88 ? -4.566 -10.781 0.199 1 97.19 88 PRO B O 1
ATOM 3375 N N . ALA B 1 89 ? -6.266 -11.469 -1.144 1 97.06 89 ALA B N 1
ATOM 3376 C CA . ALA B 1 89 ? -6.129 -10.328 -2.043 1 97.06 89 ALA B CA 1
ATOM 3377 C C . ALA B 1 89 ? -6.613 -9.047 -1.376 1 97.06 89 ALA B C 1
ATOM 3379 O O . ALA B 1 89 ? -7.668 -9.031 -0.737 1 97.06 89 ALA B O 1
ATOM 3380 N N . VAL B 1 90 ? -5.883 -8.031 -1.448 1 98.44 90 VAL B N 1
ATOM 3381 C CA . VAL B 1 90 ? -6.297 -6.73 -0.928 1 98.44 90 VAL B CA 1
ATOM 3382 C C . VAL B 1 90 ? -6.258 -5.688 -2.045 1 98.44 90 VAL B C 1
ATOM 3384 O O . VAL B 1 90 ? -5.246 -5.547 -2.734 1 98.44 90 VAL B O 1
ATOM 3387 N N . LEU B 1 91 ? -7.328 -5.043 -2.271 1 98.5 91 LEU B N 1
ATOM 3388 C CA . LEU B 1 91 ? -7.453 -3.963 -3.246 1 98.5 91 LEU B CA 1
ATOM 3389 C C . LEU B 1 91 ? -7.855 -2.66 -2.566 1 98.5 91 LEU B C 1
ATOM 3391 O O . LEU B 1 91 ? -8.531 -2.678 -1.533 1 98.5 91 LEU B O 1
ATOM 3395 N N . VAL B 1 92 ? -7.445 -1.553 -3.109 1 98.31 92 VAL B N 1
ATOM 3396 C CA . VAL B 1 92 ? -7.887 -0.229 -2.684 1 98.31 92 VAL B CA 1
ATOM 3397 C C . VAL B 1 92 ? -8.492 0.519 -3.867 1 98.31 92 VAL B C 1
ATOM 3399 O O . VAL B 1 92 ? -7.957 0.481 -4.977 1 98.31 92 VAL B O 1
ATOM 3402 N N . MET B 1 93 ? -9.578 1.142 -3.623 1 97.75 93 MET B N 1
ATOM 3403 C CA . MET B 1 93 ? -10.219 1.92 -4.68 1 97.75 93 MET B CA 1
ATOM 3404 C C . MET B 1 93 ? -10.445 3.359 -4.23 1 97.75 93 MET B C 1
ATOM 3406 O O . MET B 1 93 ? -10.562 3.631 -3.035 1 97.75 93 MET B O 1
ATOM 3410 N N . SER B 1 94 ? -10.477 4.215 -5.254 1 95.69 94 SER B N 1
ATOM 3411 C CA . SER B 1 94 ? -10.859 5.598 -4.984 1 95.69 94 SER B CA 1
ATOM 3412 C C . SER B 1 94 ? -12.328 5.703 -4.598 1 95.69 94 SER B C 1
ATOM 3414 O O . SER B 1 94 ? -13.125 4.816 -4.914 1 95.69 94 SER B O 1
ATOM 3416 N N . MET B 1 95 ? -12.664 6.746 -3.967 1 93.19 95 MET B N 1
ATOM 3417 C CA . MET B 1 95 ? -14.023 6.949 -3.471 1 93.19 95 MET B CA 1
ATOM 3418 C C . MET B 1 95 ? -15.023 7.012 -4.621 1 93.19 95 MET B C 1
ATOM 3420 O O . MET B 1 95 ? -16.172 6.578 -4.48 1 93.19 95 MET B O 1
ATOM 3424 N N . ASP B 1 96 ? -14.648 7.457 -5.734 1 93.12 96 ASP B N 1
ATOM 3425 C CA . ASP B 1 96 ? -15.539 7.574 -6.883 1 93.12 96 ASP B CA 1
ATOM 3426 C C . ASP B 1 96 ? -15.469 6.332 -7.766 1 93.12 96 ASP B C 1
ATOM 3428 O O . ASP B 1 96 ? -16.047 6.301 -8.859 1 93.12 96 ASP B O 1
ATOM 3432 N N . LEU B 1 97 ? -14.68 5.355 -7.418 1 96.38 97 LEU B N 1
ATOM 3433 C CA . LEU B 1 97 ? -14.523 4.059 -8.062 1 96.38 97 LEU B CA 1
ATOM 3434 C C . LEU B 1 97 ? -13.82 4.203 -9.406 1 96.38 97 LEU B C 1
ATOM 3436 O O . LEU B 1 97 ? -13.852 3.283 -10.234 1 96.38 97 LEU B O 1
ATOM 3440 N N . SER B 1 98 ? -13.117 5.328 -9.625 1 95.69 98 SER B N 1
ATOM 3441 C CA . SER B 1 98 ? -12.484 5.562 -10.922 1 95.69 98 SER B CA 1
ATOM 3442 C C . SER B 1 98 ? -11.094 4.941 -10.977 1 95.69 98 SER B C 1
ATOM 3444 O O . SER B 1 98 ? -10.484 4.863 -12.039 1 95.69 98 SER B O 1
ATOM 3446 N N . LYS B 1 99 ? -10.586 4.52 -9.875 1 96.69 99 LYS B N 1
ATOM 3447 C CA . LYS B 1 99 ? -9.25 3.922 -9.805 1 96.69 99 LYS B CA 1
ATOM 3448 C C . LYS B 1 99 ? -9.25 2.691 -8.906 1 96.69 99 LYS B C 1
ATOM 3450 O O . LYS B 1 99 ? -9.859 2.699 -7.832 1 96.69 99 LYS B O 1
ATOM 3455 N N . VAL B 1 100 ? -8.656 1.656 -9.305 1 97.94 100 VAL B N 1
ATOM 3456 C CA . VAL B 1 100 ? -8.516 0.435 -8.516 1 97.94 100 VAL B CA 1
ATOM 3457 C C . VAL B 1 100 ? -7.055 0.009 -8.469 1 97.94 100 VAL B C 1
ATOM 3459 O O . VAL B 1 100 ? -6.371 0.004 -9.5 1 97.94 100 VAL B O 1
ATOM 3462 N N . ILE B 1 101 ? -6.547 -0.334 -7.27 1 97.81 101 ILE B N 1
ATOM 3463 C CA . ILE B 1 101 ? -5.148 -0.685 -7.059 1 97.81 101 ILE B CA 1
ATOM 3464 C C . ILE B 1 101 ? -5.055 -2.037 -6.355 1 97.81 101 ILE B C 1
ATOM 3466 O O . ILE B 1 101 ? -5.469 -2.176 -5.203 1 97.81 101 ILE B O 1
ATOM 3470 N N . PRO B 1 102 ? -4.535 -3.053 -7.031 1 97.62 102 PRO B N 1
ATOM 3471 C CA . PRO B 1 102 ? -4.156 -4.254 -6.285 1 97.62 102 PRO B CA 1
ATOM 3472 C C . PRO B 1 102 ? -2.973 -4.02 -5.348 1 97.62 102 PRO B C 1
ATOM 3474 O O . PRO B 1 102 ? -1.832 -3.906 -5.805 1 97.62 102 PRO B O 1
ATOM 3477 N N . LEU B 1 103 ? -3.24 -3.988 -4.086 1 97.38 103 LEU B N 1
ATOM 3478 C CA . LEU B 1 103 ? -2.258 -3.617 -3.074 1 97.38 103 LEU B CA 1
ATOM 3479 C C . LEU B 1 103 ? -1.426 -4.824 -2.656 1 97.38 103 LEU B C 1
ATOM 3481 O O . LEU B 1 103 ? -0.201 -4.734 -2.555 1 97.38 103 LEU B O 1
ATOM 3485 N N . LEU B 1 104 ? -2.104 -5.977 -2.402 1 96.38 104 LEU B N 1
ATOM 3486 C CA . LEU B 1 104 ? -1.436 -7.176 -1.914 1 96.38 104 LEU B CA 1
ATOM 3487 C C . LEU B 1 104 ? -1.928 -8.414 -2.656 1 96.38 104 LEU B C 1
ATOM 3489 O O . LEU B 1 104 ? -3.084 -8.469 -3.082 1 96.38 104 LEU B O 1
ATOM 3493 N N . SER B 1 105 ? -1.028 -9.422 -2.727 1 94.12 105 SER B N 1
ATOM 3494 C CA . SER B 1 105 ? -1.348 -10.727 -3.293 1 94.12 105 SER B CA 1
ATOM 3495 C C . SER B 1 105 ? -1.83 -10.602 -4.734 1 94.12 105 SER B C 1
ATOM 3497 O O . SER B 1 105 ? -2.885 -11.133 -5.09 1 94.12 105 SER B O 1
ATOM 3499 N N . GLY B 1 106 ? -1.067 -9.969 -5.512 1 91.5 106 GLY B N 1
ATOM 3500 C CA . GLY B 1 106 ? -1.414 -9.609 -6.879 1 91.5 106 GLY B CA 1
ATOM 3501 C C . GLY B 1 106 ? -1.489 -10.797 -7.809 1 91.5 106 GLY B C 1
ATOM 3502 O O . GLY B 1 106 ? -2.428 -10.922 -8.602 1 91.5 106 GLY B O 1
ATOM 3503 N N . HIS B 1 107 ? -0.576 -11.711 -7.672 1 88.88 107 HIS B N 1
ATOM 3504 C CA . HIS B 1 107 ? -0.505 -12.844 -8.594 1 88.88 107 HIS B CA 1
ATOM 3505 C C . HIS B 1 107 ? -1.263 -14.047 -8.047 1 88.88 107 HIS B C 1
ATOM 3507 O O . HIS B 1 107 ? -2.484 -14.133 -8.188 1 88.88 107 HIS B O 1
ATOM 3513 N N . ILE B 1 108 ? -0.603 -14.781 -7.168 1 84.5 108 ILE B N 1
ATOM 3514 C CA . ILE B 1 108 ? -1.172 -16.031 -6.668 1 84.5 108 ILE B CA 1
ATOM 3515 C C . ILE B 1 108 ? -2.467 -15.734 -5.914 1 84.5 108 ILE B C 1
ATOM 3517 O O . ILE B 1 108 ? -3.438 -16.484 -6.023 1 84.5 108 ILE B O 1
ATOM 3521 N N . GLY B 1 109 ? -2.562 -14.641 -5.305 1 88.56 109 GLY B N 1
ATOM 3522 C CA . GLY B 1 109 ? -3.711 -14.312 -4.477 1 88.56 109 GLY B CA 1
ATOM 3523 C C . GLY B 1 109 ? -4.879 -13.758 -5.27 1 88.56 109 GLY B C 1
ATOM 3524 O O . GLY B 1 109 ? -5.996 -13.664 -4.758 1 88.56 109 GLY B O 1
ATOM 3525 N N . GLY B 1 110 ? -4.621 -13.305 -6.504 1 92.25 110 GLY B N 1
ATOM 3526 C CA . GLY B 1 110 ? -5.723 -12.984 -7.402 1 92.25 110 GLY B CA 1
ATOM 3527 C C . GLY B 1 110 ? -6.07 -11.508 -7.418 1 92.25 110 GLY B C 1
ATOM 3528 O O . GLY B 1 110 ? -7.016 -11.102 -8.094 1 92.25 110 GLY B O 1
ATOM 3529 N N . ALA B 1 111 ? -5.402 -10.695 -6.715 1 95.69 111 ALA B N 1
ATOM 3530 C CA . ALA B 1 111 ? -5.73 -9.273 -6.656 1 95.69 111 ALA B CA 1
ATOM 3531 C C . ALA B 1 111 ? -5.672 -8.641 -8.039 1 95.69 111 ALA B C 1
ATOM 3533 O O . ALA B 1 111 ? -6.527 -7.82 -8.391 1 95.69 111 ALA B O 1
ATOM 3534 N N . ASN B 1 112 ? -4.66 -8.992 -8.852 1 94.5 112 ASN B N 1
ATOM 3535 C CA . ASN B 1 112 ? -4.543 -8.438 -10.195 1 94.5 112 ASN B CA 1
ATOM 3536 C C . ASN B 1 112 ? -5.715 -8.852 -11.078 1 94.5 112 ASN B C 1
ATOM 3538 O O . ASN B 1 112 ? -6.289 -8.023 -11.789 1 94.5 112 ASN B O 1
ATOM 3542 N N . GLU B 1 113 ? -6.117 -10.086 -11.023 1 93.75 113 GLU B N 1
ATOM 3543 C CA . GLU B 1 113 ? -7.25 -10.578 -11.805 1 93.75 113 GLU B CA 1
ATOM 3544 C C . GLU B 1 113 ? -8.539 -9.875 -11.406 1 93.75 113 GLU B C 1
ATOM 3546 O O . GLU B 1 113 ? -9.312 -9.438 -12.266 1 93.75 113 GLU B O 1
ATOM 3551 N N . LEU B 1 114 ? -8.781 -9.789 -10.117 1 96.19 114 LEU B N 1
ATOM 3552 C CA . LEU B 1 114 ? -9.992 -9.148 -9.625 1 96.19 114 LEU B CA 1
ATOM 3553 C C . LEU B 1 114 ? -10.016 -7.672 -10.016 1 96.19 114 LEU B C 1
ATOM 3555 O O . LEU B 1 114 ? -11.07 -7.148 -10.398 1 96.19 114 LEU B O 1
ATOM 3559 N N . SER B 1 115 ? -8.891 -6.992 -9.914 1 97.44 115 SER B N 1
ATOM 3560 C CA . SER B 1 115 ? -8.836 -5.586 -10.289 1 97.44 115 SER B CA 1
ATOM 3561 C C . SER B 1 115 ? -9.133 -5.395 -11.773 1 97.44 115 SER B C 1
ATOM 3563 O O . SER B 1 115 ? -9.758 -4.406 -12.164 1 97.44 115 SER B O 1
ATOM 3565 N N . ASP B 1 116 ? -8.695 -6.297 -12.602 1 95.62 116 ASP B N 1
ATOM 3566 C CA . ASP B 1 116 ? -9.008 -6.262 -14.023 1 95.62 116 ASP B CA 1
ATOM 3567 C C . ASP B 1 116 ? -10.508 -6.391 -14.266 1 95.62 116 ASP B C 1
ATOM 3569 O O . ASP B 1 116 ? -11.078 -5.672 -15.086 1 95.62 116 ASP B O 1
ATOM 3573 N N . VAL B 1 117 ? -11.086 -7.336 -13.586 1 96.06 117 VAL B N 1
ATOM 3574 C CA . VAL B 1 117 ? -12.523 -7.543 -13.688 1 96.06 117 VAL B CA 1
ATOM 3575 C C . VAL B 1 117 ? -13.258 -6.254 -13.32 1 96.06 117 VAL B C 1
ATOM 3577 O O . VAL B 1 117 ? -14.148 -5.809 -14.047 1 96.06 117 VAL B O 1
ATOM 3580 N N . ILE B 1 118 ? -12.898 -5.648 -12.281 1 97.62 118 ILE B N 1
ATOM 3581 C CA . ILE B 1 118 ? -13.531 -4.434 -11.789 1 97.62 118 ILE B CA 1
ATOM 3582 C C . ILE B 1 118 ? -13.367 -3.312 -12.812 1 97.62 118 ILE B C 1
ATOM 3584 O O . ILE B 1 118 ? -14.336 -2.637 -13.164 1 97.62 118 ILE B O 1
ATOM 3588 N N . ALA B 1 119 ? -12.172 -3.131 -13.305 1 97.25 119 ALA B N 1
ATOM 3589 C CA . ALA B 1 119 ? -11.875 -2.064 -14.258 1 97.25 119 ALA B CA 1
ATOM 3590 C C . ALA B 1 119 ? -12.672 -2.242 -15.547 1 97.25 119 ALA B C 1
ATOM 3592 O O . ALA B 1 119 ? -13.055 -1.261 -16.188 1 97.25 119 ALA B O 1
ATOM 3593 N N . LYS B 1 120 ? -12.898 -3.443 -15.945 1 96.5 120 LYS B N 1
ATOM 3594 C CA . LYS B 1 120 ? -13.664 -3.727 -17.156 1 96.5 120 LYS B CA 1
ATOM 3595 C C . LYS B 1 120 ? -15.141 -3.43 -16.953 1 96.5 120 LYS B C 1
ATOM 3597 O O . LYS B 1 120 ? -15.836 -3.02 -17.891 1 96.5 120 LYS B O 1
ATOM 3602 N N . LYS B 1 121 ? -15.609 -3.635 -15.812 1 96.75 121 LYS B N 1
ATOM 3603 C CA . LYS B 1 121 ? -17.031 -3.5 -15.531 1 96.75 121 LYS B CA 1
ATOM 3604 C C . LYS B 1 121 ? -17.406 -2.047 -15.258 1 96.75 121 LYS B C 1
ATOM 3606 O O . LYS B 1 121 ? -18.562 -1.651 -15.422 1 96.75 121 LYS B O 1
ATOM 3611 N N . ILE B 1 122 ? -16.5 -1.324 -14.719 1 97.44 122 ILE B N 1
ATOM 3612 C CA . ILE B 1 122 ? -16.766 0.072 -14.391 1 97.44 122 ILE B CA 1
ATOM 3613 C C . ILE B 1 122 ? -16.156 0.979 -15.453 1 97.44 122 ILE B C 1
ATOM 3615 O O . ILE B 1 122 ? -14.93 1.096 -15.555 1 97.44 122 ILE B O 1
ATOM 3619 N N . ASP B 1 123 ? -16.984 1.672 -16.141 1 95.56 123 ASP B N 1
ATOM 3620 C CA . ASP B 1 123 ? -16.531 2.539 -17.234 1 95.56 123 ASP B CA 1
ATOM 3621 C C . ASP B 1 123 ? -15.594 3.623 -16.703 1 95.56 123 ASP B C 1
ATOM 3623 O O . ASP B 1 123 ? -15.914 4.328 -15.75 1 95.56 123 ASP B O 1
ATOM 3627 N N . GLY B 1 124 ? -14.414 3.662 -17.344 1 94.62 124 GLY B N 1
ATOM 3628 C CA . GLY B 1 124 ? -13.461 4.711 -17.016 1 94.62 124 GLY B CA 1
ATOM 3629 C C . GLY B 1 124 ? -12.586 4.375 -15.828 1 94.62 124 GLY B C 1
ATOM 3630 O O . GLY B 1 124 ? -11.711 5.16 -15.453 1 94.62 124 GLY B O 1
ATOM 3631 N N . CYS B 1 125 ? -12.781 3.277 -15.203 1 96.81 125 CYS B N 1
ATOM 3632 C CA . CYS B 1 125 ? -11.984 2.881 -14.047 1 96.81 125 CYS B CA 1
ATOM 3633 C C . CYS B 1 125 ? -10.562 2.512 -14.461 1 96.81 125 CYS B C 1
ATOM 3635 O O . CYS B 1 125 ? -10.367 1.654 -15.32 1 96.81 125 CYS B O 1
ATOM 3637 N N . ILE B 1 126 ? -9.594 3.135 -13.852 1 95.94 126 ILE B N 1
ATOM 3638 C CA . ILE B 1 126 ? -8.188 2.912 -14.172 1 95.94 126 ILE B CA 1
ATOM 3639 C C . ILE B 1 126 ? -7.594 1.895 -13.203 1 95.94 126 ILE B C 1
ATOM 3641 O O . ILE B 1 126 ? -7.711 2.043 -11.984 1 95.94 126 ILE B O 1
ATOM 3645 N N . ASN B 1 127 ? -6.992 0.862 -13.734 1 96.19 127 ASN B N 1
ATOM 3646 C CA . ASN B 1 127 ? -6.348 -0.201 -12.969 1 96.19 127 ASN B CA 1
ATOM 3647 C C . ASN B 1 127 ? -4.852 0.047 -12.812 1 96.19 127 ASN B C 1
ATOM 3649 O O . ASN B 1 127 ? -4.145 0.262 -13.797 1 96.19 127 ASN B O 1
ATOM 3653 N N . PHE B 1 128 ? -4.383 0.031 -11.602 1 94.44 128 PHE B N 1
ATOM 3654 C CA . PHE B 1 128 ? -2.957 0.219 -11.352 1 94.44 128 PHE B CA 1
ATOM 3655 C C . PHE B 1 128 ? -2.299 -1.1 -10.961 1 94.44 128 PHE B C 1
ATOM 3657 O O . PHE B 1 128 ? -2.105 -1.376 -9.773 1 94.44 128 PHE B O 1
ATOM 3664 N N . ILE B 1 129 ? -1.871 -1.839 -11.906 1 93.12 129 ILE B N 1
ATOM 3665 C CA . ILE B 1 129 ? -1.104 -3.057 -11.68 1 93.12 129 ILE B CA 1
ATOM 3666 C C . ILE B 1 129 ? 0.383 -2.719 -11.578 1 93.12 129 ILE B C 1
ATOM 3668 O O . ILE B 1 129 ? 0.947 -2.1 -12.484 1 93.12 129 ILE B O 1
ATOM 3672 N N . SER B 1 130 ? 1.026 -3.168 -10.469 1 90.75 130 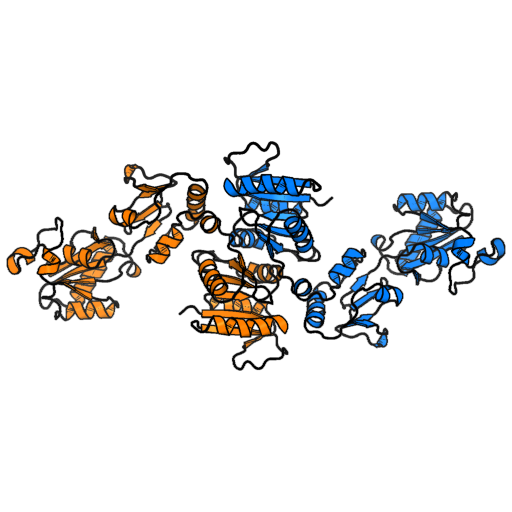SER B N 1
ATOM 3673 C CA . SER B 1 130 ? 2.41 -2.762 -10.25 1 90.75 130 SER B CA 1
ATOM 3674 C C . SER B 1 130 ? 3.359 -3.949 -10.359 1 90.75 130 SER B C 1
ATOM 3676 O O . SER B 1 130 ? 4.582 -3.783 -10.32 1 90.75 130 SER B O 1
ATOM 3678 N N . THR B 1 131 ? 2.902 -5.172 -10.445 1 88.06 131 THR B N 1
ATOM 3679 C CA . THR B 1 131 ? 3.787 -6.32 -10.594 1 88.06 131 THR B CA 1
ATOM 3680 C C . THR B 1 131 ? 4.566 -6.238 -11.906 1 88.06 131 THR B C 1
ATOM 3682 O O . THR B 1 131 ? 3.99 -5.957 -12.961 1 88.06 131 THR B O 1
ATOM 3685 N N . ALA B 1 132 ? 5.812 -6.434 -11.789 1 83.56 132 ALA B N 1
ATOM 3686 C CA . ALA B 1 132 ? 6.707 -6.262 -12.93 1 83.56 132 ALA B CA 1
ATOM 3687 C C . ALA B 1 132 ? 6.363 -7.238 -14.047 1 83.56 132 ALA B C 1
ATOM 3689 O O . ALA B 1 132 ? 6.324 -6.859 -15.219 1 83.56 132 ALA B O 1
ATOM 3690 N N . THR B 1 133 ? 6.105 -8.5 -13.695 1 82.69 133 THR B N 1
ATOM 3691 C CA . THR B 1 133 ? 5.801 -9.516 -14.695 1 82.69 133 THR B CA 1
ATOM 3692 C C . THR B 1 133 ? 4.57 -9.125 -15.508 1 82.69 133 THR B C 1
ATOM 3694 O O . THR B 1 133 ? 4.531 -9.328 -16.719 1 82.69 133 THR B O 1
ATOM 3697 N N . ASP B 1 134 ? 3.627 -8.516 -14.914 1 82.44 134 ASP B N 1
ATOM 3698 C CA . ASP B 1 134 ? 2.404 -8.086 -15.594 1 82.44 134 ASP B CA 1
ATOM 3699 C C . ASP B 1 134 ? 2.654 -6.848 -16.438 1 82.44 134 ASP B C 1
ATOM 3701 O O . ASP B 1 134 ? 2.053 -6.688 -17.516 1 82.44 134 ASP B O 1
ATOM 3705 N N . GLN B 1 135 ? 3.555 -6.082 -16.031 1 85.5 135 GLN B N 1
ATOM 3706 C CA . GLN B 1 135 ? 3.807 -4.832 -16.75 1 85.5 135 GLN B CA 1
ATOM 3707 C C . GLN B 1 135 ? 4.637 -5.07 -18 1 85.5 135 GLN B C 1
ATOM 3709 O O . GLN B 1 135 ? 4.43 -4.414 -19.031 1 85.5 135 GLN B O 1
ATOM 3714 N N . VAL B 1 136 ? 5.602 -6.02 -17.844 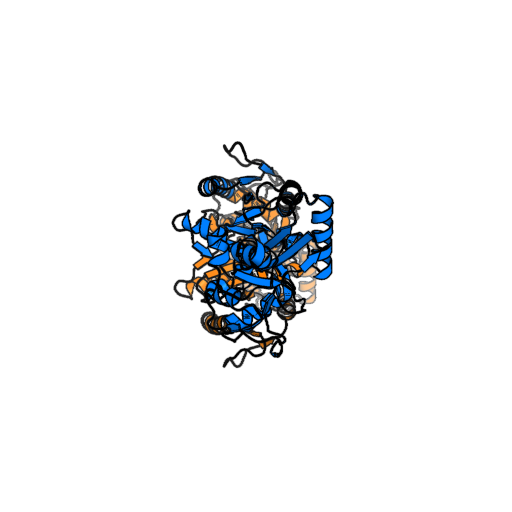1 83.44 136 VAL B N 1
ATOM 3715 C CA . VAL B 1 136 ? 6.473 -6.258 -18.984 1 83.44 136 VAL B CA 1
ATOM 3716 C C . VAL B 1 136 ? 5.965 -7.461 -19.781 1 83.44 136 VAL B C 1
ATOM 3718 O O . VAL B 1 136 ? 6.562 -7.84 -20.797 1 83.44 136 VAL B O 1
ATOM 3721 N N . LYS B 1 137 ? 4.875 -8.219 -19.453 1 82.94 137 LYS B N 1
ATOM 3722 C CA . LYS B 1 137 ? 4.23 -9.328 -20.141 1 82.94 137 LYS B CA 1
ATOM 3723 C C . LYS B 1 137 ? 5.191 -10.5 -20.328 1 82.94 137 LYS B C 1
ATOM 3725 O O . LYS B 1 137 ? 5.352 -11.016 -21.438 1 82.94 137 LYS B O 1
ATOM 3730 N N . VAL B 1 138 ? 5.828 -10.805 -19.297 1 87.38 138 VAL B N 1
ATOM 3731 C CA . VAL B 1 138 ? 6.723 -11.961 -19.328 1 87.38 138 VAL B CA 1
ATOM 3732 C C . VAL B 1 138 ? 6.043 -13.156 -18.656 1 87.38 138 VAL B C 1
ATOM 3734 O O . VAL B 1 138 ? 5.117 -12.984 -17.859 1 87.38 138 VAL B O 1
ATOM 3737 N N . PHE B 1 139 ? 6.555 -14.305 -19.016 1 92.06 139 PHE B N 1
ATOM 3738 C CA . PHE B 1 139 ? 6.02 -15.547 -18.469 1 92.06 139 PHE B CA 1
ATOM 3739 C C . PHE B 1 139 ? 6.188 -15.602 -16.953 1 92.06 139 PHE B C 1
ATOM 3741 O O . PHE B 1 139 ? 7.23 -15.195 -16.422 1 92.06 139 PHE B O 1
ATOM 3748 N N . ALA B 1 140 ? 5.129 -16.016 -16.266 1 91.81 140 ALA B N 1
ATOM 3749 C CA . ALA B 1 140 ? 5.145 -16.172 -14.82 1 91.81 140 ALA B CA 1
ATOM 3750 C C . ALA B 1 140 ? 4.859 -17.609 -14.414 1 91.81 140 ALA B C 1
ATOM 3752 O O . ALA B 1 140 ? 3.748 -18.109 -14.602 1 91.81 140 ALA B O 1
ATOM 3753 N N . PHE B 1 141 ? 5.766 -18.234 -13.703 1 94.62 141 PHE B N 1
ATOM 3754 C CA . PHE B 1 141 ? 5.645 -19.641 -13.336 1 94.62 141 PHE B CA 1
ATOM 3755 C C . PHE B 1 141 ? 4.512 -19.828 -12.336 1 94.62 141 PHE B C 1
ATOM 3757 O O . PHE B 1 141 ? 3.816 -20.844 -12.375 1 94.62 141 PHE B O 1
ATOM 3764 N N . ASP B 1 142 ? 4.375 -18.875 -11.453 1 92.5 142 ASP B N 1
ATOM 3765 C CA . ASP B 1 142 ? 3.336 -19 -10.438 1 92.5 142 ASP B CA 1
ATOM 3766 C C . ASP B 1 142 ? 1.944 -18.953 -11.062 1 92.5 142 ASP B C 1
ATOM 3768 O O . ASP B 1 142 ? 1.055 -19.703 -10.672 1 92.5 142 ASP B O 1
ATOM 3772 N N . MET B 1 143 ? 1.77 -18.188 -12.039 1 90.5 143 MET B N 1
ATOM 3773 C CA . MET B 1 143 ? 0.49 -18.109 -12.742 1 90.5 143 MET B CA 1
ATOM 3774 C C . MET B 1 143 ? 0.243 -19.375 -13.555 1 90.5 143 MET B C 1
ATOM 3776 O O . MET B 1 143 ? -0.885 -19.875 -13.617 1 90.5 143 MET B O 1
ATOM 3780 N N . PHE B 1 144 ? 1.279 -19.891 -14.188 1 94.44 144 PHE B N 1
ATOM 3781 C CA . PHE B 1 144 ? 1.191 -21.141 -14.922 1 94.44 144 PHE B CA 1
ATOM 3782 C C . PHE B 1 144 ? 0.771 -22.281 -13.992 1 94.44 144 PHE B C 1
ATOM 3784 O O . PHE B 1 144 ? -0.105 -23.078 -14.336 1 94.44 144 PHE B O 1
ATOM 3791 N N . ALA B 1 145 ? 1.4 -22.344 -12.859 1 94.5 145 ALA B N 1
ATOM 3792 C CA . ALA B 1 145 ? 1.082 -23.359 -11.875 1 94.5 145 ALA B CA 1
ATOM 3793 C C . ALA B 1 145 ? -0.374 -23.266 -11.43 1 94.5 145 ALA B C 1
ATOM 3795 O O . ALA B 1 145 ? -1.087 -24.266 -11.383 1 94.5 145 ALA B O 1
ATOM 3796 N N . LYS B 1 146 ? -0.77 -22.094 -11.117 1 91.19 146 LYS B N 1
ATOM 3797 C CA . LYS B 1 146 ? -2.139 -21.875 -10.664 1 91.19 146 LYS B CA 1
ATOM 3798 C C . LYS B 1 146 ? -3.146 -22.281 -11.734 1 91.19 146 LYS B C 1
ATOM 3800 O O . LYS B 1 146 ? -4.082 -23.031 -11.453 1 91.19 146 LYS B O 1
ATOM 3805 N N . LYS B 1 147 ? -2.957 -21.875 -12.906 1 91.62 147 LYS B N 1
ATOM 3806 C CA . LYS B 1 147 ? -3.848 -22.156 -14.031 1 91.62 147 LYS B CA 1
ATOM 3807 C C . LYS B 1 147 ? -3.949 -23.656 -14.273 1 91.62 147 LYS B C 1
ATOM 3809 O O . LYS B 1 147 ? -5.004 -24.156 -14.672 1 91.62 147 LYS B O 1
ATOM 3814 N N . ASN B 1 148 ? -2.869 -24.312 -13.961 1 94.44 148 ASN B N 1
ATOM 3815 C CA . ASN B 1 148 ? -2.811 -25.734 -14.305 1 94.44 148 ASN B CA 1
ATOM 3816 C C . ASN B 1 148 ? -2.922 -26.609 -13.07 1 94.44 148 ASN B C 1
ATOM 3818 O O . ASN B 1 148 ? -2.658 -27.812 -13.133 1 94.44 148 ASN B O 1
ATOM 3822 N N . GLY B 1 149 ? -3.242 -26.016 -11.977 1 93 149 GLY B N 1
ATOM 3823 C CA . GLY B 1 149 ? -3.477 -26.766 -10.75 1 93 149 GLY B CA 1
ATOM 3824 C C . GLY B 1 149 ? -2.223 -27.406 -10.195 1 93 149 GLY B C 1
ATOM 3825 O O . GLY B 1 149 ? -2.283 -28.5 -9.617 1 93 149 GLY B O 1
ATOM 3826 N N . MET B 1 150 ? -1.108 -26.844 -10.414 1 95.31 150 MET B N 1
ATOM 3827 C CA . MET B 1 150 ? 0.151 -27.391 -9.922 1 95.31 150 MET B CA 1
ATOM 3828 C C . MET B 1 150 ? 0.475 -26.844 -8.531 1 95.31 150 MET B C 1
ATOM 3830 O O . MET B 1 150 ? 0.244 -25.672 -8.25 1 95.31 150 MET B O 1
ATOM 3834 N N . LYS B 1 151 ? 0.978 -27.703 -7.723 1 94.19 151 LYS B N 1
ATOM 3835 C CA . LYS B 1 151 ? 1.503 -27.266 -6.438 1 94.19 151 LYS B CA 1
ATOM 3836 C C . LYS B 1 151 ? 2.887 -26.641 -6.594 1 94.19 151 LYS B C 1
ATOM 3838 O O . LYS B 1 151 ? 3.713 -27.125 -7.363 1 94.19 151 LYS B O 1
ATOM 3843 N N . ILE B 1 152 ? 3.115 -25.562 -5.895 1 94 152 ILE B N 1
ATOM 3844 C CA . ILE B 1 152 ? 4.418 -24.906 -5.945 1 94 152 ILE B CA 1
ATOM 3845 C C . ILE B 1 152 ? 5.195 -25.203 -4.664 1 94 152 ILE B C 1
ATOM 3847 O O . ILE B 1 152 ? 4.652 -25.094 -3.561 1 94 152 ILE B O 1
ATOM 3851 N N . GLU B 1 153 ? 6.402 -25.594 -4.789 1 94 153 GLU B N 1
ATOM 3852 C CA . GLU B 1 153 ? 7.316 -25.766 -3.662 1 94 153 GLU B CA 1
ATOM 3853 C C . GLU B 1 153 ? 8.523 -24.844 -3.795 1 94 153 GLU B C 1
ATOM 3855 O O . GLU B 1 153 ? 8.938 -24.5 -4.906 1 94 153 GLU B O 1
ATOM 3860 N N . ASN B 1 154 ? 9.086 -24.375 -2.65 1 93.75 154 ASN B N 1
ATOM 3861 C CA . ASN B 1 154 ? 10.219 -23.469 -2.592 1 93.75 154 ASN B CA 1
ATOM 3862 C C . ASN B 1 154 ? 9.891 -22.125 -3.258 1 93.75 154 ASN B C 1
ATOM 3864 O O . ASN B 1 154 ? 10.641 -21.656 -4.109 1 93.75 154 ASN B O 1
ATOM 3868 N N . LEU B 1 155 ? 8.766 -21.625 -2.846 1 90.69 155 LEU B N 1
ATOM 3869 C CA . LEU B 1 155 ? 8.219 -20.391 -3.4 1 90.69 155 LEU B CA 1
ATOM 3870 C C . LEU B 1 155 ? 9.211 -19.234 -3.24 1 90.69 155 LEU B C 1
ATOM 3872 O O . LEU B 1 155 ? 9.203 -18.297 -4.039 1 90.69 155 LEU B O 1
ATOM 3876 N N . ASN B 1 156 ? 10.094 -19.297 -2.309 1 88.12 156 ASN B N 1
ATOM 3877 C CA . ASN B 1 156 ? 11.062 -18.234 -2.031 1 88.12 156 ASN B CA 1
ATOM 3878 C C . ASN B 1 156 ? 12.023 -18.047 -3.201 1 88.12 156 ASN B C 1
ATOM 3880 O O . ASN B 1 156 ? 12.688 -17.016 -3.297 1 88.12 156 ASN B O 1
ATOM 3884 N N . LYS B 1 157 ? 12.07 -19.047 -4.109 1 93 157 LYS B N 1
ATOM 3885 C CA . LYS B 1 157 ? 12.969 -18.969 -5.262 1 93 157 LYS B CA 1
ATOM 3886 C C . LYS B 1 157 ? 12.289 -18.25 -6.426 1 93 157 LYS B C 1
ATOM 3888 O O . LYS B 1 157 ? 12.953 -17.859 -7.395 1 93 157 LYS B O 1
ATOM 3893 N N . LEU B 1 158 ? 11.047 -18.031 -6.297 1 92.19 158 LEU B N 1
ATOM 3894 C CA . LEU B 1 158 ? 10.266 -17.5 -7.406 1 92.19 158 LEU B CA 1
ATOM 3895 C C . LEU B 1 158 ? 10.742 -16.094 -7.785 1 92.19 158 LEU B C 1
ATOM 3897 O O . LEU B 1 158 ? 10.828 -15.766 -8.969 1 92.19 158 LEU B O 1
ATOM 3901 N N . ALA B 1 159 ? 11.023 -15.32 -6.805 1 87.19 159 ALA B N 1
ATOM 3902 C CA . ALA B 1 159 ? 11.398 -13.93 -7.055 1 87.19 159 ALA B CA 1
ATOM 3903 C C . ALA B 1 159 ? 12.633 -13.852 -7.953 1 87.19 159 ALA B C 1
ATOM 3905 O O . ALA B 1 159 ? 12.648 -13.078 -8.922 1 87.19 159 ALA B O 1
ATOM 3906 N N . ASN B 1 160 ? 13.625 -14.594 -7.633 1 89.81 160 ASN B N 1
ATOM 3907 C CA . ASN B 1 160 ? 14.852 -14.617 -8.414 1 89.81 160 ASN B CA 1
ATOM 3908 C C . ASN B 1 160 ? 14.594 -15.07 -9.852 1 89.81 160 ASN B C 1
ATOM 3910 O O . ASN B 1 160 ? 15.117 -14.484 -10.797 1 89.81 160 ASN B O 1
ATOM 3914 N N . ILE B 1 161 ? 13.828 -16.094 -9.984 1 94 161 ILE B N 1
ATOM 3915 C CA . ILE B 1 161 ? 13.5 -16.641 -11.297 1 94 161 ILE B CA 1
ATOM 3916 C C . ILE B 1 161 ? 12.742 -15.586 -12.109 1 94 161 ILE B C 1
ATOM 3918 O O . ILE B 1 161 ? 13.062 -15.359 -13.281 1 94 161 ILE B O 1
ATOM 3922 N N . SER B 1 162 ? 11.773 -14.945 -11.508 1 91.38 162 SER B N 1
ATOM 3923 C CA . SER B 1 162 ? 10.984 -13.922 -12.18 1 91.38 162 SER B CA 1
ATOM 3924 C C . SER B 1 162 ? 11.852 -12.75 -12.625 1 91.38 162 SER B C 1
ATOM 3926 O O . SER B 1 162 ? 11.68 -12.227 -13.727 1 91.38 162 SER B O 1
ATOM 3928 N N . ASN B 1 163 ? 12.766 -12.352 -11.789 1 89.69 163 ASN B N 1
ATOM 3929 C CA . ASN B 1 163 ? 13.656 -11.242 -12.125 1 89.69 163 ASN B CA 1
ATOM 3930 C C . ASN B 1 163 ? 14.539 -11.57 -13.32 1 89.69 163 ASN B C 1
ATOM 3932 O O . ASN B 1 163 ? 14.836 -10.695 -14.141 1 89.69 163 ASN B O 1
ATOM 3936 N N . ARG B 1 164 ? 14.961 -12.789 -13.383 1 91.5 164 ARG B N 1
ATOM 3937 C CA . ARG B 1 164 ? 15.75 -13.211 -14.531 1 91.5 164 ARG B CA 1
ATOM 3938 C C . ARG B 1 164 ? 14.961 -13.062 -15.828 1 91.5 164 ARG B C 1
ATOM 3940 O O . ARG B 1 164 ? 15.469 -12.531 -16.812 1 91.5 164 ARG B O 1
ATOM 3947 N N . LEU B 1 165 ? 13.797 -13.461 -15.773 1 92.12 165 LEU B N 1
ATOM 3948 C CA . LEU B 1 165 ? 12.945 -13.367 -16.953 1 92.12 165 LEU B CA 1
ATOM 3949 C C . LEU B 1 165 ? 12.68 -11.906 -17.312 1 92.12 165 LEU B C 1
ATOM 3951 O O . LEU B 1 165 ? 12.703 -11.539 -18.5 1 92.12 165 LEU B O 1
ATOM 3955 N N . ILE B 1 166 ? 12.438 -11.078 -16.312 1 90 166 ILE B N 1
ATOM 3956 C CA . ILE B 1 166 ? 12.188 -9.656 -16.516 1 90 166 ILE B CA 1
ATOM 3957 C C . ILE B 1 166 ? 13.422 -9 -17.141 1 90 166 ILE B C 1
ATOM 3959 O O . ILE B 1 166 ? 13.289 -8.117 -17.984 1 90 166 ILE B O 1
ATOM 3963 N N . ASN B 1 167 ? 14.648 -9.469 -16.75 1 90.75 167 ASN B N 1
ATOM 3964 C CA . ASN B 1 167 ? 15.906 -8.953 -17.266 1 90.75 167 ASN B CA 1
ATOM 3965 C C . ASN B 1 167 ? 16.281 -9.633 -18.578 1 90.75 167 ASN B C 1
ATOM 3967 O O . ASN B 1 167 ? 17.438 -9.531 -19.031 1 90.75 167 ASN B O 1
ATOM 3971 N N . LYS B 1 168 ? 15.398 -10.492 -19.094 1 90.5 168 LYS B N 1
ATOM 3972 C CA . LYS B 1 168 ? 15.555 -11.148 -20.391 1 90.5 168 LYS B CA 1
ATOM 3973 C C . LYS B 1 168 ? 16.672 -12.188 -20.344 1 90.5 168 LYS B C 1
ATOM 3975 O O . LYS B 1 168 ? 17.375 -12.406 -21.328 1 90.5 168 LYS B O 1
ATOM 3980 N N . GLN B 1 169 ? 16.891 -12.68 -19.156 1 91.94 169 GLN B N 1
ATOM 3981 C CA . GLN B 1 169 ? 17.844 -13.766 -19.016 1 91.94 169 GLN B CA 1
ATOM 3982 C C . GLN B 1 169 ? 17.172 -15.125 -19.203 1 91.94 169 GLN B C 1
ATOM 3984 O O . GLN B 1 169 ? 15.977 -15.266 -18.922 1 91.94 169 GLN B O 1
ATOM 3989 N N . LYS B 1 170 ? 17.953 -16.062 -19.578 1 94.31 170 LYS B N 1
ATOM 3990 C CA . LYS B 1 170 ? 17.422 -17.406 -19.828 1 94.31 170 LYS B CA 1
ATOM 3991 C C . LYS B 1 170 ? 17.203 -18.141 -18.516 1 94.31 170 LYS B C 1
ATOM 3993 O O . LYS B 1 170 ? 18 -18.031 -17.578 1 94.31 170 LYS B O 1
ATOM 3998 N N . VAL B 1 171 ? 16.141 -18.875 -18.484 1 96.69 171 VAL B N 1
ATOM 3999 C CA . VAL B 1 171 ? 15.852 -19.75 -17.359 1 96.69 171 VAL B CA 1
ATOM 4000 C C . VAL B 1 171 ? 15.758 -21.203 -17.828 1 96.69 171 VAL B C 1
ATOM 4002 O O . VAL B 1 171 ? 15.086 -21.5 -18.828 1 96.69 171 VAL B O 1
ATOM 4005 N N . LYS B 1 172 ? 16.438 -22.047 -17.125 1 97.44 172 LYS B N 1
ATOM 4006 C CA . LYS B 1 172 ? 16.406 -23.469 -17.422 1 97.44 172 LYS B CA 1
ATOM 4007 C C . LYS B 1 172 ? 15.188 -24.141 -16.781 1 97.44 172 LYS B C 1
ATOM 4009 O O . LYS B 1 172 ? 14.828 -23.828 -15.656 1 97.44 172 LYS B O 1
ATOM 4014 N N . VAL B 1 173 ? 14.594 -25.031 -17.578 1 97.81 173 VAL B N 1
ATOM 4015 C CA . VAL B 1 173 ? 13.43 -25.766 -17.094 1 97.81 173 VAL B CA 1
ATOM 4016 C C . VAL B 1 173 ? 13.664 -27.266 -17.25 1 97.81 173 VAL B C 1
ATOM 4018 O O . VAL B 1 173 ? 13.984 -27.734 -18.344 1 97.81 173 VAL B O 1
ATOM 4021 N N . PHE B 1 174 ? 13.602 -27.922 -16.188 1 97.19 174 PHE B N 1
ATOM 4022 C CA . PHE B 1 174 ? 13.578 -29.391 -16.25 1 97.19 174 PHE B CA 1
ATOM 4023 C C . PHE B 1 174 ? 12.148 -29.906 -16.141 1 97.19 174 PHE B C 1
ATOM 4025 O O . PHE B 1 174 ? 11.508 -29.75 -15.102 1 97.19 174 PHE B O 1
ATOM 4032 N N . SER B 1 175 ? 11.703 -30.5 -17.188 1 96.56 175 SER B N 1
ATOM 4033 C CA . SER B 1 175 ? 10.312 -30.953 -17.25 1 96.56 175 SER B CA 1
ATOM 4034 C C . SER B 1 175 ? 10.133 -32.031 -18.328 1 96.56 175 SER B C 1
ATOM 4036 O O . SER B 1 175 ? 11.047 -32.281 -19.109 1 96.56 175 SER B O 1
ATOM 4038 N N . TYR B 1 176 ? 8.992 -32.625 -18.266 1 94.56 176 TYR B N 1
ATOM 4039 C CA . TYR B 1 176 ? 8.602 -33.469 -19.391 1 94.56 176 TYR B CA 1
ATOM 4040 C C . TYR B 1 176 ? 8.312 -32.625 -20.625 1 94.56 176 TYR B C 1
ATOM 4042 O O . TYR B 1 176 ? 7.875 -31.484 -20.5 1 94.56 176 TYR B O 1
ATOM 4050 N N . LYS B 1 177 ? 8.555 -33.219 -21.719 1 93.81 177 LYS B N 1
ATOM 4051 C CA . LYS B 1 177 ? 8.469 -32.5 -22.984 1 93.81 177 LYS B CA 1
ATOM 4052 C C . LYS B 1 177 ? 7.078 -31.906 -23.188 1 93.81 177 LYS B C 1
ATOM 4054 O O . LYS B 1 177 ? 6.945 -30.719 -23.531 1 93.81 177 LYS B O 1
ATOM 4059 N N . ASN B 1 178 ? 6.039 -32.656 -22.953 1 94.94 178 ASN B N 1
ATOM 4060 C CA . ASN B 1 178 ? 4.68 -32.219 -23.234 1 94.94 178 ASN B CA 1
ATOM 4061 C C . ASN B 1 178 ? 4.254 -31.094 -22.281 1 94.94 178 ASN B C 1
ATOM 4063 O O . ASN B 1 178 ? 3.469 -30.219 -22.656 1 94.94 178 ASN B O 1
ATOM 4067 N N . ILE B 1 179 ? 4.754 -31.156 -21.062 1 95.5 179 ILE B N 1
ATOM 4068 C CA . ILE B 1 179 ? 4.457 -30.078 -20.125 1 95.5 179 ILE B CA 1
ATOM 4069 C C . ILE B 1 179 ? 5.109 -28.781 -20.594 1 95.5 179 ILE B C 1
ATOM 4071 O O . ILE B 1 179 ? 4.473 -27.719 -20.594 1 95.5 179 ILE B O 1
ATOM 4075 N N . PHE B 1 180 ? 6.332 -28.859 -20.984 1 96.12 180 PHE B N 1
ATOM 4076 C CA . PHE B 1 180 ? 7.059 -27.688 -21.469 1 96.12 180 PHE B CA 1
ATOM 4077 C C . PHE B 1 180 ? 6.375 -27.109 -22.703 1 96.12 180 PHE B C 1
ATOM 4079 O O . PHE B 1 180 ? 6.281 -25.891 -22.844 1 96.12 180 PHE B O 1
ATOM 4086 N N . GLU B 1 181 ? 5.848 -27.953 -23.562 1 95.06 181 GLU B N 1
ATOM 4087 C CA . GLU B 1 181 ? 5.18 -27.516 -24.781 1 95.06 181 GLU B CA 1
ATOM 4088 C C . GLU B 1 181 ? 3.881 -26.781 -24.469 1 95.06 181 GLU B C 1
ATOM 4090 O O . GLU B 1 181 ? 3.426 -25.953 -25.25 1 95.06 181 GLU B O 1
ATOM 4095 N N . ALA B 1 182 ? 3.361 -27.094 -23.344 1 94.75 182 ALA B N 1
ATOM 4096 C CA . ALA B 1 182 ? 2.107 -26.469 -22.938 1 94.75 182 ALA B CA 1
ATOM 4097 C C . ALA B 1 182 ? 2.334 -25.031 -22.484 1 94.75 182 ALA B C 1
ATOM 4099 O O . ALA B 1 182 ? 1.382 -24.266 -22.344 1 94.75 182 ALA B O 1
ATOM 4100 N N . ILE B 1 183 ? 3.559 -24.688 -22.266 1 94.56 183 ILE B N 1
ATOM 4101 C CA . ILE B 1 183 ? 3.883 -23.312 -21.891 1 94.56 183 ILE B CA 1
ATOM 4102 C C . ILE B 1 183 ? 3.73 -22.391 -23.109 1 94.56 183 ILE B C 1
ATOM 4104 O O . ILE B 1 183 ? 4.277 -22.672 -24.172 1 94.56 183 ILE B O 1
ATOM 4108 N N . ASP B 1 184 ? 2.955 -21.344 -22.938 1 88.75 184 ASP B N 1
ATOM 4109 C CA . ASP B 1 184 ? 2.598 -20.469 -24.047 1 88.75 184 ASP B CA 1
ATOM 4110 C C . ASP B 1 184 ? 3.777 -19.594 -24.469 1 88.75 184 ASP B C 1
ATOM 4112 O O . ASP B 1 184 ? 4.082 -19.484 -25.656 1 88.75 184 ASP B O 1
ATOM 4116 N N . ASP B 1 185 ? 4.414 -18.906 -23.594 1 88.81 185 ASP B N 1
ATOM 4117 C CA . ASP B 1 185 ? 5.539 -18.016 -23.875 1 88.81 185 ASP B CA 1
ATOM 4118 C C . ASP B 1 185 ? 6.848 -18.609 -23.375 1 88.81 185 ASP B C 1
ATOM 4120 O O . ASP B 1 185 ? 7.172 -18.484 -22.188 1 88.81 185 ASP B O 1
ATOM 4124 N N . LYS B 1 186 ? 7.719 -19.141 -24.391 1 90.44 186 LYS B N 1
ATOM 4125 C CA . LYS B 1 186 ? 8.945 -19.844 -24 1 90.44 186 LYS B CA 1
ATOM 4126 C C . LYS B 1 186 ? 10.18 -19.031 -24.422 1 90.44 186 LYS B C 1
ATOM 4128 O O . LYS B 1 186 ? 11.281 -19.578 -24.484 1 90.44 186 LYS B O 1
ATOM 4133 N N . ASN B 1 187 ? 10.023 -17.828 -24.844 1 88.31 187 ASN B N 1
ATOM 4134 C CA . ASN B 1 187 ? 11.102 -17.031 -25.422 1 88.31 187 ASN B CA 1
ATOM 4135 C C . ASN B 1 187 ? 12.352 -17.078 -24.547 1 88.31 187 ASN B C 1
ATOM 4137 O O . ASN B 1 187 ? 13.469 -17.141 -25.078 1 88.31 187 ASN B O 1
ATOM 4141 N N . ASN B 1 188 ? 12.336 -17.156 -23.25 1 92.88 188 ASN B N 1
ATOM 4142 C CA . ASN B 1 188 ? 13.508 -17.172 -22.375 1 92.88 188 ASN B CA 1
ATOM 4143 C C . ASN B 1 188 ? 13.547 -18.422 -21.5 1 92.88 188 ASN B C 1
ATOM 4145 O O . ASN B 1 188 ? 14.164 -18.422 -20.438 1 92.88 188 ASN B O 1
ATOM 4149 N N . LEU B 1 189 ? 12.961 -19.422 -22.062 1 96.25 189 LEU B N 1
ATOM 4150 C CA . LEU B 1 189 ? 12.977 -20.703 -21.359 1 96.25 189 LEU B CA 1
ATOM 4151 C C . LEU B 1 189 ? 13.711 -21.766 -22.172 1 96.25 189 LEU B C 1
ATOM 4153 O O . LEU B 1 189 ? 13.586 -21.812 -23.391 1 96.25 189 LEU B O 1
ATOM 4157 N N . GLN B 1 190 ? 14.492 -22.547 -21.469 1 96.25 190 GLN B N 1
ATOM 4158 C CA . GLN B 1 190 ? 15.211 -23.641 -22.125 1 96.25 190 GLN B CA 1
ATOM 4159 C C . GLN B 1 190 ? 14.938 -24.969 -21.422 1 96.25 190 GLN B C 1
ATOM 4161 O O . GLN B 1 190 ? 15.203 -25.125 -20.234 1 96.25 190 GLN B O 1
ATOM 4166 N N . LEU B 1 191 ? 14.438 -25.891 -22.188 1 96.62 191 LEU B N 1
ATOM 4167 C CA . LEU B 1 191 ? 14.281 -27.25 -21.656 1 96.62 191 LEU B CA 1
ATOM 4168 C C . LEU B 1 191 ? 15.633 -27.938 -21.531 1 96.62 191 LEU B C 1
ATOM 4170 O O . LEU B 1 191 ? 16.422 -27.938 -22.469 1 96.62 191 LEU B O 1
ATOM 4174 N N . ILE B 1 192 ? 15.836 -28.469 -20.391 1 96.12 192 ILE B N 1
ATOM 4175 C CA . ILE B 1 192 ? 17.156 -29.047 -20.188 1 96.12 192 ILE B CA 1
ATOM 4176 C C . ILE B 1 192 ? 17.016 -30.484 -19.672 1 96.12 192 ILE B C 1
ATOM 4178 O O . ILE B 1 192 ? 15.93 -30.922 -19.297 1 96.12 192 ILE B O 1
ATOM 4182 N N . SER B 1 193 ? 18.188 -31.203 -19.719 1 94 193 SER B N 1
ATOM 4183 C CA . SER B 1 193 ? 18.266 -32.531 -19.125 1 94 193 SER B CA 1
ATOM 4184 C C . SER B 1 193 ? 18.672 -32.469 -17.672 1 94 193 SER B C 1
ATOM 4186 O O . SER B 1 193 ? 19.078 -31.422 -17.172 1 94 193 SER B O 1
ATOM 4188 N N . VAL B 1 194 ? 18.5 -33.562 -17.031 1 92.25 194 VAL B N 1
ATOM 4189 C CA . VAL B 1 194 ? 18.688 -33.625 -15.578 1 92.25 194 VAL B CA 1
ATOM 4190 C C . VAL B 1 194 ? 20.125 -33.25 -15.227 1 92.25 194 VAL B C 1
ATOM 4192 O O . VAL B 1 194 ? 20.375 -32.656 -14.172 1 92.25 194 VAL B O 1
ATOM 4195 N N . ASP B 1 195 ? 21.031 -33.5 -16.094 1 92.69 195 ASP B N 1
ATOM 4196 C CA . ASP B 1 195 ? 22.453 -33.281 -15.828 1 92.69 195 ASP B CA 1
ATOM 4197 C C . ASP B 1 195 ? 22.828 -31.812 -15.938 1 92.69 195 ASP B C 1
ATOM 4199 O O . ASP B 1 195 ? 23.906 -31.391 -15.516 1 92.69 195 ASP B O 1
ATOM 4203 N N . GLU B 1 196 ? 21.906 -31 -16.375 1 94.69 196 GLU B N 1
ATOM 4204 C CA . GLU B 1 196 ? 22.188 -29.578 -16.625 1 94.69 196 GLU B CA 1
ATOM 4205 C C . GLU B 1 196 ? 21.531 -28.703 -15.562 1 94.69 196 GLU B C 1
ATOM 4207 O O . GLU B 1 196 ? 21.609 -27.469 -15.633 1 94.69 196 GLU B O 1
ATOM 4212 N N . ILE B 1 197 ? 20.891 -29.328 -14.609 1 94.31 197 ILE B N 1
ATOM 4213 C CA . ILE B 1 197 ? 20.203 -28.594 -13.555 1 94.31 197 ILE B CA 1
ATOM 4214 C C . ILE B 1 197 ? 21.188 -27.766 -12.758 1 94.31 197 ILE B C 1
ATOM 4216 O O . ILE B 1 197 ? 22.234 -28.266 -12.336 1 94.31 197 ILE B O 1
ATOM 4220 N N . ASP B 1 198 ? 20.875 -26.484 -12.586 1 94 198 ASP B N 1
ATOM 4221 C CA . ASP B 1 198 ? 21.688 -25.594 -11.766 1 94 198 ASP B CA 1
ATOM 4222 C C . ASP B 1 198 ? 20.828 -24.75 -10.828 1 94 198 ASP B C 1
ATOM 4224 O O . ASP B 1 198 ? 19.672 -25.094 -10.578 1 94 198 ASP B O 1
ATOM 4228 N N . GLU B 1 199 ? 21.344 -23.719 -10.242 1 90.88 199 GLU B N 1
ATOM 4229 C CA . GLU B 1 199 ? 20.688 -22.953 -9.188 1 90.88 199 GLU B CA 1
ATOM 4230 C C . GLU B 1 199 ? 19.516 -22.156 -9.734 1 90.88 199 GLU B C 1
ATOM 4232 O O . GLU B 1 199 ? 18.578 -21.828 -8.992 1 90.88 199 GLU B O 1
ATOM 4237 N N . ASN B 1 200 ? 19.438 -21.969 -11 1 91.06 200 ASN B N 1
ATOM 4238 C CA . ASN B 1 200 ? 18.391 -21.141 -11.586 1 91.06 200 ASN B CA 1
ATOM 4239 C C . ASN B 1 200 ? 17.406 -21.969 -12.406 1 91.06 200 ASN B C 1
ATOM 4241 O O . ASN B 1 200 ? 16.656 -21.422 -13.219 1 91.06 200 ASN B O 1
ATOM 4245 N N . THR B 1 201 ? 17.453 -23.25 -12.188 1 96.5 201 THR B N 1
ATOM 4246 C CA . THR B 1 201 ? 16.562 -24.141 -12.922 1 96.5 201 THR B CA 1
ATOM 4247 C C . THR B 1 201 ? 15.219 -24.266 -12.211 1 96.5 201 THR B C 1
ATOM 4249 O O . THR B 1 201 ? 15.164 -24.359 -10.984 1 96.5 201 THR B O 1
ATOM 4252 N N . VAL B 1 202 ? 14.164 -24.219 -12.961 1 97.94 202 VAL B N 1
ATOM 4253 C CA . VAL B 1 202 ? 12.836 -24.547 -12.469 1 97.94 202 VAL B CA 1
ATOM 4254 C C . VAL B 1 202 ? 12.508 -26 -12.797 1 97.94 202 VAL B C 1
ATOM 4256 O O . VAL B 1 202 ? 12.703 -26.438 -13.938 1 97.94 202 VAL B O 1
ATOM 4259 N N . ILE B 1 203 ? 12.047 -26.672 -11.805 1 97.62 203 ILE B N 1
ATOM 4260 C CA . ILE B 1 203 ? 11.734 -28.078 -11.992 1 97.62 203 ILE B CA 1
ATOM 4261 C C . ILE B 1 203 ? 10.219 -28.266 -12.039 1 97.62 203 ILE B C 1
ATOM 4263 O O . ILE B 1 203 ? 9.516 -27.984 -11.062 1 97.62 203 ILE B O 1
ATOM 4267 N N . ILE B 1 204 ? 9.719 -28.75 -13.156 1 97.12 204 ILE B N 1
ATOM 4268 C CA . ILE B 1 204 ? 8.312 -29.109 -13.289 1 97.12 204 ILE B CA 1
ATOM 4269 C C . ILE B 1 204 ? 8.18 -30.625 -13.398 1 97.12 204 ILE B C 1
ATOM 4271 O O . ILE B 1 204 ? 8.242 -31.188 -14.492 1 97.12 204 ILE B O 1
ATOM 4275 N N . ASN B 1 205 ? 8.047 -31.172 -12.289 1 95.44 205 ASN B N 1
ATOM 4276 C CA . ASN B 1 205 ? 8.062 -32.625 -12.148 1 95.44 205 ASN B CA 1
ATOM 4277 C C . ASN B 1 205 ? 7.352 -33.094 -10.875 1 95.44 205 ASN B C 1
ATOM 4279 O O . ASN B 1 205 ? 7.641 -32.594 -9.781 1 95.44 205 ASN B O 1
ATOM 4283 N N . PRO B 1 206 ? 6.449 -34 -11 1 95.31 206 PRO B N 1
ATOM 4284 C CA . PRO B 1 206 ? 5.691 -34.375 -9.812 1 95.31 206 PRO B CA 1
ATOM 4285 C C . PRO B 1 206 ? 6.48 -35.312 -8.898 1 95.31 206 PRO B C 1
ATOM 4287 O O . PRO B 1 206 ? 6.125 -35.469 -7.723 1 95.31 206 PRO B O 1
ATOM 4290 N N . LEU B 1 207 ? 7.527 -35.938 -9.344 1 93.75 207 LEU B N 1
ATOM 4291 C CA . LEU B 1 207 ? 8.195 -37 -8.602 1 93.75 207 LEU B CA 1
ATOM 4292 C C . LEU B 1 207 ? 9.508 -36.5 -8.008 1 93.75 207 LEU B C 1
ATOM 4294 O O . LEU B 1 207 ? 10 -37.062 -7.027 1 93.75 207 LEU B O 1
ATOM 4298 N N . LYS B 1 208 ? 10.031 -35.5 -8.625 1 88.44 208 LYS B N 1
ATOM 4299 C CA . LYS B 1 208 ? 11.367 -35.062 -8.234 1 88.44 208 LYS B CA 1
ATOM 4300 C C . LYS B 1 208 ? 11.297 -34.062 -7.074 1 88.44 208 LYS B C 1
ATOM 4302 O O . LYS B 1 208 ? 10.492 -33.156 -7.094 1 88.44 208 LYS B O 1
ATOM 4307 N N . SER B 1 209 ? 12.07 -34.375 -6.09 1 89.94 209 SER B N 1
ATOM 4308 C CA . SER B 1 209 ? 12.266 -33.406 -5.008 1 89.94 209 SER B CA 1
ATOM 4309 C C . SER B 1 209 ? 13.539 -32.594 -5.211 1 89.94 209 SER B C 1
ATOM 4311 O O . SER B 1 209 ? 14.555 -33.125 -5.672 1 89.94 209 SER B O 1
ATOM 4313 N N . SER B 1 210 ? 13.422 -31.344 -5.004 1 92 210 SER B N 1
ATOM 4314 C CA . SER B 1 210 ? 14.555 -30.453 -5.215 1 92 210 SER B CA 1
ATOM 4315 C C . SER B 1 210 ? 14.445 -29.219 -4.332 1 92 210 SER B C 1
ATOM 4317 O O . SER B 1 210 ? 13.398 -28.953 -3.734 1 92 210 SER B O 1
ATOM 4319 N N . ASP B 1 211 ? 15.602 -28.562 -4.176 1 94.06 211 ASP B N 1
ATOM 4320 C CA . ASP B 1 211 ? 15.609 -27.297 -3.447 1 94.06 211 ASP B CA 1
ATOM 4321 C C . ASP B 1 211 ? 15.352 -26.109 -4.391 1 94.06 211 ASP B C 1
ATOM 4323 O O . ASP B 1 211 ? 15.328 -24.953 -3.957 1 94.06 211 ASP B O 1
ATOM 4327 N N . LYS B 1 212 ? 15.117 -26.406 -5.625 1 96 212 LYS B N 1
ATOM 4328 C CA . LYS B 1 212 ? 14.805 -25.391 -6.629 1 96 212 LYS B CA 1
ATOM 4329 C C . LYS B 1 212 ? 13.312 -25.062 -6.633 1 96 212 LYS B C 1
ATOM 4331 O O . LYS B 1 212 ? 12.523 -25.719 -5.953 1 96 212 LYS B O 1
ATOM 4336 N N . LEU B 1 213 ? 13.008 -24.031 -7.348 1 96.56 213 LEU B N 1
ATOM 4337 C CA . LEU B 1 213 ? 11.586 -23.797 -7.562 1 96.56 213 LEU B CA 1
ATOM 4338 C C . LEU B 1 213 ? 10.945 -25 -8.25 1 96.56 213 LEU B C 1
ATOM 4340 O O . LEU B 1 213 ? 11.398 -25.422 -9.32 1 96.56 213 LEU B O 1
ATOM 4344 N N . GLN B 1 214 ? 9.938 -25.5 -7.605 1 97.19 214 GLN B N 1
ATOM 4345 C CA . GLN B 1 214 ? 9.312 -26.688 -8.148 1 97.19 214 GLN B CA 1
ATOM 4346 C C . GLN B 1 214 ? 7.824 -26.469 -8.406 1 97.19 214 GLN B C 1
ATOM 4348 O O . GLN B 1 214 ? 7.121 -25.891 -7.57 1 97.19 214 GLN B O 1
ATOM 4353 N N . LEU B 1 215 ? 7.402 -26.875 -9.539 1 97 215 LEU B N 1
ATOM 4354 C CA . LEU B 1 215 ? 5.988 -27.031 -9.867 1 97 215 LEU B CA 1
ATOM 4355 C C . LEU B 1 215 ? 5.621 -28.5 -10 1 97 215 LEU B C 1
ATOM 4357 O O . LEU B 1 215 ? 6.262 -29.234 -10.75 1 97 215 LEU B O 1
ATOM 4361 N N . LYS B 1 216 ? 4.629 -28.891 -9.25 1 96.94 216 LYS B N 1
ATOM 4362 C CA . LYS B 1 216 ? 4.242 -30.297 -9.219 1 96.94 216 LYS B CA 1
ATOM 4363 C C . LYS B 1 216 ? 2.896 -30.516 -9.914 1 96.94 216 LYS B C 1
ATOM 4365 O O . LYS B 1 216 ? 1.844 -30.312 -9.305 1 96.94 216 LYS B O 1
ATOM 4370 N N . PRO B 1 217 ? 2.918 -31 -11.125 1 97.44 217 PRO B N 1
ATOM 4371 C CA . PRO B 1 217 ? 1.651 -31.297 -11.797 1 97.44 217 PRO B CA 1
ATOM 4372 C C . PRO B 1 217 ? 0.895 -32.438 -11.133 1 97.44 217 PRO B C 1
ATOM 4374 O O . PRO B 1 217 ? 1.501 -33.281 -10.461 1 97.44 217 PRO B O 1
ATOM 4377 N N . LYS B 1 218 ? -0.338 -32.5 -11.336 1 97.81 218 LYS B N 1
ATOM 4378 C CA . LYS B 1 218 ? -1.166 -33.594 -10.836 1 97.81 218 LYS B CA 1
ATOM 4379 C C . LYS B 1 218 ? -0.94 -34.875 -11.633 1 97.81 218 LYS B C 1
ATOM 4381 O O . LYS B 1 218 ? -0.626 -34.812 -12.828 1 97.81 218 LYS B O 1
ATOM 4386 N N . ILE B 1 219 ? -1.162 -35.906 -10.953 1 98.19 219 ILE B N 1
ATOM 4387 C CA . ILE B 1 219 ? -0.969 -37.219 -11.57 1 98.19 219 ILE B CA 1
ATOM 4388 C C . ILE B 1 219 ? -2.324 -37.906 -11.797 1 98.19 219 ILE B C 1
ATOM 4390 O O . ILE B 1 219 ? -3.209 -37.812 -10.938 1 98.19 219 ILE B O 1
ATOM 4394 N N . TYR B 1 220 ? -2.447 -38.5 -12.922 1 98.56 220 TYR B N 1
ATOM 4395 C CA . TYR B 1 220 ? -3.609 -39.312 -13.281 1 98.56 220 TYR B CA 1
ATOM 4396 C C . TYR B 1 220 ? -3.26 -40.781 -13.312 1 98.56 220 TYR B C 1
ATOM 4398 O O . TYR B 1 220 ? -2.26 -41.188 -13.914 1 98.56 220 TYR B O 1
ATOM 4406 N N . LEU B 1 221 ? -4.09 -41.562 -12.688 1 98.69 221 LEU B N 1
ATOM 4407 C CA . LEU B 1 221 ? -3.752 -42.969 -12.57 1 98.69 221 LEU B CA 1
ATOM 4408 C C . LEU B 1 221 ? -4.613 -43.812 -13.508 1 98.69 221 LEU B C 1
ATOM 4410 O O . LEU B 1 221 ? -5.805 -43.531 -13.68 1 98.69 221 LEU B O 1
ATOM 4414 N N . GLY B 1 222 ? -3.979 -44.719 -14.117 1 98.12 222 GLY B N 1
ATOM 4415 C CA . GLY B 1 222 ? -4.66 -45.812 -14.75 1 98.12 222 GLY B CA 1
ATOM 4416 C C . GLY B 1 222 ? -4.645 -47.094 -13.898 1 98.12 222 GLY B C 1
ATOM 4417 O O . GLY B 1 222 ? -3.596 -47.5 -13.406 1 98.12 222 GLY B O 1
ATOM 4418 N N . MET B 1 223 ? -5.801 -47.719 -13.797 1 97.12 223 MET B N 1
ATOM 4419 C CA . MET B 1 223 ? -5.91 -48.875 -12.922 1 97.12 223 MET B CA 1
ATOM 4420 C C . MET B 1 223 ? -6.578 -50.031 -13.641 1 97.12 223 MET B C 1
ATOM 4422 O O . MET B 1 223 ? -7.578 -49.844 -14.336 1 97.12 223 MET B O 1
ATOM 4426 N N . GLY B 1 224 ? -5.969 -51.125 -13.547 1 94.19 224 GLY B N 1
ATOM 4427 C CA . GLY B 1 224 ? -6.547 -52.406 -13.953 1 94.19 224 GLY B CA 1
ATOM 4428 C C . GLY B 1 224 ? -6.668 -53.375 -12.805 1 94.19 224 GLY B C 1
ATOM 4429 O O . GLY B 1 224 ? -5.855 -53.375 -11.883 1 94.19 224 GLY B O 1
ATOM 4430 N N . CYS B 1 225 ? -7.691 -54.25 -12.914 1 94.19 225 CYS B N 1
ATOM 4431 C CA . CYS B 1 225 ? -7.844 -55.281 -11.898 1 94.19 225 CYS B CA 1
ATOM 4432 C C . CYS B 1 225 ? -8.594 -56.5 -12.461 1 94.19 225 CYS B C 1
ATOM 4434 O O . CYS B 1 225 ? -9.258 -56.375 -13.492 1 94.19 225 CYS B O 1
ATOM 4436 N N . ASN B 1 226 ? -8.383 -57.562 -11.789 1 92.94 226 ASN B N 1
ATOM 4437 C CA . ASN B 1 226 ? -9.156 -58.75 -12.141 1 92.94 226 ASN B CA 1
ATOM 4438 C C . ASN B 1 226 ? -10.625 -58.594 -11.734 1 92.94 226 ASN B C 1
ATOM 4440 O O . ASN B 1 226 ? -10.953 -57.75 -10.898 1 92.94 226 ASN B O 1
ATOM 4444 N N . ARG B 1 227 ? -11.469 -59.406 -12.359 1 92.75 227 ARG B N 1
ATOM 4445 C CA . ARG B 1 227 ? -12.883 -59.406 -12 1 92.75 227 ARG B CA 1
ATOM 4446 C C . ARG B 1 227 ? -13.078 -59.781 -10.539 1 92.75 227 ARG B C 1
ATOM 4448 O O . ARG B 1 227 ? -12.414 -60.688 -10.039 1 92.75 227 ARG B O 1
ATOM 4455 N N . ASN B 1 228 ? -13.883 -59.094 -9.859 1 94.38 228 ASN B N 1
ATOM 4456 C CA . ASN B 1 228 ? -14.289 -59.344 -8.477 1 94.38 228 ASN B CA 1
ATOM 4457 C C . ASN B 1 228 ? -13.156 -59.062 -7.5 1 94.38 228 ASN B C 1
ATOM 4459 O O . ASN B 1 228 ? -13.023 -59.719 -6.469 1 94.38 228 ASN B O 1
ATOM 4463 N N . THR B 1 229 ? -12.305 -58.25 -7.875 1 95.75 229 THR B N 1
ATOM 4464 C CA . THR B 1 229 ? -11.305 -57.781 -6.922 1 95.75 229 THR B CA 1
ATOM 4465 C C . THR B 1 229 ? -11.945 -56.875 -5.859 1 95.75 229 THR B C 1
ATOM 4467 O O . THR B 1 229 ? -12.742 -56 -6.176 1 95.75 229 THR B O 1
ATOM 4470 N N . SER B 1 230 ? -11.594 -57.062 -4.598 1 96.44 230 SER B N 1
ATOM 4471 C CA . SER B 1 230 ? -12.25 -56.344 -3.502 1 96.44 230 SER B CA 1
ATOM 4472 C C . SER B 1 230 ? -11.727 -54.938 -3.385 1 96.44 230 SER B C 1
ATOM 4474 O O . SER B 1 230 ? -10.609 -54.625 -3.811 1 96.44 230 SER B O 1
ATOM 4476 N N . PHE B 1 231 ? -12.547 -54.094 -2.82 1 97.12 231 PHE B N 1
ATOM 4477 C CA . PHE B 1 231 ? -12.164 -52.75 -2.502 1 97.12 231 PHE B CA 1
ATOM 4478 C C . PHE B 1 231 ? -10.906 -52.719 -1.646 1 97.12 231 PHE B C 1
ATOM 4480 O O . PHE B 1 231 ? -10 -51.906 -1.887 1 97.12 231 PHE B O 1
ATOM 4487 N N . GLU B 1 232 ? -10.875 -53.562 -0.645 1 97.5 232 GLU B N 1
ATOM 4488 C CA . GLU B 1 232 ? -9.758 -53.594 0.293 1 97.5 232 GLU B CA 1
ATOM 4489 C C . GLU B 1 232 ? -8.445 -53.875 -0.429 1 97.5 232 GLU B C 1
ATOM 4491 O O . GLU B 1 232 ? -7.422 -53.25 -0.129 1 97.5 232 GLU B O 1
ATOM 4496 N N . ASP B 1 233 ? -8.516 -54.75 -1.383 1 97.38 233 ASP B N 1
ATOM 4497 C CA . ASP B 1 233 ? -7.312 -55.062 -2.148 1 97.38 233 ASP B CA 1
ATOM 4498 C C . ASP B 1 233 ? -6.859 -53.875 -2.992 1 97.38 233 ASP B C 1
ATOM 4500 O O . ASP B 1 233 ? -5.664 -53.594 -3.066 1 97.38 233 ASP B O 1
ATOM 4504 N N . ILE B 1 234 ? -7.805 -53.281 -3.574 1 97.75 234 ILE B N 1
ATOM 4505 C CA . ILE B 1 234 ? -7.508 -52.156 -4.434 1 97.75 234 ILE B CA 1
ATOM 4506 C C . ILE B 1 234 ? -6.934 -51 -3.6 1 97.75 234 ILE B C 1
ATOM 4508 O O . ILE B 1 234 ? -5.934 -50.375 -3.98 1 97.75 234 ILE B O 1
ATOM 4512 N N . GLU B 1 235 ? -7.523 -50.688 -2.457 1 98.06 235 GLU B N 1
ATOM 4513 C CA . GLU B 1 235 ? -7.055 -49.625 -1.573 1 98.06 235 GLU B CA 1
ATOM 4514 C C . GLU B 1 235 ? -5.641 -49.906 -1.072 1 98.06 235 GLU B C 1
ATOM 4516 O O . GLU B 1 235 ? -4.797 -49 -1.035 1 98.06 235 GLU B O 1
ATOM 4521 N N . LYS B 1 236 ? -5.438 -51.125 -0.692 1 97.75 236 LYS B N 1
ATOM 4522 C CA . LYS B 1 236 ? -4.102 -51.5 -0.246 1 97.75 236 LYS B CA 1
ATOM 4523 C C . LYS B 1 236 ? -3.066 -51.281 -1.342 1 97.75 236 LYS B C 1
ATOM 4525 O O . LYS B 1 236 ? -1.979 -50.75 -1.075 1 97.75 236 LYS B O 1
ATOM 4530 N N . ALA B 1 237 ? -3.383 -51.688 -2.545 1 97.81 237 ALA B N 1
ATOM 4531 C CA . ALA B 1 237 ? -2.488 -51.469 -3.682 1 97.81 237 ALA B CA 1
ATOM 4532 C C . ALA B 1 237 ? -2.221 -49.969 -3.904 1 97.81 237 ALA B C 1
ATOM 4534 O O . ALA B 1 237 ? -1.075 -49.594 -4.117 1 97.81 237 ALA B O 1
ATOM 4535 N N . PHE B 1 238 ? -3.256 -49.219 -3.842 1 97.81 238 PHE B N 1
ATOM 4536 C CA . PHE B 1 238 ? -3.174 -47.781 -4.035 1 97.81 238 PHE B CA 1
ATOM 4537 C C . PHE B 1 238 ? -2.268 -47.156 -2.99 1 97.81 238 PHE B C 1
ATOM 4539 O O . PHE B 1 238 ? -1.385 -46.344 -3.324 1 97.81 238 PHE B O 1
ATOM 4546 N N . LEU B 1 239 ? -2.473 -47.438 -1.758 1 98.19 239 LEU B N 1
ATOM 4547 C CA . LEU B 1 239 ? -1.676 -46.906 -0.67 1 98.19 239 LEU B CA 1
ATOM 4548 C C . LEU B 1 239 ? -0.214 -47.312 -0.8 1 98.19 239 LEU B C 1
ATOM 4550 O O . LEU B 1 239 ? 0.688 -46.5 -0.536 1 98.19 239 LEU B O 1
ATOM 4554 N N . CYS B 1 240 ? 0.017 -48.531 -1.207 1 97.75 240 CYS B N 1
ATOM 4555 C CA . CYS B 1 240 ? 1.375 -49 -1.456 1 97.75 240 CYS B CA 1
ATOM 4556 C C . CYS B 1 240 ? 2.021 -48.219 -2.596 1 97.75 240 CYS B C 1
ATOM 4558 O O . CYS B 1 240 ? 3.203 -47.875 -2.527 1 97.75 240 CYS B O 1
ATOM 4560 N N . PHE B 1 241 ? 1.235 -47.969 -3.605 1 97.31 241 PHE B N 1
ATOM 4561 C CA . PHE B 1 241 ? 1.697 -47.219 -4.758 1 97.31 241 PHE B CA 1
ATOM 4562 C C . PHE B 1 241 ? 2.119 -45.812 -4.336 1 97.31 241 PHE B C 1
ATOM 4564 O O . PHE B 1 241 ? 3.205 -45.344 -4.699 1 97.31 241 PHE B O 1
ATOM 4571 N N . LEU B 1 242 ? 1.286 -45.156 -3.562 1 97.69 242 LEU B N 1
ATOM 4572 C CA . LEU B 1 242 ? 1.594 -43.812 -3.074 1 97.69 242 LEU B CA 1
ATOM 4573 C C . LEU B 1 242 ? 2.875 -43.812 -2.248 1 97.69 242 LEU B C 1
ATOM 4575 O O . LEU B 1 242 ? 3.727 -42.938 -2.41 1 97.69 242 LEU B O 1
ATOM 4579 N N . ASP B 1 243 ? 3.027 -44.75 -1.44 1 97 243 ASP B N 1
ATOM 4580 C CA . ASP B 1 243 ? 4.195 -44.844 -0.568 1 97 243 ASP B CA 1
ATOM 4581 C C . ASP B 1 243 ? 5.465 -45.094 -1.38 1 97 243 ASP B C 1
ATOM 4583 O O . ASP B 1 243 ? 6.492 -44.438 -1.132 1 97 243 ASP B O 1
ATOM 4587 N N . LYS B 1 244 ? 5.375 -45.938 -2.291 1 96.56 244 LYS B N 1
ATOM 4588 C CA . LYS B 1 244 ? 6.535 -46.312 -3.104 1 96.56 244 LYS B CA 1
ATOM 4589 C C . LYS B 1 244 ? 7.098 -45.094 -3.836 1 96.56 244 LYS B C 1
ATOM 4591 O O . LYS B 1 244 ? 8.312 -44.938 -3.939 1 96.56 244 LYS B O 1
ATOM 4596 N N . TYR B 1 245 ? 6.207 -44.375 -4.301 1 96.19 245 TYR B N 1
ATOM 4597 C CA . TYR B 1 245 ? 6.645 -43.25 -5.117 1 96.19 245 TYR B CA 1
ATOM 4598 C C . TYR B 1 245 ? 6.609 -41.938 -4.328 1 96.19 245 TYR B C 1
ATOM 4600 O O . TYR B 1 245 ? 6.758 -40.844 -4.895 1 96.19 245 TYR B O 1
ATOM 4608 N N . ASN B 1 246 ? 6.328 -42.062 -3.008 1 95.12 246 ASN B N 1
ATOM 4609 C CA . ASN B 1 246 ? 6.305 -40.938 -2.098 1 95.12 246 ASN B CA 1
ATOM 4610 C C . ASN B 1 246 ? 5.348 -39.844 -2.584 1 95.12 246 ASN B C 1
ATOM 4612 O O . ASN B 1 246 ? 5.73 -38.688 -2.701 1 95.12 246 ASN B O 1
ATOM 4616 N N . LEU B 1 247 ? 4.16 -40.281 -2.91 1 96.5 247 LEU B N 1
ATOM 4617 C CA . LEU B 1 247 ? 3.117 -39.406 -3.393 1 96.5 247 LEU B CA 1
ATOM 4618 C C . LEU B 1 247 ? 2.08 -39.125 -2.307 1 96.5 247 LEU B C 1
ATOM 4620 O O . LEU B 1 247 ? 1.723 -40.031 -1.551 1 96.5 247 LEU B O 1
ATOM 4624 N N . ALA B 1 248 ? 1.701 -37.906 -2.248 1 94.69 248 ALA B N 1
ATOM 4625 C CA . ALA B 1 248 ? 0.549 -37.594 -1.414 1 94.69 248 ALA B CA 1
ATOM 4626 C C . ALA B 1 248 ? -0.758 -37.812 -2.174 1 94.69 248 ALA B C 1
ATOM 4628 O O . ALA B 1 248 ? -0.791 -37.719 -3.402 1 94.69 248 ALA B O 1
ATOM 4629 N N . LEU B 1 249 ? -1.791 -38.062 -1.392 1 96.56 249 LEU B N 1
ATOM 4630 C CA . LEU B 1 249 ? -3.107 -38.281 -1.978 1 96.56 249 LEU B CA 1
ATOM 4631 C C . LEU B 1 249 ? -3.531 -37.094 -2.836 1 96.56 249 LEU B C 1
ATOM 4633 O O . LEU B 1 249 ? -4.105 -37.281 -3.914 1 96.56 249 LEU B O 1
ATOM 4637 N N . GLU B 1 250 ? -3.166 -35.906 -2.428 1 94.69 250 GLU B N 1
ATOM 4638 C CA . GLU B 1 250 ? -3.615 -34.688 -3.082 1 94.69 250 GLU B CA 1
ATOM 4639 C C . GLU B 1 250 ? -2.953 -34.5 -4.445 1 94.69 250 GLU B C 1
ATOM 4641 O O . GLU B 1 250 ? -3.389 -33.688 -5.254 1 94.69 250 GLU B O 1
ATOM 4646 N N . GLN B 1 251 ? -1.962 -35.25 -4.691 1 96.12 251 GLN B N 1
ATOM 4647 C CA . GLN B 1 251 ? -1.267 -35.156 -5.969 1 96.12 251 GLN B CA 1
ATOM 4648 C C . GLN B 1 251 ? -2.006 -35.938 -7.055 1 96.12 251 GLN B C 1
ATOM 4650 O O . GLN B 1 251 ? -1.731 -35.75 -8.242 1 96.12 251 GLN B O 1
ATOM 4655 N N . ILE B 1 252 ? -2.875 -36.781 -6.648 1 98 252 ILE B N 1
ATOM 4656 C CA . ILE B 1 252 ? -3.617 -37.594 -7.609 1 98 252 ILE B CA 1
ATOM 4657 C C . ILE B 1 252 ? -4.898 -36.875 -8.008 1 98 252 ILE B C 1
ATOM 4659 O O . ILE B 1 252 ? -5.688 -36.469 -7.152 1 98 252 ILE B O 1
ATOM 4663 N N . GLU B 1 253 ? -5.078 -36.656 -9.25 1 97.19 253 GLU B N 1
ATOM 4664 C CA . GLU B 1 253 ? -6.234 -35.906 -9.719 1 97.19 253 GLU B CA 1
ATOM 4665 C C . GLU B 1 253 ? -7.426 -36.812 -9.984 1 97.19 253 GLU B C 1
ATOM 4667 O O . GLU B 1 253 ? -8.5 -36.625 -9.406 1 97.19 253 GLU B O 1
ATOM 4672 N N . ASN B 1 254 ? -7.297 -37.781 -10.891 1 97.06 254 ASN B N 1
ATOM 4673 C CA . ASN B 1 254 ? -8.359 -38.719 -11.25 1 97.06 254 ASN B CA 1
ATOM 4674 C C . ASN B 1 254 ? -7.801 -40.062 -11.719 1 97.06 254 ASN B C 1
ATOM 4676 O O . ASN B 1 254 ? -6.586 -40.25 -11.781 1 97.06 254 ASN B O 1
ATOM 4680 N N . ILE B 1 255 ? -8.742 -41.031 -11.953 1 98.38 255 ILE B N 1
ATOM 4681 C CA . ILE B 1 255 ? -8.32 -42.375 -12.328 1 98.38 255 ILE B CA 1
ATOM 4682 C C . ILE B 1 255 ? -9.094 -42.812 -13.57 1 98.38 255 ILE B C 1
ATOM 4684 O O . ILE B 1 255 ? -10.117 -42.25 -13.922 1 98.38 255 ILE B O 1
ATOM 4688 N N . ALA B 1 256 ? -8.516 -43.781 -14.156 1 98.44 256 ALA B N 1
ATOM 4689 C CA . ALA B 1 256 ? -9.164 -44.344 -15.344 1 98.44 256 ALA B CA 1
ATOM 4690 C C . ALA B 1 256 ? -8.906 -45.844 -15.469 1 98.44 256 ALA B C 1
ATOM 4692 O O . ALA B 1 256 ? -7.984 -46.375 -14.844 1 98.44 256 ALA B O 1
ATOM 4693 N N . SER B 1 257 ? -9.727 -46.531 -16.25 1 97.25 257 SER B N 1
ATOM 4694 C CA . SER B 1 257 ? -9.617 -47.938 -16.531 1 97.25 257 SER B CA 1
ATOM 4695 C C . SER B 1 257 ? -10.297 -48.312 -17.844 1 97.25 257 SER B C 1
ATOM 4697 O O . SER B 1 257 ? -10.648 -47.406 -18.641 1 97.25 257 SER B O 1
ATOM 4699 N N . PHE B 1 258 ? -10.273 -49.594 -18.078 1 94.94 258 PHE B N 1
ATOM 4700 C CA . PHE B 1 258 ? -10.875 -50.156 -19.281 1 94.94 258 PHE B CA 1
ATOM 4701 C C . PHE B 1 258 ? -12.375 -50.312 -19.109 1 94.94 258 PHE B C 1
ATOM 4703 O O . PHE B 1 258 ? -12.836 -50.719 -18.031 1 94.94 258 PHE B O 1
ATOM 4710 N N . GLU B 1 259 ? -13.156 -50.094 -20.156 1 95.25 259 GLU B N 1
ATOM 4711 C CA . GLU B 1 259 ? -14.609 -50.094 -20.109 1 95.25 259 GLU B CA 1
ATOM 4712 C C . GLU B 1 259 ? -15.156 -51.438 -19.641 1 95.25 259 GLU B C 1
ATOM 4714 O O . GLU B 1 259 ? -16.219 -51.5 -19.016 1 95.25 259 GLU B O 1
ATOM 4719 N N . ALA B 1 260 ? -14.453 -52.5 -19.891 1 91.25 260 ALA B N 1
ATOM 4720 C CA . ALA B 1 260 ? -14.906 -53.844 -19.484 1 91.25 260 ALA B CA 1
ATOM 4721 C C . ALA B 1 260 ? -14.992 -53.938 -17.953 1 91.25 260 ALA B C 1
ATOM 4723 O O . ALA B 1 260 ? -15.594 -54.875 -17.422 1 91.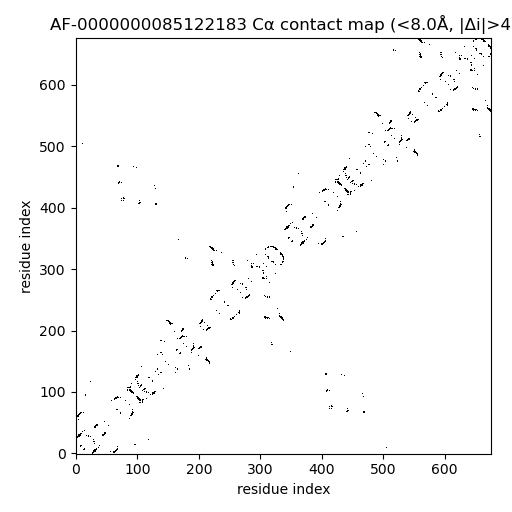25 260 ALA B O 1
ATOM 4724 N N . LYS B 1 261 ? -14.438 -52.938 -17.312 1 91.5 261 LYS B N 1
ATOM 4725 C CA . LYS B 1 261 ? -14.406 -52.969 -15.859 1 91.5 261 LYS B CA 1
ATOM 4726 C C . LYS B 1 261 ? -15.352 -51.906 -15.273 1 91.5 261 LYS B C 1
ATOM 4728 O O . LYS B 1 261 ? -15.281 -51.594 -14.086 1 91.5 261 LYS B O 1
ATOM 4733 N N . ASN B 1 262 ? -16.203 -51.344 -16.016 1 94.81 262 ASN B N 1
ATOM 4734 C CA . ASN B 1 262 ? -17.047 -50.25 -15.586 1 94.81 262 ASN B CA 1
ATOM 4735 C C . ASN B 1 262 ? -18.109 -50.719 -14.594 1 94.81 262 ASN B C 1
ATOM 4737 O O . ASN B 1 262 ? -18.828 -49.875 -14.008 1 94.81 262 ASN B O 1
ATOM 4741 N N . ASP B 1 263 ? -18.203 -52.062 -14.383 1 94.75 263 ASP B N 1
ATOM 4742 C CA . ASP B 1 263 ? -19.141 -52.594 -13.398 1 94.75 263 ASP B CA 1
ATOM 4743 C C . ASP B 1 263 ? -18.406 -53.25 -12.234 1 94.75 263 ASP B C 1
ATOM 4745 O O . ASP B 1 263 ? -19.016 -53.906 -11.414 1 94.75 263 ASP B O 1
ATOM 4749 N N . GLU B 1 264 ? -17.125 -53.156 -12.281 1 95.38 264 GLU B N 1
ATOM 4750 C CA . GLU B 1 264 ? -16.344 -53.75 -11.188 1 95.38 264 GLU B CA 1
ATOM 4751 C C . GLU B 1 264 ? -16.625 -53 -9.875 1 95.38 264 GLU B C 1
ATOM 4753 O O . GLU B 1 264 ? -16.156 -51.875 -9.672 1 95.38 264 GLU B O 1
ATOM 4758 N N . VAL B 1 265 ? -17.234 -53.594 -8.898 1 96.56 265 VAL B N 1
ATOM 4759 C CA . VAL B 1 265 ? -17.734 -52.969 -7.672 1 96.56 265 VAL B CA 1
ATOM 4760 C C . VAL B 1 265 ? -16.562 -52.469 -6.828 1 96.56 265 VAL B C 1
ATOM 4762 O O . VAL B 1 265 ? -16.625 -51.375 -6.25 1 96.56 265 VAL B O 1
ATOM 4765 N N . GLY B 1 266 ? -15.531 -53.281 -6.703 1 96.5 266 GLY B N 1
ATOM 4766 C CA . GLY B 1 266 ? -14.367 -52.875 -5.926 1 96.5 266 GLY B CA 1
ATOM 4767 C C . GLY B 1 266 ? -13.742 -51.562 -6.41 1 96.5 266 GLY B C 1
ATOM 4768 O O . GLY B 1 266 ? -13.414 -50.688 -5.609 1 96.5 266 GLY B O 1
ATOM 4769 N N . LEU B 1 267 ? -13.648 -51.438 -7.688 1 96.94 267 LEU B N 1
ATOM 4770 C CA . LEU B 1 267 ? -13.039 -50.281 -8.312 1 96.94 267 LEU B CA 1
ATOM 4771 C C . LEU B 1 267 ? -13.938 -49.031 -8.164 1 96.94 267 LEU B C 1
ATOM 4773 O O . LEU B 1 267 ? -13.453 -47.938 -7.867 1 96.94 267 LEU B O 1
ATOM 4777 N N . LEU B 1 268 ? -15.203 -49.188 -8.336 1 97.62 268 LEU B N 1
ATOM 4778 C CA . LEU B 1 268 ? -16.172 -48.094 -8.219 1 97.62 268 LEU B CA 1
ATOM 4779 C C . LEU B 1 268 ? -16.25 -47.594 -6.773 1 97.62 268 LEU B C 1
ATOM 4781 O O . LEU B 1 268 ? -16.328 -46.406 -6.527 1 97.62 268 LEU B O 1
ATOM 4785 N N . THR B 1 269 ? -16.25 -48.5 -5.852 1 97.75 269 THR B N 1
ATOM 4786 C CA . THR B 1 269 ? -16.25 -48.156 -4.438 1 97.75 269 THR B CA 1
ATOM 4787 C C . THR B 1 269 ? -15 -47.375 -4.07 1 97.75 269 THR B C 1
ATOM 4789 O O . THR B 1 269 ? -15.062 -46.406 -3.307 1 97.75 269 THR B O 1
ATOM 4792 N N . PHE B 1 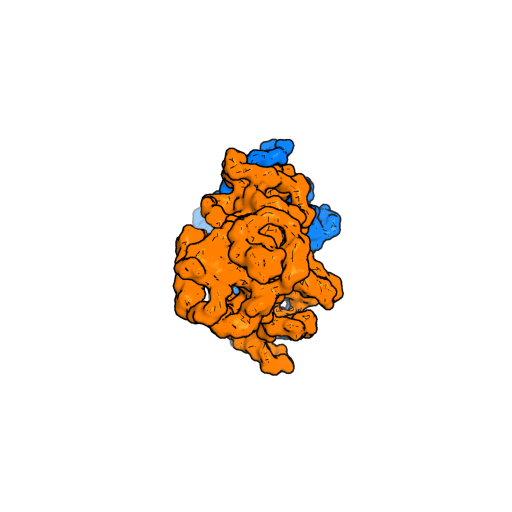270 ? -13.945 -47.812 -4.621 1 97.5 270 PHE B N 1
ATOM 4793 C CA . PHE B 1 270 ? -12.664 -47.156 -4.398 1 97.5 270 PHE B CA 1
ATOM 4794 C C . PHE B 1 270 ? -12.711 -45.719 -4.914 1 97.5 270 PHE B C 1
ATOM 4796 O O . PHE B 1 270 ? -12.336 -44.781 -4.199 1 97.5 270 PHE B O 1
ATOM 4803 N N . ALA B 1 271 ? -13.133 -45.5 -6.098 1 97.81 271 ALA B N 1
ATOM 4804 C CA . ALA B 1 271 ? -13.234 -44.156 -6.695 1 97.81 271 ALA B CA 1
ATOM 4805 C C . ALA B 1 271 ? -14.117 -43.25 -5.852 1 97.81 271 ALA B C 1
ATOM 4807 O O . ALA B 1 271 ? -13.773 -42.094 -5.609 1 97.81 271 ALA B O 1
ATOM 4808 N N . LYS B 1 272 ? -15.18 -43.75 -5.363 1 97.38 272 LYS B N 1
ATOM 4809 C CA . LYS B 1 272 ? -16.125 -43 -4.559 1 97.38 272 LYS B CA 1
ATOM 4810 C C . LYS B 1 272 ? -15.523 -42.594 -3.213 1 97.38 272 LYS B C 1
ATOM 4812 O O . LYS B 1 272 ? -15.656 -41.438 -2.773 1 97.38 272 LYS B O 1
ATOM 4817 N N . LYS B 1 273 ? -14.852 -43.531 -2.6 1 97.5 273 LYS B N 1
ATOM 4818 C CA . LYS B 1 273 ? -14.273 -43.281 -1.283 1 97.5 273 LYS B CA 1
ATOM 4819 C C . LYS B 1 273 ? -13.273 -42.125 -1.333 1 97.5 273 LYS B C 1
ATOM 4821 O O . LYS B 1 273 ? -13.234 -41.281 -0.427 1 97.5 273 LYS B O 1
ATOM 4826 N N . TYR B 1 274 ? -12.492 -42.125 -2.352 1 97.5 274 TYR B N 1
ATOM 4827 C CA . TYR B 1 274 ? -11.414 -41.125 -2.436 1 97.5 274 TYR B CA 1
ATOM 4828 C C . TYR B 1 274 ? -11.828 -39.938 -3.289 1 97.5 274 TYR B C 1
ATOM 4830 O O . TYR B 1 274 ? -11.008 -39.062 -3.58 1 97.5 274 TYR B O 1
ATOM 4838 N N . ASN B 1 275 ? -13.109 -40 -3.703 1 96.81 275 ASN B N 1
ATOM 4839 C CA . ASN B 1 275 ? -13.703 -38.906 -4.469 1 96.81 275 ASN B CA 1
ATOM 4840 C C . ASN B 1 275 ? -12.977 -38.688 -5.793 1 96.81 275 ASN B C 1
ATOM 4842 O O . ASN B 1 275 ? -12.688 -37.562 -6.164 1 96.81 275 ASN B O 1
ATOM 4846 N N . PHE B 1 276 ? -12.625 -39.781 -6.469 1 97.62 276 PHE B N 1
ATOM 4847 C CA . PHE B 1 276 ? -12.047 -39.719 -7.805 1 97.62 276 PHE B CA 1
ATOM 4848 C C . PHE B 1 276 ? -13.125 -39.844 -8.867 1 97.62 276 PHE B C 1
ATOM 4850 O O . PHE B 1 276 ? -14.078 -40.594 -8.727 1 97.62 276 PHE B O 1
ATOM 4857 N N . ASP B 1 277 ? -13.008 -39 -9.836 1 97.5 277 ASP B N 1
ATOM 4858 C CA . ASP B 1 277 ? -13.758 -39.281 -11.07 1 97.5 277 ASP B CA 1
ATOM 4859 C C . ASP B 1 277 ? -13.102 -40.375 -11.875 1 97.5 277 ASP B C 1
ATOM 4861 O O . ASP B 1 277 ? -11.93 -40.281 -12.258 1 97.5 277 ASP B O 1
ATOM 4865 N N . ILE B 1 278 ? -13.781 -41.469 -12.109 1 97.69 278 ILE B N 1
ATOM 4866 C CA . ILE B 1 278 ? -13.219 -42.594 -12.852 1 97.69 278 ILE B CA 1
ATOM 4867 C C . ILE B 1 278 ? -13.75 -42.594 -14.281 1 97.69 278 ILE B C 1
ATOM 4869 O O . ILE B 1 278 ? -14.953 -42.469 -14.5 1 97.69 278 ILE B O 1
ATOM 4873 N N . LYS B 1 279 ? -12.867 -42.594 -15.156 1 98.19 279 LYS B N 1
ATOM 4874 C CA . LYS B 1 279 ? -13.219 -42.688 -16.578 1 98.19 279 LYS B CA 1
ATOM 4875 C C . LYS B 1 279 ? -12.867 -44.062 -17.156 1 98.19 279 LYS B C 1
ATOM 4877 O O . LYS B 1 279 ? -11.82 -44.625 -16.828 1 98.19 279 LYS B O 1
ATOM 4882 N N . PHE B 1 280 ? -13.789 -44.594 -18 1 97.88 280 PHE B N 1
ATOM 4883 C CA . PHE B 1 280 ? -13.547 -45.844 -18.672 1 97.88 280 PHE B CA 1
ATOM 4884 C C . PHE B 1 280 ? -13.375 -45.656 -20.172 1 97.88 280 PHE B C 1
ATOM 4886 O O . PHE B 1 280 ? -14.203 -45 -20.812 1 97.88 280 PHE B O 1
ATOM 4893 N N . PHE B 1 281 ? -12.359 -46.188 -20.656 1 96.75 281 PHE B N 1
ATOM 4894 C CA . PHE B 1 281 ? -12.086 -46.062 -22.078 1 96.75 281 PHE B CA 1
ATOM 4895 C C . PHE B 1 281 ? -12.32 -47.375 -22.812 1 96.75 281 PHE B C 1
ATOM 4897 O O . PHE B 1 281 ? -12.109 -48.438 -22.234 1 96.75 281 PHE B O 1
ATOM 4904 N N . ASP B 1 282 ? -12.656 -47.219 -24.078 1 94.56 282 ASP B N 1
ATOM 4905 C CA . ASP B 1 282 ? -12.945 -48.438 -24.844 1 94.56 282 ASP B CA 1
ATOM 4906 C C . ASP B 1 282 ? -11.734 -48.875 -25.641 1 94.56 282 ASP B C 1
ATOM 4908 O O . ASP B 1 282 ? -10.672 -48.25 -25.594 1 94.56 282 ASP B O 1
ATOM 4912 N N . GLU B 1 283 ? -11.93 -50.031 -26.281 1 90.81 283 GLU B N 1
ATOM 4913 C CA . GLU B 1 283 ? -10.844 -50.656 -27.031 1 90.81 283 GLU B CA 1
ATOM 4914 C C . GLU B 1 283 ? -10.305 -49.75 -28.109 1 90.81 283 GLU B C 1
ATOM 4916 O O . GLU B 1 283 ? -9.086 -49.656 -28.312 1 90.81 283 GLU B O 1
ATOM 4921 N N . LYS B 1 284 ? -11.172 -49.031 -28.766 1 92.5 284 LYS B N 1
ATOM 4922 C CA . LYS B 1 284 ? -10.766 -48.156 -29.844 1 92.5 284 LYS B CA 1
ATOM 4923 C C . LYS B 1 284 ? -9.891 -47.031 -29.328 1 92.5 284 LYS B C 1
ATOM 4925 O O . LYS B 1 284 ? -8.852 -46.719 -29.906 1 92.5 284 LYS B O 1
ATOM 4930 N N . GLN B 1 285 ? -10.305 -46.406 -28.234 1 94.25 285 GLN B N 1
ATOM 4931 C CA . GLN B 1 285 ? -9.57 -45.312 -27.625 1 94.25 285 GLN B CA 1
ATOM 4932 C C . GLN B 1 285 ? -8.188 -45.75 -27.172 1 94.25 285 GLN B C 1
ATOM 4934 O O . GLN B 1 285 ? -7.188 -45.062 -27.406 1 94.25 285 GLN B O 1
ATOM 4939 N N . ILE B 1 286 ? -8.078 -46.844 -26.531 1 92.5 286 ILE B N 1
ATOM 4940 C CA . ILE B 1 286 ? -6.84 -47.375 -25.984 1 92.5 286 ILE B CA 1
ATOM 4941 C C . ILE B 1 286 ? -5.883 -47.781 -27.109 1 92.5 286 ILE B C 1
ATOM 4943 O O . ILE B 1 286 ? -4.699 -47.438 -27.062 1 92.5 286 ILE B O 1
ATOM 4947 N N . ASN B 1 287 ? -6.414 -48.375 -28.094 1 88.38 287 ASN B N 1
ATOM 4948 C CA . ASN B 1 287 ? -5.57 -48.844 -29.188 1 88.38 287 ASN B CA 1
ATOM 4949 C C . ASN B 1 287 ? -5.145 -47.719 -30.109 1 88.38 287 ASN B C 1
ATOM 4951 O O . ASN B 1 287 ? -4.18 -47.844 -30.859 1 88.38 287 ASN B O 1
ATOM 4955 N N . ALA B 1 288 ? -5.906 -46.625 -30.062 1 90.94 288 ALA B N 1
ATOM 4956 C CA . ALA B 1 288 ? -5.578 -45.438 -30.875 1 90.94 288 ALA B CA 1
ATOM 4957 C C . ALA B 1 288 ? -4.375 -44.688 -30.312 1 90.94 288 ALA B C 1
ATOM 4959 O O . ALA B 1 288 ? -3.76 -43.875 -31.016 1 90.94 288 ALA B O 1
ATOM 4960 N N . LEU B 1 289 ? -4.043 -44.938 -29.094 1 90.69 289 LEU B N 1
ATOM 4961 C CA . LEU B 1 289 ? -2.928 -44.25 -28.469 1 90.69 289 LEU B CA 1
ATOM 4962 C C . LEU B 1 289 ? -1.601 -44.656 -29.078 1 90.69 289 LEU B C 1
ATOM 4964 O O . LEU B 1 289 ? -1.376 -45.844 -29.328 1 90.69 289 LEU B O 1
ATOM 4968 N N . GLU B 1 290 ? -0.888 -43.688 -29.328 1 83.44 290 GLU B N 1
ATOM 4969 C CA . GLU B 1 290 ? 0.455 -43.969 -29.828 1 83.44 290 GLU B CA 1
ATOM 4970 C C . GLU B 1 290 ? 1.443 -44.156 -28.688 1 83.44 290 GLU B C 1
ATOM 4972 O O . GLU B 1 290 ? 1.298 -43.531 -27.625 1 83.44 290 GLU B O 1
ATOM 4977 N N . GLY B 1 291 ? 2.334 -45.094 -28.859 1 78.31 291 GLY B N 1
ATOM 4978 C CA . GLY B 1 291 ? 3.375 -45.281 -27.875 1 78.31 291 GLY B CA 1
ATOM 4979 C C . GLY B 1 291 ? 3.584 -46.719 -27.484 1 78.31 291 GLY B C 1
ATOM 4980 O O . GLY B 1 291 ? 2.799 -47.594 -27.875 1 78.31 291 GLY B O 1
ATOM 4981 N N . GLU B 1 292 ? 4.66 -46.906 -26.75 1 79.62 292 GLU B N 1
ATOM 4982 C CA . GLU B 1 292 ? 4.996 -48.219 -26.266 1 79.62 292 GLU B CA 1
ATOM 4983 C C . GLU B 1 292 ? 4.609 -48.406 -24.797 1 79.62 292 GLU B C 1
ATOM 4985 O O . GLU B 1 292 ? 4.879 -47.531 -23.969 1 79.62 292 GLU B O 1
ATOM 4990 N N . PHE B 1 293 ? 3.809 -49.375 -24.594 1 86.25 293 PHE B N 1
ATOM 4991 C CA . PHE B 1 293 ? 3.395 -49.688 -23.234 1 86.25 293 PHE B CA 1
ATOM 4992 C C . PHE B 1 293 ? 3.904 -51.031 -22.797 1 86.25 293 PHE B C 1
ATOM 4994 O O . PHE B 1 293 ? 4.332 -51.844 -23.625 1 86.25 293 PHE B O 1
ATOM 5001 N N . SER B 1 294 ? 3.896 -51.188 -21.484 1 83.5 294 SER B N 1
ATOM 5002 C CA . SER B 1 294 ? 4.328 -52.469 -20.922 1 83.5 294 SER B CA 1
ATOM 5003 C C . SER B 1 294 ? 3.398 -53.594 -21.344 1 83.5 294 SER B C 1
ATOM 5005 O O . SER B 1 294 ? 2.205 -53.375 -21.562 1 83.5 294 SER B O 1
ATOM 5007 N N . PRO B 1 295 ? 4.012 -54.781 -21.516 1 74.75 295 PRO B N 1
ATOM 5008 C CA . PRO B 1 295 ? 3.168 -55.938 -21.859 1 74.75 295 PRO B CA 1
ATOM 5009 C C . PRO B 1 295 ? 2.033 -56.156 -20.859 1 74.75 295 PRO B C 1
ATOM 5011 O O . PRO B 1 295 ? 2.197 -55.906 -19.672 1 74.75 295 PRO B O 1
ATOM 5014 N N . SER B 1 296 ? 0.893 -56.531 -21.391 1 72.69 296 SER B N 1
ATOM 5015 C CA . SER B 1 296 ? -0.303 -56.688 -20.578 1 72.69 296 SER B CA 1
ATOM 5016 C C . SER B 1 296 ? -1.084 -57.938 -20.953 1 72.69 296 SER B C 1
ATOM 5018 O O . SER B 1 296 ? -1.071 -58.375 -22.109 1 72.69 296 SER B O 1
ATOM 5020 N N . GLN B 1 297 ? -1.635 -58.562 -19.953 1 67.19 297 GLN B N 1
ATOM 5021 C CA . GLN B 1 297 ? -2.545 -59.688 -20.188 1 67.19 297 GLN B CA 1
ATOM 5022 C C . GLN B 1 297 ? -3.734 -59.25 -21.047 1 67.19 297 GLN B C 1
ATOM 5024 O O . GLN B 1 297 ? -4.34 -60.062 -21.734 1 67.19 297 GLN B O 1
ATOM 5029 N N . ALA B 1 298 ? -3.959 -58.094 -21 1 69.81 298 ALA B N 1
ATOM 5030 C CA . ALA B 1 298 ? -5.094 -57.562 -21.734 1 69.81 298 ALA B CA 1
ATOM 5031 C C . ALA B 1 298 ? -4.895 -57.719 -23.25 1 69.81 298 ALA B C 1
ATOM 5033 O O . ALA B 1 298 ? -5.863 -57.75 -24 1 69.81 298 ALA B O 1
ATOM 5034 N N . LYS B 1 299 ? -3.672 -57.688 -23.688 1 70.44 299 LYS B N 1
ATOM 5035 C CA . LYS B 1 299 ? -3.4 -57.906 -25.094 1 70.44 299 LYS B CA 1
ATOM 5036 C C . LYS B 1 299 ? -3.934 -59.25 -25.562 1 70.44 299 LYS B C 1
ATOM 5038 O O . LYS B 1 299 ? -4.543 -59.375 -26.625 1 70.44 299 LYS B O 1
ATOM 5043 N N . LYS B 1 300 ? -3.758 -60.219 -24.734 1 66.19 300 LYS B N 1
ATOM 5044 C CA . LYS B 1 300 ? -4.164 -61.594 -25.062 1 66.19 300 LYS B CA 1
ATOM 5045 C C . LYS B 1 300 ? -5.684 -61.719 -25.078 1 66.19 300 LYS B C 1
ATOM 5047 O O . LYS B 1 300 ? -6.246 -62.375 -25.969 1 66.19 300 LYS B O 1
ATOM 5052 N N . PHE B 1 301 ? -6.332 -61.125 -24.172 1 64.31 301 PHE B N 1
ATOM 5053 C CA . PHE B 1 301 ? -7.754 -61.344 -23.969 1 64.31 301 PHE B CA 1
ATOM 5054 C C . PHE B 1 301 ? -8.586 -60.344 -24.766 1 64.31 301 PHE B C 1
ATOM 5056 O O . PHE B 1 301 ? -9.68 -60.688 -25.234 1 64.31 301 PHE B O 1
ATOM 5063 N N . PHE B 1 302 ? -8.039 -59.188 -24.906 1 66.44 302 PHE B N 1
ATOM 5064 C CA . PHE B 1 302 ? -8.898 -58.156 -25.484 1 66.44 302 PHE B CA 1
ATOM 5065 C C . PHE B 1 302 ? -8.211 -57.469 -26.656 1 66.44 302 PHE B C 1
ATOM 5067 O O . PHE B 1 302 ? -8.797 -56.594 -27.297 1 66.44 302 PHE B O 1
ATOM 5074 N N . GLY B 1 303 ? -6.98 -57.906 -26.922 1 67.94 303 GLY B N 1
ATOM 5075 C CA . GLY B 1 303 ? -6.25 -57.281 -28 1 67.94 303 GLY B CA 1
ATOM 5076 C C . GLY B 1 303 ? -5.82 -55.875 -27.688 1 67.94 303 GLY B C 1
ATOM 5077 O O . GLY B 1 303 ? -5.637 -55.062 -28.609 1 67.94 303 GLY B O 1
ATOM 5078 N N . LEU B 1 304 ? -5.762 -55.625 -26.438 1 75.38 304 LEU B N 1
ATOM 5079 C CA . LEU B 1 304 ? -5.453 -54.281 -26.016 1 75.38 304 LEU B CA 1
ATOM 5080 C C . LEU B 1 304 ? -3.951 -54.094 -25.828 1 75.38 304 LEU B C 1
ATOM 5082 O O . LEU B 1 304 ? -3.248 -55.031 -25.438 1 75.38 304 LEU B O 1
ATOM 5086 N N . LYS B 1 305 ? -3.4 -52.875 -26.031 1 77.88 305 LYS B N 1
ATOM 5087 C CA . LYS B 1 305 ? -2.012 -52.5 -25.766 1 77.88 305 LYS B CA 1
ATOM 5088 C C . LYS B 1 305 ? -1.716 -52.531 -24.266 1 77.88 305 LYS B C 1
ATOM 5090 O O . LYS B 1 305 ? -0.56 -52.688 -23.859 1 77.88 305 LYS B O 1
ATOM 5095 N N . GLY B 1 306 ? -2.695 -52.5 -23.484 1 86.5 306 GLY B N 1
ATOM 5096 C CA . GLY B 1 306 ? -2.658 -52.438 -22.031 1 86.5 306 GLY B CA 1
ATOM 5097 C C . GLY B 1 306 ? -3.83 -51.656 -21.438 1 86.5 306 GLY B C 1
ATOM 5098 O O . GLY B 1 306 ? -4.617 -51.062 -22.156 1 86.5 306 GLY B O 1
ATOM 5099 N N . VAL B 1 307 ? -3.947 -51.719 -20.109 1 90.94 307 VAL B N 1
ATOM 5100 C CA . VAL B 1 307 ? -5.078 -51.031 -19.5 1 90.94 307 VAL B CA 1
ATOM 5101 C C . VAL B 1 307 ? -4.566 -49.906 -18.609 1 90.94 307 VAL B C 1
ATOM 5103 O O . VAL B 1 307 ? -4.828 -48.719 -18.891 1 90.94 307 VAL B O 1
ATOM 5106 N N . ALA B 1 308 ? -3.715 -50.188 -17.688 1 95.12 308 ALA B N 1
ATOM 5107 C CA . ALA B 1 308 ? -3.312 -49.188 -16.688 1 95.12 308 ALA B CA 1
ATOM 5108 C C . ALA B 1 308 ? -2.551 -48.031 -17.344 1 95.12 308 ALA B C 1
ATOM 5110 O O . ALA B 1 308 ? -2.949 -46.875 -17.219 1 95.12 308 ALA B O 1
ATOM 5111 N N . GLU B 1 309 ? -1.489 -48.312 -18.094 1 96 309 GLU B N 1
ATOM 5112 C CA . GLU B 1 309 ? -0.647 -47.25 -18.672 1 96 309 GLU B CA 1
ATOM 5113 C C . GLU B 1 309 ? -1.412 -46.438 -19.719 1 96 309 GLU B C 1
ATOM 5115 O O . GLU B 1 309 ? -1.501 -45.219 -19.609 1 96 309 GLU B O 1
ATOM 5120 N N . PRO B 1 310 ? -2.088 -47.094 -20.688 1 95.38 310 PRO B N 1
ATOM 5121 C CA . PRO B 1 310 ? -2.83 -46.312 -21.672 1 95.38 310 PRO B CA 1
ATOM 5122 C C . PRO B 1 310 ? -3.949 -45.5 -21.047 1 95.38 310 PRO B C 1
ATOM 5124 O O . PRO B 1 310 ? -4.18 -44.344 -21.469 1 95.38 310 PRO B O 1
ATOM 5127 N N . SER B 1 311 ? -4.664 -46.031 -20.094 1 96.69 311 SER B N 1
ATOM 5128 C CA . SER B 1 311 ? -5.758 -45.312 -19.453 1 96.69 311 SER B CA 1
ATOM 5129 C C . SER B 1 311 ? -5.25 -44.094 -18.703 1 96.69 311 SER B C 1
ATOM 5131 O O . SER B 1 311 ? -5.895 -43.062 -18.703 1 96.69 311 SER B O 1
ATOM 5133 N N . SER B 1 312 ? -4.129 -44.281 -18.016 1 97.5 312 SER B N 1
ATOM 5134 C CA . SER B 1 312 ? -3.543 -43.125 -17.328 1 97.5 312 SER B CA 1
ATOM 5135 C C . SER B 1 312 ? -3.191 -42 -18.312 1 97.5 312 SER B C 1
ATOM 5137 O O . SER B 1 312 ? -3.453 -40.844 -18.031 1 97.5 312 SER B O 1
ATOM 5139 N N . VAL B 1 313 ? -2.639 -42.344 -19.422 1 96.75 313 VAL B N 1
ATOM 5140 C CA . VAL B 1 313 ? -2.256 -41.344 -20.438 1 96.75 313 VAL B CA 1
ATOM 5141 C C . VAL B 1 313 ? -3.504 -40.688 -21.016 1 96.75 313 VAL B C 1
ATOM 5143 O O . VAL B 1 313 ? -3.553 -39.469 -21.141 1 96.75 313 VAL B O 1
ATOM 5146 N N . LEU B 1 314 ? -4.512 -41.469 -21.266 1 96.88 314 LEU B N 1
ATOM 5147 C CA . LEU B 1 314 ? -5.73 -40.969 -21.891 1 96.88 314 LEU B CA 1
ATOM 5148 C C . LEU B 1 314 ? -6.422 -39.938 -20.969 1 96.88 314 LEU B C 1
ATOM 5150 O O . LEU B 1 314 ? -6.926 -38.938 -21.438 1 96.88 314 LEU B O 1
ATOM 5154 N N . VAL B 1 315 ? -6.387 -40.188 -19.719 1 97.81 315 VAL B N 1
ATOM 5155 C CA . VAL B 1 315 ? -7.145 -39.344 -18.812 1 97.81 315 VAL B CA 1
ATOM 5156 C C . VAL B 1 315 ? -6.285 -38.156 -18.375 1 97.81 315 VAL B C 1
ATOM 5158 O O . VAL B 1 315 ? -6.805 -37.156 -17.844 1 97.81 315 VAL B O 1
ATOM 5161 N N . SER B 1 316 ? -5.008 -38.219 -18.609 1 97.25 316 SER B N 1
ATOM 5162 C CA . SER B 1 316 ? -4.086 -37.219 -18.078 1 97.25 316 SER B CA 1
ATOM 5163 C C . SER B 1 316 ? -4.102 -35.969 -18.938 1 97.25 316 SER B C 1
ATOM 5165 O O . SER B 1 316 ? -4.543 -36 -20.094 1 97.25 316 SER B O 1
ATOM 5167 N N . LYS B 1 317 ? -3.645 -34.906 -18.375 1 96.38 317 LYS B N 1
ATOM 5168 C CA . LYS B 1 317 ? -3.703 -33.625 -19.031 1 96.38 317 LYS B CA 1
ATOM 5169 C C . LYS B 1 317 ? -2.629 -33.469 -20.094 1 96.38 317 LYS B C 1
ATOM 5171 O O . LYS B 1 317 ? -2.895 -32.969 -21.188 1 96.38 317 LYS B O 1
ATOM 5176 N N . TYR B 1 318 ? -1.432 -34 -19.844 1 95.75 318 TYR B N 1
ATOM 5177 C CA . TYR B 1 318 ? -0.304 -33.75 -20.734 1 95.75 318 TYR B CA 1
ATOM 5178 C C . TYR B 1 318 ? 0.086 -35 -21.5 1 95.75 318 TYR B C 1
ATOM 5180 O O . TYR B 1 318 ? 1.07 -35 -22.234 1 95.75 318 TYR B O 1
ATOM 5188 N N . LYS B 1 319 ? -0.548 -36.094 -21.25 1 95.19 319 LYS B N 1
ATOM 5189 C CA . LYS B 1 319 ? -0.399 -37.344 -22 1 95.19 319 LYS B CA 1
ATOM 5190 C C . LYS B 1 319 ? 1.023 -37.875 -21.891 1 95.19 319 LYS B C 1
ATOM 5192 O O . LYS B 1 319 ? 1.576 -38.406 -22.859 1 95.19 319 LYS B O 1
ATOM 5197 N N . GLU B 1 320 ? 1.603 -37.656 -20.734 1 93.81 320 GLU B N 1
ATOM 5198 C CA . GLU B 1 320 ? 2.945 -38.156 -20.453 1 93.81 320 GLU B CA 1
ATOM 5199 C C . GLU B 1 320 ? 2.922 -39.25 -19.406 1 93.81 320 GLU B C 1
ATOM 5201 O O . GLU B 1 320 ? 2.553 -39 -18.25 1 93.81 320 GLU B O 1
ATOM 5206 N N . LEU B 1 321 ? 3.332 -40.5 -19.812 1 94.75 321 LEU B N 1
ATOM 5207 C CA . LEU B 1 321 ? 3.477 -41.562 -18.844 1 94.75 321 LEU B CA 1
ATOM 5208 C C . LEU B 1 321 ? 4.711 -41.375 -17.984 1 94.75 321 LEU B C 1
ATOM 5210 O O . LEU B 1 321 ? 5.828 -41.25 -18.5 1 94.75 321 LEU B O 1
ATOM 5214 N N . ILE B 1 322 ? 4.527 -41.312 -16.688 1 95.06 322 ILE B N 1
ATOM 5215 C CA . ILE B 1 322 ? 5.676 -40.969 -15.844 1 95.06 322 ILE B CA 1
ATOM 5216 C C . ILE B 1 322 ? 5.969 -42.094 -14.875 1 95.06 322 ILE B C 1
ATOM 5218 O O . ILE B 1 322 ? 7.07 -42.188 -14.336 1 95.06 322 ILE B O 1
ATOM 5222 N N . ILE B 1 323 ? 4.984 -42.906 -14.57 1 96.06 323 ILE B N 1
ATOM 5223 C CA . ILE B 1 323 ? 5.148 -44.125 -13.766 1 96.06 323 ILE B CA 1
ATOM 5224 C C . ILE B 1 323 ? 4.641 -45.344 -14.547 1 96.06 323 ILE B C 1
ATOM 5226 O O . ILE B 1 323 ? 3.439 -45.469 -14.797 1 96.06 323 ILE B O 1
ATOM 5230 N N . PRO B 1 324 ? 5.531 -46.188 -14.859 1 94.44 324 PRO B N 1
ATOM 5231 C CA . PRO B 1 324 ? 5.078 -47.375 -15.555 1 94.44 324 PRO B CA 1
ATOM 5232 C C . PRO B 1 324 ? 4.184 -48.281 -14.688 1 94.44 324 PRO B C 1
ATOM 5234 O O . PRO B 1 324 ? 4.121 -48.094 -13.469 1 94.44 324 PRO B O 1
ATOM 5237 N N . LYS B 1 325 ? 3.572 -49.156 -15.344 1 94.62 325 LYS B N 1
ATOM 5238 C CA . LYS B 1 325 ? 2.621 -50.031 -14.633 1 94.62 325 LYS B CA 1
ATOM 5239 C C . LYS B 1 325 ? 3.307 -50.781 -13.516 1 94.62 325 LYS B C 1
ATOM 5241 O O . LYS B 1 325 ? 4.426 -51.281 -13.68 1 94.62 325 LYS B O 1
ATOM 5246 N N . GLU B 1 326 ? 2.713 -50.812 -12.438 1 94.56 326 GLU B N 1
ATOM 5247 C CA . GLU B 1 326 ? 3.066 -51.625 -11.289 1 94.56 326 GLU B CA 1
ATOM 5248 C C . GLU B 1 326 ? 1.971 -52.656 -10.992 1 94.56 326 GLU B C 1
ATOM 5250 O O . GLU B 1 326 ? 0.783 -52.344 -11.055 1 94.56 326 GLU B O 1
ATOM 5255 N N . VAL B 1 327 ? 2.447 -53.906 -10.664 1 94.75 327 VAL B N 1
ATOM 5256 C CA . VAL B 1 327 ? 1.498 -54.969 -10.375 1 94.75 327 VAL B CA 1
ATOM 5257 C C . VAL B 1 327 ? 1.452 -55.25 -8.875 1 94.75 327 VAL B C 1
ATOM 5259 O O . VAL B 1 327 ? 2.496 -55.344 -8.219 1 94.75 327 VAL B O 1
ATOM 5262 N N . TYR B 1 328 ? 0.243 -55.312 -8.414 1 95.5 328 TYR B N 1
ATOM 5263 C CA . TYR B 1 328 ? 0.034 -55.625 -7 1 95.5 328 TYR B CA 1
ATOM 5264 C C . TYR B 1 328 ? -0.785 -56.906 -6.828 1 95.5 328 TYR B C 1
ATOM 5266 O O . TYR B 1 328 ? -1.88 -57.031 -7.383 1 95.5 328 TYR B O 1
ATOM 5274 N N . GLU B 1 329 ? -0.278 -57.844 -6.059 1 92.06 329 GLU B N 1
ATOM 5275 C CA . GLU B 1 329 ? -0.908 -59.125 -5.719 1 92.06 329 GLU B CA 1
ATOM 5276 C C . GLU B 1 329 ? -1.378 -59.844 -6.973 1 92.06 329 GLU B C 1
ATOM 5278 O O . GLU B 1 329 ? -2.422 -60.5 -6.957 1 92.06 329 GLU B O 1
ATOM 5283 N N . LYS B 1 330 ? -0.792 -59.625 -8.055 1 89.31 330 LYS B N 1
ATOM 5284 C CA . LYS B 1 330 ? -1.055 -60.25 -9.344 1 89.31 330 LYS B CA 1
ATOM 5285 C C . LYS B 1 330 ? -2.496 -60.031 -9.781 1 89.31 330 LYS B C 1
ATOM 5287 O O . LYS B 1 330 ? -3.07 -60.844 -10.5 1 89.31 330 LYS B O 1
ATOM 5292 N N . LYS B 1 331 ? -3.115 -58.969 -9.242 1 92.62 331 LYS B N 1
ATOM 5293 C CA . LYS B 1 331 ? -4.523 -58.781 -9.578 1 92.62 331 LYS B CA 1
ATOM 5294 C C . LYS B 1 331 ? -4.797 -57.312 -9.938 1 92.62 331 LYS B C 1
ATOM 5296 O O . LYS B 1 331 ? -5.828 -57 -10.531 1 92.62 331 LYS B O 1
ATOM 5301 N N . ILE B 1 332 ? -3.941 -56.469 -9.406 1 96 332 ILE B N 1
ATOM 5302 C CA . ILE B 1 332 ? -4.18 -55.062 -9.586 1 96 332 ILE B CA 1
ATOM 5303 C C . ILE B 1 332 ? -2.975 -54.406 -10.266 1 96 332 ILE B C 1
ATOM 5305 O O . ILE B 1 332 ? -1.828 -54.719 -9.938 1 96 332 ILE B O 1
ATOM 5309 N N . THR B 1 333 ? -3.178 -53.531 -11.242 1 96.31 333 THR B N 1
ATOM 5310 C CA . THR B 1 333 ? -2.125 -52.781 -11.898 1 96.31 333 THR B CA 1
ATOM 5311 C C . THR B 1 333 ? -2.406 -51.281 -11.797 1 96.31 333 THR B C 1
ATOM 5313 O O . THR B 1 333 ? -3.555 -50.844 -11.922 1 96.31 333 THR B O 1
ATOM 5316 N N . ILE B 1 334 ? -1.39 -50.531 -11.453 1 97.94 334 ILE B N 1
ATOM 5317 C CA . ILE B 1 334 ? -1.506 -49.062 -11.359 1 97.94 334 ILE B CA 1
ATOM 5318 C C . ILE B 1 334 ? -0.378 -48.406 -12.148 1 97.94 334 ILE B C 1
ATOM 5320 O O . ILE B 1 334 ? 0.771 -48.875 -12.094 1 97.94 334 ILE B O 1
ATOM 5324 N N . ALA B 1 335 ? -0.661 -47.438 -12.914 1 97.75 335 ALA B N 1
ATOM 5325 C CA . ALA B 1 335 ? 0.291 -46.594 -13.633 1 97.75 335 ALA B CA 1
ATOM 5326 C C . ALA B 1 335 ? -0.043 -45.094 -13.445 1 97.75 335 ALA B C 1
ATOM 5328 O O . ALA B 1 335 ? -1.137 -44.75 -12.984 1 97.75 335 ALA B O 1
ATOM 5329 N N . GLY B 1 336 ? 0.899 -44.219 -13.727 1 97.88 336 GLY B N 1
ATOM 5330 C CA . GLY B 1 336 ? 0.671 -42.812 -13.523 1 97.88 336 GLY B CA 1
ATOM 5331 C C . GLY B 1 336 ? 1.139 -41.938 -14.695 1 97.88 336 GLY B C 1
ATOM 5332 O O . GLY B 1 336 ? 2.188 -42.219 -15.281 1 97.88 336 GLY B O 1
ATOM 5333 N N . ALA B 1 337 ? 0.325 -40.938 -15.023 1 97.44 337 ALA B N 1
ATOM 5334 C CA . ALA B 1 337 ? 0.649 -40 -16.078 1 97.44 337 ALA B CA 1
ATOM 5335 C C . ALA B 1 337 ? 0.315 -38.562 -15.656 1 97.44 337 ALA B C 1
ATOM 5337 O O . ALA B 1 337 ? -0.386 -38.344 -14.664 1 97.44 337 ALA B O 1
ATOM 5338 N N . VAL B 1 338 ? 0.895 -37.688 -16.438 1 97.12 338 VAL B N 1
ATOM 5339 C CA . VAL B 1 338 ? 0.565 -36.281 -16.234 1 97.12 338 VAL B CA 1
ATOM 5340 C C . VAL B 1 338 ? -0.057 -35.688 -17.5 1 97.12 338 VAL B C 1
ATOM 5342 O O . VAL B 1 338 ? 0.143 -36.219 -18.594 1 97.12 338 VAL B O 1
#

Foldseek 3Di:
DFEEEEEEEAQLLQVQSVVLCVLVVVHHYAYEYEPPHDDPDPRYHYDHDVLVVCLVCQPVGLEYEYQDDPVVVCVSCVVVDDDLQRTHFYKYAHSNRQEIEGDGNCA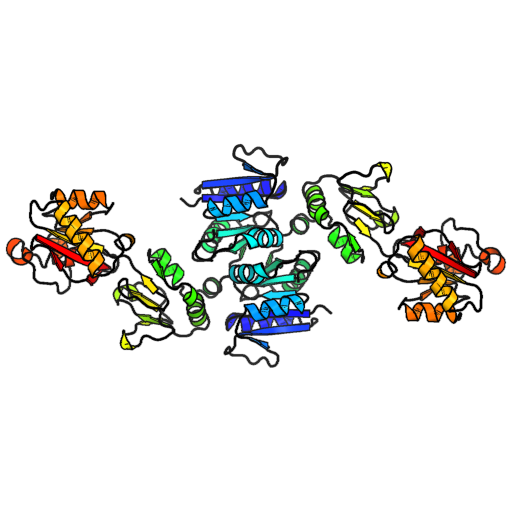NSCNVVVQVSSPVSDPNRYYDDDDLCVVQVWDAPSNVLNVQVWDKDLCVQRVVLSVCVSVVAAAEEEDDPLSLVPRDDCSRYDYDDPVPDDQRYEYEDQQDDDNHIYIHGAKEKWKFFAAQDALVQQVVVVVVVCVVSVHDLVSHAAYEWAPVCVPRPSVVVNCVVSVHDYYHDYQCQQQVDDDQADDDPCCVVPVGSYITQSGRLSVDDRSAWDFHWDDDPNTMIMTIDD/DFEEEEEEEAQLLQVVSVVLCVLVVVHHYAYEYEPPHDDPDPRYHYDHDVLVVCLVCQPVGLEYEYQDDPVVVCVSCVVVDDDLQRTHFYKYAHSNRQEIEGDGNCANSCNVVVQVSSPVSDPNRYYDDDDLCVVQVWDAPSNVLNVQVWDKDLCVQRVVLSVCVSVVAAAEEEDDPLSLVPRDDCSRYDYDDPVPDDQRYEYEDQQDDDNHIYIHGAKEKWKFFDAQDALVQQVVVVVVVCVVSVHDLVSHAAYEWAPVCVPRPSVVVNCVVSVHDYYHDYQVQQQPDDDQADDDPCCVVPVGSYITQSGRLSVDDRSAWDFHWDDDPNTMIMTIGD

Sequence (676 aa):
MLKIAIISINQPSLNSAIKLNEYLSEYEVDIYGKKDLEHDFDKLICYEKIDTVLTNAWKKYDAIICILAMGIVVRKIAPLLESKATDPAVLVMSMDLSKVIPLLSGHIGGANELSDVIAKKIDGCINFISTATDQVKVFAFDMFAKKNGMKIENLNKLANISNRLINKQKVKVFSYKNIFEAIDDKNNLQLISVDEIDENTVIINPLKSSDKLQLKPKIYLGMGCNRNTSFEDIEKAFLCFLDKYNLALEQIENIASFEAKNDEVGLLTFAKKYNFDIKFFDEKQINALEGEFSPSQAKKFFGLKGVAEPSSVLVSKYKELIIPKEVYEKKITIAGAVMLKIAIISINQPSLNSAIKLNEYLSEYEVDIYGKKDLEHDFDKLICYEKIDTVLTNAWKKYDAIICILAMGIVVRKIAPLLESKATDPAVLVMSMDLSKVIPLLSGHIGGANELSDVIAKKIDGCINFISTATDQVKVFAFDMFAKKNGMKIENLNKLANISNRLINKQKVKVFSYKNIFEAIDDKNNLQLISVDEIDENTVIINPLKSSDKLQLKPKIYLGMGCNRNTSFEDIEKAFLCFLDKYNLALEQIENIASFEAKNDEVGLLTFAKKYNFDIKFFDEKQINALEGEFSPSQAKKFFGLKGVAEPSSVLVSKYKELIIPKEVYEKKITIAGAV